Protein AF-A0A3N2NXR7-F1 (afdb_monomer)

Mean predicted aligned error: 21.95 Å

Secondary structure (DSSP, 8-state):
--GGGS-TTHHHHHHHHHHHHHHHHHHHHHHHHHHHHHHHHHHHHHS-S-S-TTPPPP-GGGGGGGHHHHHHHHHHHHHHHHHHHHHHHHHHTT--TTSHHHHHHHHHHHHTHHHHTTHHHHHHHHHHHHHHHHHHHTT--HHHHHHHHHHHTSGGGGHHHHHHHHHHHHHHHHHHHHHHHHHHHHHHH---EEEEEE---STTS-HHHHHSTT-EEETTS-EEETTEEESSTT-TTS-HHHHTT---EEEEEETTPPPPPPPPPSSPPP--TT-------TTSS----PPPEEEEEEEESSPBPTTSEEEEEEEEEEEPSSPEEEEE-SS--GGGTTPEEEEEEEEEEEETTEEEEEEEE-TT-TTHHHHHHHHHTT--EEEEEEEEEEEEEE-TTS-BGGG--HHHHHHHHHHTPPPEEEEEEEEEEEEEEESS-SSTT-EEEEE-------------------------------SS-SS--GGGGS----SS----EE-TTSEEEEEEEESS--HHHHTTT--PPPPSS--STTTS-SEEE-TTS-EEE-EEEE-S--PPPTTS-HHHHHHHH--GGGEEEEEEEEE-SSEEEEEEEE-TT--HHHHHHHHHSPEEEEEEEETTEEEEEEEEE-SS-SS---TTPPTTHHHHHHHHTT-TT-----------------HHHHHHHHHHHHHHHHHHHHHHHHHHHHHTTTTT-----SHHHHHHHHHHHHT-

Nearest PDB structures (foldseek):
  4uos-assembly1_A  TM=3.552E-01  e=4.038E-01  synthetic construct
  7xgg-assembly2_D  TM=3.556E-01  e=1.262E+00  synthetic construct
  7xgf-assembly2_D  TM=3.618E-01  e=1.846E+00  synthetic construct
  5owv-assembly1_A  TM=3.275E-01  e=3.176E+00  Campylobacter jejuni

Sequence (736 aa):
MTVADVDPWLPLRLDHEARVVAAEKRMEVAARAALRAWLRAARAVTLPAPVTAAAPPPDPSALAGTGQAWMEAMTVHLVPEAARTFDAGVVDAGGDVELLRVAQLKDEYLQALPNRLTGVPDSAWQQVTAVVAELTAEGASIPRIRDAIEEILGERSWADRAVTIARTETVGAYNAGTLTAWLTAEQALGERLDKVWVATHDERTRDDHRDADGQRVALDGVFMVGGVPMRFPGDPAAPPGQVVNCRCTMIEVEADEPLPAVPEHPWPRRDRSSGLEITVTAAGAAKGGAMATWKGVLAPLGAKSGDRRIFAADGEWSFRDMPLPLRWARQDAPGHEGAVTIGRITAGEVQKTKLVGSGDFIDAVPELAEALELLRNGVLFPSVDLDDFEFVYTDEKGRPIADMSDEEWEAFVESGEEPYITVTKGRVMAVTLVGTQAFTEARLELVDDEPGSGEPSDGVEKEEAAVTAAGTAAGKKQLAPLYPPRAWFDDPGLSELTPITVTADGRVFGHLADRDCHLSFLTQGQCVLPPEEGGFDWFHRPEIMCEDGSLIAVGHITAGTGHADLSASAASAIAHYDNTGTQVAVVRAGRDEHGTWVAGSLVPEATEEQVQLLRRSPLSGDWRWIGGARQLVAALCVNVGGFPVVRGRASGGRAYAMVASGWRGWRPSVPAVRRGEAGFVSTAALDAAIRRAVAASFAAERQRASTAAAAERIAASIGRDRSTLVAALSAQVHGE

Foldseek 3Di:
DPPVPDFPCVVVLVVLCVLLVVLLVLLLVLLLQLLVQLLVVLCCQQQVDDDDPPGDFGDLVSLVVSLVSSLVSCVVRNLVSLLVLLQSLQVVLVADCPPPQLVLLSVVLSVCVSVLCSCVSVVLSVQLVVLLVVCVVVVHDSVVSSVSNCVSSPSVVCSVVSSQSSLLSNQQSNQSSNLSNVVVVCVVPVFWKKKAKAADQDPPTDLQSLVSHGPIDTSCAFGQGVNWTANFASRVVTDCVRRGNGSIGMDMDGPPDDDDDRDRRPDDRPPPPVDDPDDDDVPPLPDDDDWWKKKWFQWWAQDAWPVQAHEHLQFAEAEDDDFFFEWEQSDDDPLSPPTHGFWTFGDWDDDSTTIMTMTIGDSNDPCNVVVVVCQVVVQWFKHFDFDPWDWAWDFPVRHGPVPDDPVRVVVCVVVVGDTGIYIRYTYTRYIYIDRDDGDPRTGMDIDDDDPDDDDDDDDDDDDDDDDDDDDDDPDPPQQEDQAAAPCQQDDPPDPALFFWDADSHFKIKGAQFFQWAFDVCVVVLDRDGDFPFAEAPLQQADWDAHPVRDIGGWHFEFEPADQDDLSDALVSSLVRRPPPVRTQWTWHWDDDPTHIMIGGGTNRPHDPVSVVQSVQFRKEWDWHQDPNGTYTNHIYGDNDYRHDRDPPDRGHVVVVVCVVVVPPSDDDDDDDDDDDDDDDDDDVVVVVVVVVVVVVVVVVVVVVVPPVVPVVPPVPDDDDDDVVVVVVVVCVVVVD

Solvent-accessible surface area (backbone atoms only — not comparable to full-atom values): 42181 Å² total; per-residue (Å²): 133,61,87,88,73,63,59,80,57,49,67,56,54,52,50,52,48,59,60,46,53,62,45,25,57,53,30,26,55,20,33,44,49,18,50,50,53,24,34,51,54,38,44,50,56,23,50,76,58,70,99,49,99,82,43,77,76,71,34,67,73,50,38,74,71,37,56,63,51,40,52,52,22,34,60,72,31,37,50,60,46,42,50,52,32,17,49,47,20,14,48,78,56,74,29,62,73,86,38,67,69,48,48,50,54,50,50,59,59,56,68,50,50,65,71,76,53,59,61,55,58,54,56,50,42,54,53,46,48,50,53,47,55,51,39,54,75,72,66,54,52,71,68,59,50,48,53,54,46,52,50,66,56,26,70,76,72,44,50,66,57,19,49,46,51,8,36,22,49,36,36,20,26,22,43,52,18,28,52,47,20,48,57,55,46,34,72,73,71,71,54,65,49,21,32,29,36,40,46,54,92,56,94,80,52,50,64,40,46,59,69,27,44,65,46,70,36,48,64,90,39,60,48,63,43,74,84,40,72,30,72,46,47,24,35,84,90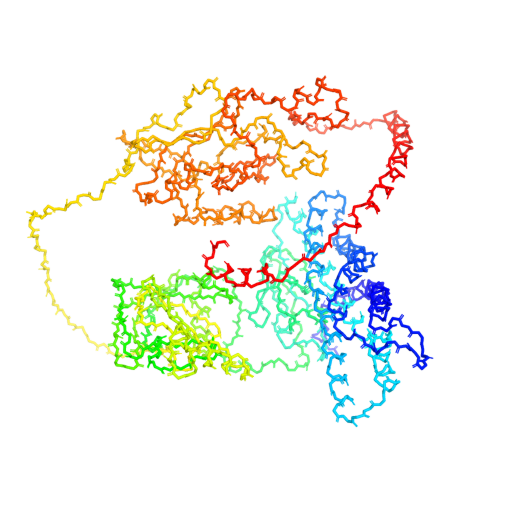,43,60,64,91,72,20,60,64,35,74,41,47,69,46,81,43,54,70,83,61,83,76,78,78,75,66,80,66,94,59,85,67,78,88,56,91,83,71,81,85,84,79,89,57,95,79,69,88,81,73,92,76,84,73,54,31,38,38,33,33,40,38,58,29,60,48,75,28,84,79,44,37,32,36,42,50,88,36,55,70,51,70,58,79,72,67,28,49,26,27,36,32,90,54,97,43,84,92,53,55,84,42,42,73,34,26,36,30,65,47,73,48,83,51,81,52,29,35,34,36,29,30,38,46,42,85,90,36,84,65,30,66,60,52,51,51,40,42,75,71,68,53,43,21,43,41,72,36,64,74,61,60,45,71,45,50,12,44,98,85,67,49,51,55,90,75,48,52,74,69,53,46,51,51,41,60,73,68,68,66,71,72,24,48,34,32,45,30,33,25,40,58,33,36,34,32,28,72,74,72,51,44,95,78,19,36,72,43,79,53,81,81,74,94,72,82,88,85,89,81,88,80,89,86,90,82,90,79,90,83,83,90,89,74,91,67,83,69,78,78,69,50,16,51,86,42,44,59,66,75,43,47,42,88,84,78,74,92,61,36,35,46,60,40,70,51,89,69,18,44,30,38,29,37,44,28,28,61,28,53,25,53,81,38,47,85,76,67,38,69,47,61,66,73,82,82,32,58,47,64,68,22,36,60,59,68,46,57,24,60,87,70,48,76,45,59,25,23,52,32,32,45,94,60,78,82,52,60,90,85,47,51,63,68,55,32,38,57,64,67,65,45,71,91,30,47,38,27,42,26,31,70,51,74,62,100,42,27,34,33,35,14,14,31,31,39,51,84,42,46,72,68,54,51,54,46,51,62,74,29,41,36,33,72,44,68,36,80,52,97,91,25,46,22,34,46,44,35,32,39,34,94,71,30,43,24,69,52,45,70,93,43,66,63,34,47,61,61,50,49,40,57,75,69,63,50,88,75,74,68,89,88,82,89,82,90,80,89,83,85,89,81,93,84,63,73,76,61,54,63,58,48,55,59,53,55,63,62,53,60,71,58,61,66,66,63,64,73,64,62,69,77,60,62,77,70,68,81,79,77,90,90,92,75,72,74,58,56,59,54,51,65,56,24,76,80,69,77,104

Radius of gyration: 31.85 Å; Cα contacts (8 Å, |Δi|>4): 1178; chains: 1; bounding box: 84×91×89 Å

Structure (mmCIF, N/CA/C/O backbone):
data_AF-A0A3N2NXR7-F1
#
_entry.id   AF-A0A3N2NXR7-F1
#
loop_
_atom_site.group_PDB
_atom_site.id
_atom_site.type_symbol
_atom_site.label_atom_id
_atom_site.label_alt_id
_atom_site.label_comp_id
_atom_site.label_asym_id
_atom_site.label_entity_id
_atom_site.label_seq_id
_atom_site.pdbx_PDB_ins_code
_atom_site.Cartn_x
_atom_site.Cartn_y
_atom_site.Cartn_z
_atom_site.occupancy
_atom_site.B_iso_or_equiv
_atom_site.auth_seq_id
_atom_site.auth_comp_id
_atom_site.auth_asym_id
_atom_site.auth_atom_id
_atom_site.pdbx_PDB_model_num
ATOM 1 N N . MET A 1 1 ? 42.625 -23.826 2.269 1.00 44.97 1 MET A N 1
ATOM 2 C CA . MET A 1 1 ? 41.570 -23.089 1.558 1.00 44.97 1 MET A CA 1
ATOM 3 C C . MET A 1 1 ? 41.919 -23.109 0.093 1.00 44.97 1 MET A C 1
ATOM 5 O O . MET A 1 1 ? 42.886 -22.474 -0.316 1.00 44.97 1 MET A O 1
ATOM 9 N N . THR A 1 2 ? 41.232 -23.954 -0.659 1.00 36.69 2 THR A N 1
ATOM 10 C CA . THR A 1 2 ? 41.278 -23.912 -2.120 1.00 36.69 2 THR A CA 1
ATOM 11 C C . THR A 1 2 ? 40.497 -22.685 -2.590 1.00 36.69 2 THR A C 1
ATOM 13 O O . THR A 1 2 ? 39.610 -22.218 -1.886 1.00 36.69 2 THR A O 1
ATOM 16 N N . VAL A 1 3 ? 40.808 -22.154 -3.774 1.00 42.97 3 VAL A N 1
ATOM 17 C CA . VAL A 1 3 ? 40.124 -20.986 -4.377 1.00 42.97 3 VAL A CA 1
ATOM 18 C C . VAL A 1 3 ? 38.594 -21.185 -4.502 1.00 42.97 3 VAL A C 1
ATOM 20 O O . VAL A 1 3 ? 37.867 -20.213 -4.643 1.00 42.97 3 VAL A O 1
ATOM 23 N N . ALA A 1 4 ? 38.105 -22.423 -4.367 1.00 46.00 4 ALA A N 1
ATOM 24 C CA . ALA A 1 4 ? 36.689 -22.792 -4.340 1.00 46.00 4 ALA A CA 1
ATOM 25 C C . ALA A 1 4 ? 35.920 -22.433 -3.042 1.00 46.00 4 ALA A C 1
ATOM 27 O O . ALA A 1 4 ? 34.701 -22.529 -3.048 1.00 46.00 4 ALA A O 1
ATOM 28 N N . ASP A 1 5 ? 36.590 -22.009 -1.959 1.00 53.38 5 ASP A N 1
ATOM 29 C CA . ASP A 1 5 ? 35.940 -21.703 -0.663 1.00 53.38 5 ASP A CA 1
ATOM 30 C C . ASP A 1 5 ? 35.665 -20.200 -0.440 1.00 53.38 5 ASP A C 1
ATOM 32 O O . ASP A 1 5 ? 35.297 -19.790 0.662 1.00 53.38 5 ASP A O 1
ATOM 36 N N . VAL A 1 6 ? 35.924 -19.341 -1.432 1.00 63.38 6 VAL A N 1
ATOM 37 C CA . VAL A 1 6 ? 35.788 -17.884 -1.275 1.00 63.38 6 VAL A CA 1
ATOM 38 C C . VAL A 1 6 ? 34.436 -17.447 -1.813 1.00 63.38 6 VAL A C 1
ATOM 40 O O . VAL A 1 6 ? 34.191 -17.551 -3.011 1.00 63.38 6 VAL A O 1
ATOM 43 N N . ASP A 1 7 ? 33.580 -16.935 -0.930 1.00 69.62 7 ASP A N 1
ATOM 44 C CA . ASP A 1 7 ? 32.307 -16.329 -1.305 1.00 69.62 7 ASP A CA 1
ATOM 45 C C . ASP A 1 7 ? 32.535 -15.118 -2.239 1.00 69.62 7 ASP A C 1
ATOM 47 O O . ASP A 1 7 ? 33.032 -14.087 -1.771 1.00 69.62 7 ASP A O 1
ATOM 51 N N . PRO A 1 8 ? 32.187 -15.203 -3.543 1.00 68.56 8 PRO A N 1
ATOM 52 C CA . PRO A 1 8 ? 32.430 -14.123 -4.494 1.00 68.56 8 PRO A CA 1
ATOM 53 C C . PRO A 1 8 ? 31.553 -12.891 -4.234 1.00 68.56 8 PRO A C 1
ATOM 55 O O . PRO A 1 8 ? 31.864 -11.809 -4.722 1.00 68.56 8 PRO A O 1
ATOM 58 N N . TRP A 1 9 ? 30.481 -13.038 -3.453 1.00 73.19 9 TRP A N 1
ATOM 59 C CA . TRP A 1 9 ? 29.490 -12.002 -3.170 1.00 73.19 9 TRP A CA 1
ATOM 60 C C . TRP A 1 9 ? 29.756 -11.357 -1.800 1.00 73.19 9 TRP A C 1
ATOM 62 O O . TRP A 1 9 ? 29.149 -10.341 -1.462 1.00 73.19 9 TRP A O 1
ATOM 72 N N . LEU A 1 10 ? 30.700 -11.895 -1.015 1.00 74.00 10 LEU A N 1
ATOM 73 C CA . LEU A 1 10 ? 31.068 -11.373 0.302 1.00 74.00 10 LEU A CA 1
ATOM 74 C C . LEU A 1 10 ? 31.489 -9.895 0.273 1.00 74.00 10 LEU A C 1
ATOM 76 O O . LEU A 1 10 ? 30.988 -9.144 1.111 1.00 74.00 10 LEU A O 1
ATOM 80 N N . PRO A 1 11 ? 32.352 -9.427 -0.656 1.00 75.81 11 PRO A N 1
ATOM 81 C CA . PRO A 1 11 ? 32.714 -8.011 -0.708 1.00 75.81 11 PRO A CA 1
ATOM 82 C C . PRO A 1 11 ? 31.493 -7.108 -0.894 1.00 75.81 11 PRO A C 1
ATOM 84 O O . PRO A 1 11 ? 31.408 -6.052 -0.275 1.00 75.81 11 PRO A O 1
ATOM 87 N N . LEU A 1 12 ? 30.527 -7.558 -1.694 1.00 76.56 12 LEU A N 1
ATOM 88 C CA . LEU A 1 12 ? 29.309 -6.819 -1.982 1.00 76.56 12 LEU A CA 1
ATOM 89 C C . LEU A 1 12 ? 28.364 -6.767 -0.780 1.00 76.56 12 LEU A C 1
ATOM 91 O O . LEU A 1 12 ? 27.847 -5.703 -0.447 1.00 76.56 12 LEU A O 1
ATOM 95 N N . ARG A 1 13 ? 28.180 -7.897 -0.084 1.00 77.31 13 ARG A N 1
ATOM 96 C CA . ARG A 1 13 ? 27.407 -7.943 1.165 1.00 77.31 13 ARG A CA 1
ATOM 97 C C . ARG A 1 13 ? 27.987 -6.998 2.215 1.00 77.31 13 ARG A C 1
ATOM 99 O O . ARG A 1 13 ? 27.233 -6.264 2.845 1.00 77.31 13 ARG A O 1
ATOM 106 N N . LEU A 1 14 ? 29.312 -7.000 2.377 1.00 77.25 14 LEU A N 1
ATOM 107 C CA . LEU A 1 14 ? 30.005 -6.143 3.342 1.00 77.25 14 LEU A CA 1
ATOM 108 C C . LEU A 1 14 ? 29.926 -4.660 2.968 1.00 77.25 14 LEU A C 1
ATOM 110 O O . LEU A 1 14 ? 29.767 -3.823 3.854 1.00 77.25 14 LEU A O 1
ATOM 114 N N . ASP A 1 15 ? 30.022 -4.328 1.680 1.00 77.56 15 ASP A N 1
ATOM 115 C CA . ASP A 1 15 ? 29.870 -2.951 1.206 1.00 77.56 15 ASP A CA 1
ATOM 116 C C . ASP A 1 15 ? 28.440 -2.441 1.434 1.00 77.56 15 ASP A C 1
ATOM 118 O O . ASP A 1 15 ? 28.246 -1.376 2.021 1.00 77.56 15 ASP A O 1
ATOM 122 N N . HIS A 1 16 ? 27.428 -3.241 1.085 1.00 82.88 16 HIS A N 1
ATOM 123 C CA . HIS A 1 16 ? 26.036 -2.912 1.382 1.00 82.88 16 HIS A CA 1
ATOM 124 C C . HIS A 1 16 ? 25.789 -2.753 2.889 1.00 82.88 16 HIS A C 1
ATOM 126 O O . HIS A 1 16 ? 25.212 -1.752 3.315 1.00 82.88 16 HIS A O 1
ATOM 132 N N . GLU A 1 17 ? 26.261 -3.697 3.710 1.00 81.81 17 GLU A N 1
ATOM 133 C CA . GLU A 1 17 ? 26.143 -3.619 5.169 1.00 81.81 17 GLU A CA 1
ATOM 134 C C . GLU A 1 17 ? 26.789 -2.333 5.704 1.00 81.81 17 GLU A C 1
ATOM 136 O O . GLU A 1 17 ? 26.176 -1.612 6.491 1.00 81.81 17 GLU A O 1
ATOM 141 N N . ALA A 1 18 ? 27.987 -1.980 5.230 1.00 80.94 18 ALA A N 1
ATOM 142 C CA . ALA A 1 18 ? 28.669 -0.756 5.637 1.00 80.94 18 ALA A CA 1
ATOM 143 C C . ALA A 1 18 ? 27.867 0.513 5.292 1.00 80.94 18 ALA A C 1
ATOM 145 O O . ALA A 1 18 ? 27.788 1.431 6.119 1.00 80.94 18 ALA A O 1
ATOM 146 N N . ARG A 1 19 ? 27.240 0.562 4.108 1.00 81.00 19 ARG A N 1
ATOM 147 C CA . ARG A 1 19 ? 26.392 1.686 3.667 1.00 81.00 19 ARG A CA 1
ATOM 148 C C . ARG A 1 19 ? 25.106 1.785 4.499 1.00 81.00 19 ARG A C 1
ATOM 150 O O . ARG A 1 19 ? 24.734 2.875 4.946 1.00 81.00 19 ARG A O 1
ATOM 157 N N . VAL A 1 20 ? 24.475 0.648 4.791 1.00 87.75 20 VAL A N 1
ATOM 158 C CA . VAL A 1 20 ? 23.208 0.574 5.532 1.00 87.75 20 VAL A CA 1
ATOM 159 C C . VAL A 1 20 ? 23.383 0.849 7.026 1.00 87.75 20 VAL A C 1
ATOM 161 O O . VAL A 1 20 ? 22.580 1.588 7.591 1.00 87.75 20 VAL A O 1
ATOM 164 N N . VAL A 1 21 ? 24.455 0.381 7.676 1.00 88.19 21 VAL A N 1
ATOM 165 C CA . VAL A 1 21 ? 24.688 0.577 9.126 1.00 88.19 21 VAL A CA 1
ATOM 166 C C . VAL A 1 21 ? 24.689 2.057 9.527 1.00 88.19 21 VAL A C 1
ATOM 168 O O . VAL A 1 21 ? 24.155 2.440 10.575 1.00 88.19 21 VAL A O 1
ATOM 171 N N . ALA A 1 22 ? 25.271 2.926 8.696 1.00 84.38 22 ALA A N 1
ATOM 172 C CA . ALA A 1 22 ? 25.276 4.362 8.961 1.00 84.38 22 ALA A CA 1
ATOM 173 C C . ALA A 1 22 ? 23.865 4.969 8.875 1.00 84.38 22 ALA A C 1
ATOM 175 O O . ALA A 1 22 ? 23.528 5.848 9.675 1.00 84.38 22 ALA A O 1
ATOM 176 N N . ALA A 1 23 ? 23.049 4.509 7.923 1.00 92.12 23 ALA A N 1
ATOM 177 C CA . ALA A 1 23 ? 21.659 4.927 7.773 1.00 92.12 23 ALA A CA 1
ATOM 178 C C . ALA A 1 23 ? 20.772 4.367 8.895 1.00 92.12 23 ALA A C 1
ATOM 180 O O . ALA A 1 23 ? 20.004 5.127 9.482 1.00 92.12 23 ALA A O 1
ATOM 181 N N . GLU A 1 24 ? 20.955 3.103 9.290 1.00 93.94 24 GLU A N 1
ATOM 182 C CA . GLU A 1 24 ? 20.238 2.478 10.409 1.00 93.94 24 GLU A CA 1
ATOM 183 C C . GLU A 1 24 ? 20.433 3.268 11.700 1.00 93.94 24 GLU A C 1
ATOM 185 O O . GLU A 1 24 ? 19.469 3.564 12.400 1.00 93.94 24 GLU A O 1
ATOM 190 N N . LYS A 1 25 ? 21.668 3.686 12.007 1.00 94.19 25 LYS A N 1
ATOM 191 C CA . LYS A 1 25 ? 21.946 4.456 13.227 1.00 94.19 25 LYS A CA 1
ATOM 192 C C . LYS A 1 25 ? 21.222 5.803 13.245 1.00 94.19 25 LYS A C 1
ATOM 194 O O . LYS A 1 25 ? 20.756 6.238 14.300 1.00 94.19 25 LYS A O 1
ATOM 199 N N . ARG A 1 26 ? 21.126 6.485 12.099 1.00 95.75 26 ARG A N 1
ATOM 200 C CA . ARG A 1 26 ? 20.366 7.742 11.991 1.00 95.75 26 ARG A CA 1
ATOM 201 C C . ARG A 1 26 ? 18.863 7.486 12.073 1.00 95.75 26 ARG A C 1
ATOM 203 O O . ARG A 1 26 ? 18.174 8.214 12.789 1.00 95.75 26 ARG A O 1
ATOM 210 N N . MET A 1 27 ? 18.378 6.428 11.423 1.00 97.19 27 MET A N 1
ATOM 211 C CA . MET A 1 27 ? 16.982 6.002 11.489 1.00 97.19 27 MET A CA 1
ATOM 212 C C . MET A 1 27 ? 16.578 5.609 12.911 1.00 97.19 27 MET A C 1
ATOM 214 O O . MET A 1 27 ? 15.491 5.957 13.353 1.00 97.19 27 MET A O 1
ATOM 218 N N . GLU A 1 28 ? 17.459 4.975 13.683 1.00 97.19 28 GLU A N 1
ATOM 219 C CA . GLU A 1 28 ? 17.212 4.645 15.087 1.00 97.19 28 GLU A CA 1
ATOM 220 C C . GLU A 1 28 ? 17.069 5.905 15.941 1.00 97.19 28 GLU A C 1
ATOM 222 O O . GLU A 1 28 ? 16.152 6.004 16.758 1.00 97.19 28 GLU A O 1
ATOM 227 N N . VAL A 1 29 ? 17.929 6.906 15.733 1.00 97.69 29 VAL A N 1
ATOM 228 C CA . VAL A 1 29 ? 17.797 8.205 16.409 1.00 97.69 29 VAL A CA 1
ATOM 229 C C . VAL A 1 29 ? 16.462 8.867 16.053 1.00 97.69 29 VAL A C 1
ATOM 231 O O . VAL A 1 29 ? 15.774 9.364 16.949 1.00 97.69 29 VAL A O 1
ATOM 234 N N . ALA A 1 30 ? 16.064 8.829 14.780 1.00 97.56 30 ALA A N 1
ATOM 235 C CA . ALA A 1 30 ? 14.781 9.344 14.310 1.00 97.56 30 ALA A CA 1
ATOM 236 C C . ALA A 1 30 ? 13.583 8.580 14.906 1.00 97.56 30 ALA A C 1
ATOM 238 O O . ALA A 1 30 ? 12.658 9.202 15.428 1.00 97.56 30 ALA A O 1
ATOM 239 N N . ALA A 1 31 ? 13.623 7.246 14.919 1.00 96.69 31 ALA A N 1
ATOM 240 C CA . ALA A 1 31 ? 12.588 6.388 15.489 1.00 96.69 31 ALA A CA 1
ATOM 241 C C . ALA A 1 31 ? 12.428 6.628 16.993 1.00 96.69 31 ALA A C 1
ATOM 243 O O . ALA A 1 31 ? 11.313 6.795 17.485 1.00 96.69 31 ALA A O 1
ATOM 244 N N . ARG A 1 32 ? 13.541 6.729 17.730 1.00 97.25 32 ARG A N 1
ATOM 245 C CA . ARG A 1 32 ? 13.532 7.080 19.158 1.00 97.25 32 ARG A CA 1
ATOM 246 C C . ARG A 1 32 ? 12.953 8.472 19.392 1.00 97.25 32 ARG A C 1
ATOM 248 O O . ARG A 1 32 ? 12.223 8.658 20.361 1.00 97.25 32 ARG A O 1
ATOM 255 N N . ALA A 1 33 ? 13.259 9.444 18.532 1.00 97.12 33 ALA A N 1
ATOM 256 C CA . ALA A 1 33 ? 12.700 10.789 18.632 1.00 97.12 33 ALA A CA 1
ATOM 257 C C . ALA A 1 33 ? 11.184 10.799 18.376 1.00 97.12 33 ALA A C 1
ATOM 259 O O . ALA A 1 33 ? 10.451 11.391 19.170 1.00 97.12 33 ALA A O 1
ATOM 260 N N . ALA A 1 34 ? 10.717 10.086 17.344 1.00 95.81 34 ALA A N 1
ATOM 261 C CA . ALA A 1 34 ? 9.296 9.924 17.045 1.00 95.81 34 ALA A CA 1
ATOM 262 C C . ALA A 1 34 ? 8.551 9.269 18.216 1.00 95.81 34 ALA A C 1
ATOM 264 O O . ALA A 1 34 ? 7.581 9.825 18.732 1.00 95.81 34 ALA A O 1
ATOM 265 N N . LEU A 1 35 ? 9.053 8.127 18.699 1.00 96.19 35 LEU A N 1
ATOM 266 C CA . LEU A 1 35 ? 8.461 7.406 19.826 1.00 96.19 35 LEU A CA 1
ATOM 267 C C . LEU A 1 35 ? 8.463 8.262 21.092 1.00 96.19 35 LEU A C 1
ATOM 269 O O . LEU A 1 35 ? 7.440 8.361 21.751 1.00 96.19 35 LEU A O 1
ATOM 273 N N . ARG A 1 36 ? 9.556 8.962 21.413 1.00 96.25 36 ARG A N 1
ATOM 274 C CA . ARG A 1 36 ? 9.599 9.889 22.556 1.00 96.25 36 ARG A CA 1
ATOM 275 C C . ARG A 1 36 ? 8.569 11.014 22.432 1.00 96.25 36 ARG A C 1
ATOM 277 O O . ARG A 1 36 ? 7.970 11.410 23.432 1.00 96.25 36 ARG A O 1
ATOM 284 N N . ALA A 1 37 ? 8.403 11.592 21.244 1.00 95.56 37 ALA A N 1
ATOM 285 C CA . ALA A 1 37 ? 7.425 12.652 21.021 1.00 95.56 37 ALA A CA 1
ATOM 286 C C . ALA A 1 37 ? 6.000 12.139 21.260 1.00 95.56 37 ALA A C 1
ATOM 288 O O . ALA A 1 37 ? 5.268 12.735 22.051 1.00 95.56 37 ALA A O 1
ATOM 289 N N . TRP A 1 38 ? 5.659 10.992 20.677 1.00 95.44 38 TRP A N 1
ATOM 290 C CA . TRP A 1 38 ? 4.349 10.378 20.849 1.00 95.44 38 TRP A CA 1
ATOM 291 C C . TRP A 1 38 ? 4.104 9.860 22.274 1.00 95.44 38 TRP A C 1
ATOM 293 O O . TRP A 1 38 ? 3.071 10.180 22.850 1.00 95.44 38 TRP A O 1
ATOM 303 N N . LEU A 1 39 ? 5.060 9.170 22.905 1.00 94.88 39 LEU A N 1
ATOM 304 C CA . LEU A 1 39 ? 4.936 8.675 24.284 1.00 94.88 39 LEU A CA 1
ATOM 305 C C . LEU A 1 39 ? 4.680 9.808 25.285 1.00 94.88 39 LEU A C 1
ATOM 307 O O . LEU A 1 39 ? 3.946 9.624 26.253 1.00 94.88 39 LEU A O 1
ATOM 311 N N . ARG A 1 40 ? 5.231 11.008 25.054 1.00 92.94 40 ARG A N 1
ATOM 312 C CA . ARG A 1 40 ? 4.899 12.190 25.868 1.00 92.94 40 ARG A CA 1
ATOM 313 C C . ARG A 1 40 ? 3.434 12.598 25.715 1.00 92.94 40 ARG A C 1
ATOM 315 O O . ARG A 1 40 ? 2.793 12.864 26.727 1.00 92.94 40 ARG A O 1
ATOM 322 N N . ALA A 1 41 ? 2.908 12.619 24.490 1.00 91.50 41 ALA A N 1
ATOM 323 C CA . ALA A 1 41 ? 1.496 12.905 24.235 1.00 91.50 41 ALA A CA 1
ATOM 324 C C . ALA A 1 41 ? 0.587 11.816 24.833 1.00 91.50 41 ALA A C 1
ATOM 326 O O . ALA A 1 41 ? -0.357 12.134 25.550 1.00 91.50 41 ALA A O 1
ATOM 327 N N . ALA A 1 42 ? 0.936 10.543 24.630 1.00 91.69 42 ALA A N 1
ATOM 328 C CA . ALA A 1 42 ? 0.243 9.386 25.186 1.00 91.69 42 ALA A CA 1
ATOM 329 C C . ALA A 1 42 ? 0.161 9.434 26.715 1.00 91.69 42 ALA A C 1
ATOM 331 O O . ALA A 1 42 ? -0.919 9.291 27.288 1.00 91.69 42 ALA A O 1
ATOM 332 N N . ARG A 1 43 ? 1.280 9.714 27.393 1.00 91.50 43 ARG A N 1
ATOM 333 C CA . ARG A 1 43 ? 1.297 9.874 28.852 1.00 91.50 43 ARG A CA 1
ATOM 334 C C . ARG A 1 43 ? 0.466 11.062 29.310 1.00 91.50 43 ARG A C 1
ATOM 336 O O . ARG A 1 43 ? -0.246 10.928 30.293 1.00 91.50 43 ARG A O 1
ATOM 343 N N . ALA A 1 44 ? 0.538 12.198 28.620 1.00 88.94 44 ALA A N 1
ATOM 344 C CA . ALA A 1 44 ? -0.197 13.397 29.016 1.00 88.94 44 ALA A CA 1
ATOM 345 C C . ALA A 1 44 ? -1.720 13.192 28.996 1.00 88.94 44 ALA A C 1
ATOM 347 O O . ALA A 1 44 ? -2.403 13.692 29.887 1.00 88.94 44 ALA A O 1
ATOM 348 N N . VAL A 1 45 ? -2.246 12.443 28.020 1.00 87.75 45 VAL A N 1
ATOM 349 C CA . VAL A 1 45 ? -3.689 12.160 27.936 1.00 87.75 45 VAL A CA 1
ATOM 350 C C . VAL A 1 45 ? -4.122 11.013 28.850 1.00 87.75 45 VAL A C 1
ATOM 352 O O . VAL A 1 45 ? -5.198 11.079 29.430 1.00 87.75 45 VAL A O 1
ATOM 355 N N . THR A 1 46 ? -3.270 9.999 29.033 1.00 88.12 46 THR A N 1
ATOM 356 C CA . THR A 1 46 ? -3.587 8.824 29.867 1.00 88.12 46 THR A CA 1
ATOM 357 C C . THR A 1 46 ? -3.437 9.131 31.362 1.00 88.12 46 THR A C 1
ATOM 359 O O . THR A 1 46 ? -4.153 8.577 32.194 1.00 88.12 46 THR A O 1
ATOM 362 N N . LEU A 1 47 ? -2.505 10.026 31.716 1.00 86.19 47 LEU A N 1
ATOM 363 C CA . LEU A 1 47 ? -2.127 10.392 33.086 1.00 86.19 47 LEU A CA 1
ATOM 364 C C . LEU A 1 47 ? -2.214 11.923 33.303 1.00 86.19 47 LEU A C 1
ATOM 366 O O . LEU A 1 47 ? -1.189 12.577 33.513 1.00 86.19 47 LEU A O 1
ATOM 370 N N . PRO A 1 48 ? -3.418 12.524 33.266 1.00 69.06 48 PRO A N 1
ATOM 371 C CA . PRO A 1 48 ? -3.592 13.977 33.157 1.00 69.06 48 PRO A CA 1
ATOM 372 C C . PRO A 1 48 ? -3.223 14.803 34.409 1.00 69.06 48 PRO A C 1
ATOM 374 O O . PRO A 1 48 ? -3.255 16.032 34.346 1.00 69.06 48 PRO A O 1
ATOM 377 N N . ALA A 1 49 ? -2.860 14.189 35.547 1.00 65.62 49 ALA A N 1
ATOM 378 C CA . ALA A 1 49 ? -2.521 14.912 36.781 1.00 65.62 49 ALA A CA 1
ATOM 379 C C . ALA A 1 49 ? -1.399 14.249 37.620 1.00 65.62 49 ALA A C 1
ATOM 381 O O . ALA A 1 49 ? -1.257 13.023 37.614 1.00 65.62 49 ALA A O 1
ATOM 382 N N . PRO A 1 50 ? -0.615 15.037 38.390 1.00 62.84 50 PRO A N 1
ATOM 383 C CA . PRO A 1 50 ? 0.359 14.513 39.352 1.00 62.84 50 PRO A CA 1
ATOM 384 C C . PRO A 1 50 ? -0.319 13.761 40.510 1.00 62.84 50 PRO A C 1
ATOM 386 O O . PRO A 1 50 ? -1.462 14.056 40.861 1.00 62.84 50 PRO A O 1
ATOM 389 N N . VAL A 1 51 ? 0.407 12.821 41.136 1.00 62.00 51 VAL A N 1
ATOM 390 C CA . VAL A 1 51 ? -0.085 11.969 42.243 1.00 62.00 51 VAL A CA 1
ATOM 391 C C . VAL A 1 51 ? -0.506 12.836 43.426 1.00 62.00 51 VAL A C 1
ATOM 393 O O . VAL A 1 51 ? 0.308 13.269 44.238 1.00 62.00 51 VAL A O 1
ATOM 396 N N . THR A 1 52 ? -1.798 13.102 43.525 1.00 64.06 52 THR A N 1
ATOM 397 C CA . THR A 1 52 ? -2.420 13.720 44.694 1.00 64.06 52 THR A CA 1
ATOM 398 C C . THR A 1 52 ? -3.677 12.933 45.027 1.00 64.06 52 THR A C 1
ATOM 400 O O . THR A 1 52 ? -4.246 12.272 44.161 1.00 64.06 52 THR A O 1
ATOM 403 N N . ALA A 1 53 ? -4.142 13.011 46.274 1.00 57.03 53 ALA A N 1
ATOM 404 C CA . ALA A 1 53 ? -5.368 12.329 46.698 1.00 57.03 53 ALA A CA 1
ATOM 405 C C . ALA A 1 53 ? -6.633 12.791 45.935 1.00 57.03 53 ALA A C 1
ATOM 407 O O . ALA A 1 53 ? -7.668 12.142 46.036 1.00 57.03 53 ALA A O 1
ATOM 408 N N . ALA A 1 54 ? -6.550 13.897 45.185 1.00 59.28 54 ALA A N 1
ATOM 409 C CA . ALA A 1 54 ? -7.627 14.456 44.369 1.00 59.28 54 ALA A CA 1
ATOM 410 C C . ALA A 1 54 ? -7.414 14.258 42.853 1.00 59.28 54 ALA A C 1
ATOM 412 O O . ALA A 1 54 ? -8.184 14.798 42.061 1.00 59.28 54 ALA A O 1
ATOM 413 N N . ALA A 1 55 ? -6.365 13.538 42.436 1.00 64.00 55 ALA A N 1
ATOM 414 C CA . ALA A 1 55 ? -6.104 13.294 41.023 1.00 64.00 55 ALA A CA 1
ATOM 415 C C . ALA A 1 55 ? -7.159 12.336 40.438 1.00 64.00 55 ALA A C 1
ATOM 417 O O . ALA A 1 55 ? -7.467 11.322 41.072 1.00 64.00 55 ALA A O 1
ATOM 418 N N . PRO A 1 56 ? -7.709 12.626 39.244 1.00 68.06 56 PRO A N 1
ATOM 419 C CA . PRO A 1 56 ? -8.567 11.679 38.546 1.00 68.06 56 PRO A CA 1
ATOM 420 C C . PRO A 1 56 ? -7.807 10.368 38.271 1.00 68.06 56 PRO A C 1
ATOM 422 O O . PRO A 1 56 ? -6.578 10.394 38.120 1.00 68.06 56 PRO A O 1
ATOM 425 N N . PRO A 1 57 ? -8.509 9.221 38.224 1.00 72.94 57 PRO A N 1
ATOM 426 C CA . PRO A 1 57 ? -7.888 7.955 37.857 1.00 72.94 57 PRO A CA 1
ATOM 427 C C . PRO A 1 57 ? -7.307 8.035 36.432 1.00 72.94 57 PRO A C 1
ATOM 429 O O . PRO A 1 57 ? -7.761 8.863 35.638 1.00 72.94 57 PRO A O 1
ATOM 432 N N . PRO A 1 58 ? -6.312 7.194 36.096 1.00 82.50 58 PRO A N 1
ATOM 433 C CA . PRO A 1 58 ? -5.836 7.055 34.724 1.00 82.50 58 PRO A CA 1
ATOM 434 C C . PRO A 1 58 ? -6.982 6.804 33.740 1.00 82.50 58 PRO A C 1
ATOM 436 O O . PRO A 1 58 ? -7.928 6.089 34.075 1.00 82.50 58 PRO A O 1
ATOM 439 N N . ASP A 1 59 ? -6.860 7.334 32.523 1.00 85.00 59 ASP A N 1
ATOM 440 C CA . ASP A 1 59 ? -7.813 7.108 31.431 1.00 85.00 59 ASP A CA 1
ATOM 441 C C . ASP A 1 59 ? -7.136 6.381 30.253 1.00 85.00 59 ASP A C 1
ATOM 443 O O . ASP A 1 59 ? -6.648 7.018 29.316 1.00 85.00 59 ASP A O 1
ATOM 447 N N . PRO A 1 60 ? -7.090 5.037 30.278 1.00 77.25 60 PRO A N 1
ATOM 448 C CA . PRO A 1 60 ? -6.587 4.218 29.174 1.00 77.25 60 PRO A CA 1
ATOM 449 C C . PRO A 1 60 ? -7.301 4.448 27.842 1.00 77.25 60 PRO A C 1
ATOM 451 O O . PRO A 1 60 ? -6.702 4.256 26.784 1.00 77.25 60 PRO A O 1
ATOM 454 N N . SER A 1 61 ? -8.577 4.851 27.869 1.00 79.94 61 SER A N 1
ATOM 455 C CA . SER A 1 61 ? -9.371 5.032 26.651 1.00 79.94 61 SER A CA 1
ATOM 456 C C . SER A 1 61 ? -8.904 6.240 25.839 1.00 79.94 61 SER A C 1
ATOM 458 O O . SER A 1 61 ? -8.931 6.208 24.608 1.00 79.94 61 SER A O 1
ATOM 460 N N . ALA A 1 62 ? -8.353 7.258 26.510 1.00 81.38 62 ALA A N 1
ATOM 461 C CA . ALA A 1 62 ? -7.782 8.439 25.869 1.00 81.38 62 ALA A CA 1
ATOM 462 C C . ALA A 1 62 ? -6.579 8.118 24.960 1.00 81.38 62 ALA A C 1
ATOM 464 O O . ALA A 1 62 ? -6.277 8.883 24.040 1.00 81.38 62 ALA A O 1
ATOM 465 N N . LEU A 1 63 ? -5.910 6.976 25.166 1.00 78.62 63 LEU A N 1
ATOM 466 C CA . LEU A 1 63 ? -4.766 6.546 24.362 1.00 78.62 63 LEU A CA 1
ATOM 467 C C . LEU A 1 63 ? -5.148 6.249 22.899 1.00 78.62 63 LEU A C 1
ATOM 469 O O . LEU A 1 63 ? -4.346 6.521 22.002 1.00 78.62 63 LEU A O 1
ATOM 473 N N . ALA A 1 64 ? -6.383 5.797 22.641 1.00 71.94 64 ALA A N 1
ATOM 474 C CA . ALA A 1 64 ? -6.897 5.558 21.287 1.00 71.94 64 ALA A CA 1
ATOM 475 C C . ALA A 1 64 ? -6.930 6.842 20.430 1.00 71.94 64 ALA A C 1
ATOM 477 O O . ALA A 1 64 ? -6.782 6.795 19.212 1.00 71.94 64 ALA A O 1
ATOM 478 N N . GLY A 1 65 ? -7.040 8.017 21.061 1.00 73.94 65 GLY A N 1
ATOM 479 C CA . GLY A 1 65 ? -7.022 9.317 20.381 1.00 73.94 65 GLY A CA 1
ATOM 480 C C . GLY A 1 65 ? -5.629 9.820 19.984 1.00 73.94 65 GLY A C 1
ATOM 481 O O . GLY A 1 65 ? -5.507 10.908 19.425 1.00 73.94 65 GLY A O 1
ATOM 482 N N . THR A 1 66 ? -4.557 9.076 20.276 1.00 80.94 66 THR A N 1
ATOM 483 C CA . THR A 1 66 ? -3.174 9.565 20.101 1.00 80.94 66 THR A CA 1
ATOM 484 C C . THR A 1 66 ? -2.573 9.288 18.724 1.00 80.94 66 THR A C 1
ATOM 486 O O . THR A 1 66 ? -1.433 9.685 18.471 1.00 80.94 66 THR A O 1
ATOM 489 N N . GLY A 1 67 ? -3.331 8.668 17.812 1.00 79.12 67 GLY A N 1
ATOM 490 C CA . GLY A 1 67 ? -2.882 8.364 16.448 1.00 79.12 67 GLY A CA 1
ATOM 491 C C . GLY A 1 67 ? -2.388 9.598 15.687 1.00 79.12 67 GLY A C 1
ATOM 492 O O . GLY A 1 67 ? -1.333 9.552 15.060 1.00 79.12 67 GLY A O 1
ATOM 493 N N . GLN A 1 68 ? -3.064 10.742 15.830 1.00 81.44 68 GLN A N 1
ATOM 494 C CA . GLN A 1 68 ? -2.637 11.992 15.192 1.00 81.44 68 GLN A CA 1
ATOM 495 C C . GLN A 1 68 ? -1.272 12.481 15.705 1.00 81.44 68 GLN A C 1
ATOM 497 O O . GLN A 1 68 ? -0.416 12.876 14.916 1.00 81.44 68 GLN A O 1
ATOM 502 N N . ALA A 1 69 ? -1.027 12.388 17.016 1.00 85.31 69 ALA A N 1
ATOM 503 C CA . ALA A 1 69 ? 0.263 12.751 17.603 1.00 85.31 69 ALA A CA 1
ATOM 504 C C . ALA A 1 69 ? 1.391 11.817 17.130 1.00 85.31 69 ALA A C 1
ATOM 506 O O . ALA A 1 69 ? 2.533 12.251 16.973 1.00 85.31 69 ALA A O 1
ATOM 507 N N . TRP A 1 70 ? 1.081 10.541 16.878 1.00 90.25 70 TRP A N 1
ATOM 508 C CA . TRP A 1 70 ? 2.027 9.607 16.269 1.00 90.25 70 TRP A CA 1
ATOM 509 C C . TRP A 1 70 ? 2.334 9.977 14.814 1.00 90.25 70 TRP A C 1
ATOM 511 O O . TRP A 1 70 ? 3.504 10.076 14.448 1.00 90.25 70 TRP A O 1
ATOM 521 N N . MET A 1 71 ? 1.312 10.270 14.007 1.00 82.31 71 MET A N 1
ATOM 522 C CA . MET A 1 71 ? 1.469 10.713 12.615 1.00 82.31 71 MET A CA 1
ATOM 523 C C . MET A 1 71 ? 2.339 11.969 12.495 1.00 82.31 71 MET A C 1
ATOM 525 O O . MET A 1 71 ? 3.251 12.028 11.666 1.00 82.31 71 MET A O 1
ATOM 529 N N . GLU A 1 72 ? 2.108 12.960 13.354 1.00 86.56 72 GLU A N 1
ATOM 530 C CA . GLU A 1 72 ? 2.935 14.166 13.436 1.00 86.56 72 GLU A CA 1
ATOM 531 C C . GLU A 1 72 ? 4.382 13.829 13.820 1.00 86.56 72 GLU A C 1
ATOM 533 O O . GLU A 1 72 ? 5.321 14.281 13.162 1.00 86.56 72 GLU A O 1
ATOM 538 N N . ALA A 1 73 ? 4.582 12.978 14.830 1.00 91.12 73 ALA A N 1
ATOM 539 C CA . ALA A 1 73 ? 5.911 12.558 15.262 1.00 91.12 73 ALA A CA 1
ATOM 540 C C . ALA A 1 73 ? 6.690 11.826 14.152 1.00 91.12 73 ALA A C 1
ATOM 542 O O . ALA A 1 73 ? 7.876 12.100 13.950 1.00 91.12 73 ALA A O 1
ATOM 543 N N . MET A 1 74 ? 6.036 10.936 13.398 1.00 90.31 74 MET A N 1
ATOM 544 C CA . MET A 1 74 ? 6.640 10.262 12.245 1.00 90.31 74 MET A CA 1
ATOM 545 C C . MET A 1 74 ? 6.999 11.247 11.133 1.00 90.31 74 MET A C 1
ATOM 547 O O . MET A 1 74 ? 8.106 11.192 10.599 1.00 90.31 74 MET A O 1
ATOM 551 N N . THR A 1 75 ? 6.094 12.172 10.815 1.00 88.50 75 THR A N 1
ATOM 552 C CA . THR A 1 75 ? 6.293 13.181 9.765 1.00 88.50 75 THR A CA 1
ATOM 553 C C . THR A 1 75 ? 7.480 14.093 10.078 1.00 88.50 75 THR A C 1
ATOM 555 O O . THR A 1 75 ? 8.250 14.445 9.188 1.00 88.50 75 THR A O 1
ATOM 558 N N . VAL A 1 76 ? 7.665 14.453 11.351 1.00 91.88 76 VAL A N 1
ATOM 559 C CA . VAL A 1 76 ? 8.765 15.322 11.797 1.00 91.88 76 VAL A CA 1
ATOM 560 C C . VAL A 1 76 ? 10.101 14.580 11.864 1.00 91.88 76 VAL A C 1
ATOM 562 O O . VAL A 1 76 ? 11.140 15.164 11.553 1.00 91.88 76 VAL A O 1
ATOM 565 N N . HIS A 1 77 ? 10.103 13.316 12.294 1.00 94.56 77 HIS A N 1
ATOM 566 C CA . HIS A 1 77 ? 11.340 12.606 12.622 1.00 94.56 77 HIS A CA 1
ATOM 567 C C . HIS A 1 77 ? 11.704 11.489 11.637 1.00 94.56 77 HIS A C 1
ATOM 569 O O . HIS A 1 77 ? 12.842 11.460 11.174 1.00 94.56 77 HIS A O 1
ATOM 575 N N . LEU A 1 78 ? 10.771 10.589 11.311 1.00 93.00 78 LEU A N 1
ATOM 576 C CA . LEU A 1 78 ? 11.032 9.388 10.505 1.00 93.00 78 LEU A CA 1
ATOM 577 C C . LEU A 1 78 ? 11.036 9.666 9.002 1.00 93.00 78 LEU A C 1
ATOM 579 O O . LEU A 1 78 ? 12.001 9.311 8.329 1.00 93.00 78 LEU A O 1
ATOM 583 N N . VAL A 1 79 ? 10.003 10.333 8.477 1.00 93.31 79 VAL A N 1
ATOM 584 C CA . VAL A 1 79 ? 9.866 10.593 7.030 1.00 93.31 79 VAL A CA 1
ATOM 585 C C . VAL A 1 79 ? 11.101 11.301 6.446 1.00 93.31 79 VAL A C 1
ATOM 587 O O . VAL A 1 79 ? 11.603 10.844 5.419 1.00 93.31 79 VAL A O 1
ATOM 590 N N . PRO A 1 80 ? 11.682 12.338 7.088 1.00 95.75 80 PRO A N 1
ATOM 591 C CA . PRO A 1 80 ? 12.880 12.988 6.558 1.00 95.75 80 PRO A CA 1
ATOM 592 C C . PRO A 1 80 ? 14.120 12.087 6.548 1.00 95.75 80 PRO A C 1
ATOM 594 O O . PRO A 1 80 ? 14.983 12.257 5.689 1.00 95.75 80 PRO A O 1
ATOM 597 N N . GLU A 1 81 ? 14.255 11.156 7.498 1.00 97.19 81 GLU A N 1
ATOM 598 C CA . GLU A 1 81 ? 15.387 10.220 7.509 1.00 97.19 81 GLU A CA 1
ATOM 599 C C . GLU A 1 81 ? 15.190 9.077 6.509 1.00 97.19 81 GLU A C 1
ATOM 601 O O . GLU A 1 81 ? 16.150 8.678 5.850 1.00 97.19 81 GLU A O 1
ATOM 606 N N . ALA A 1 82 ? 13.956 8.601 6.321 1.00 96.44 82 ALA A N 1
ATOM 607 C CA . ALA A 1 82 ? 13.617 7.659 5.257 1.00 96.44 82 ALA A CA 1
ATOM 608 C C . ALA A 1 82 ? 13.892 8.265 3.874 1.00 96.44 82 ALA A C 1
ATOM 610 O O . ALA A 1 82 ? 14.513 7.611 3.042 1.00 96.44 82 ALA A O 1
ATOM 611 N N . ALA A 1 83 ? 13.543 9.540 3.664 1.00 96.50 83 ALA A N 1
ATOM 612 C CA . ALA A 1 83 ? 13.862 10.273 2.439 1.00 96.50 83 ALA A CA 1
ATOM 613 C C . ALA A 1 83 ? 15.376 10.344 2.190 1.00 96.50 83 ALA A C 1
ATOM 615 O O . ALA A 1 83 ? 15.837 10.010 1.104 1.00 96.50 83 ALA A O 1
ATOM 616 N N . ARG A 1 84 ? 16.164 10.705 3.216 1.00 97.06 84 ARG A N 1
ATOM 617 C CA . ARG A 1 84 ? 17.636 10.722 3.126 1.00 97.06 84 ARG A CA 1
ATOM 618 C C . ARG A 1 84 ? 18.226 9.344 2.834 1.00 97.06 84 ARG A C 1
ATOM 620 O O . ARG A 1 84 ? 19.233 9.252 2.144 1.00 97.06 84 ARG A O 1
ATOM 627 N N . THR A 1 85 ? 17.635 8.290 3.387 1.00 97.56 85 THR A N 1
ATOM 628 C CA . THR A 1 85 ? 18.086 6.909 3.171 1.00 97.56 85 THR A CA 1
ATOM 629 C C . THR A 1 85 ? 17.770 6.438 1.753 1.00 97.56 85 THR A C 1
ATOM 631 O O . THR A 1 85 ? 18.618 5.817 1.122 1.00 97.56 85 THR A O 1
ATOM 634 N N . PHE A 1 86 ? 16.593 6.788 1.233 1.00 97.69 86 PHE A N 1
ATOM 635 C CA . PHE A 1 86 ? 16.232 6.564 -0.163 1.00 97.69 86 PHE A CA 1
ATOM 636 C C . PHE A 1 86 ? 17.196 7.292 -1.106 1.00 97.69 86 PHE A C 1
ATOM 638 O O . PHE A 1 86 ? 17.767 6.674 -1.998 1.00 97.69 86 PHE A O 1
ATOM 645 N N . ASP A 1 87 ? 17.442 8.584 -0.864 1.00 96.62 87 ASP A N 1
ATOM 646 C CA . ASP A 1 87 ? 18.382 9.382 -1.659 1.00 96.62 87 ASP A CA 1
ATOM 647 C C . ASP A 1 87 ? 19.806 8.805 -1.606 1.00 96.62 87 ASP A C 1
ATOM 649 O O . ASP A 1 87 ? 20.496 8.785 -2.621 1.00 96.62 87 ASP A O 1
ATOM 653 N N . ALA A 1 88 ? 20.239 8.279 -0.454 1.00 95.38 88 ALA A N 1
ATOM 654 C CA . ALA A 1 88 ? 21.517 7.578 -0.347 1.00 95.38 88 ALA A CA 1
ATOM 655 C C . ALA A 1 88 ? 21.559 6.335 -1.247 1.00 95.38 88 ALA A C 1
ATOM 657 O O . ALA A 1 88 ? 22.523 6.174 -1.984 1.00 95.38 88 ALA A O 1
ATOM 658 N N . GLY A 1 89 ? 20.501 5.514 -1.253 1.00 94.56 89 GLY A N 1
ATOM 659 C CA . GLY A 1 89 ? 20.390 4.355 -2.144 1.00 94.56 89 GLY A CA 1
ATOM 660 C C . GLY A 1 89 ? 20.433 4.726 -3.630 1.00 94.56 89 GLY A C 1
ATOM 661 O O . GLY A 1 89 ? 21.048 4.005 -4.413 1.00 94.56 89 GLY A O 1
ATOM 662 N N . VAL A 1 90 ? 19.843 5.868 -4.011 1.00 94.31 90 VAL A N 1
ATOM 663 C CA . VAL A 1 90 ? 19.919 6.407 -5.381 1.00 94.31 90 VAL A CA 1
ATOM 664 C C . VAL A 1 90 ? 21.354 6.802 -5.736 1.00 94.31 90 VAL A C 1
ATOM 666 O O . VAL A 1 90 ? 21.877 6.363 -6.758 1.00 94.31 90 VAL A O 1
ATOM 669 N N . VAL A 1 91 ? 21.994 7.629 -4.903 1.00 93.25 91 VAL A N 1
ATOM 670 C CA . VAL A 1 91 ? 23.347 8.161 -5.156 1.00 93.25 91 VAL A CA 1
ATOM 671 C C . VAL A 1 91 ? 24.383 7.042 -5.205 1.00 93.25 91 VAL A C 1
ATOM 673 O O . VAL A 1 91 ? 25.238 7.018 -6.087 1.00 93.25 91 VAL A O 1
ATOM 676 N N . ASP A 1 92 ? 24.286 6.096 -4.277 1.00 87.94 92 ASP A N 1
ATOM 677 C CA . ASP A 1 92 ? 25.188 4.953 -4.156 1.00 87.94 92 ASP A CA 1
ATOM 678 C C . ASP A 1 92 ? 25.091 3.976 -5.339 1.00 87.94 92 ASP A C 1
ATOM 680 O O . ASP A 1 92 ? 26.039 3.228 -5.594 1.00 87.94 92 ASP A O 1
ATOM 684 N N . ALA A 1 93 ? 23.960 4.002 -6.050 1.00 87.56 93 ALA A N 1
ATOM 685 C CA . ALA A 1 93 ? 23.696 3.281 -7.292 1.00 87.56 93 ALA A CA 1
ATOM 686 C C . ALA A 1 93 ? 23.989 4.124 -8.553 1.00 87.56 93 ALA A C 1
ATOM 688 O O . ALA A 1 93 ? 23.659 3.717 -9.661 1.00 87.56 93 ALA A O 1
ATOM 689 N N . GLY A 1 94 ? 24.589 5.313 -8.403 1.00 87.75 94 GLY A N 1
ATOM 690 C CA . GLY A 1 94 ? 24.959 6.192 -9.518 1.00 87.75 94 GLY A CA 1
ATOM 691 C C . GLY A 1 94 ? 23.816 7.036 -10.100 1.00 87.75 94 GLY A C 1
ATOM 692 O O . GLY A 1 94 ? 23.995 7.645 -11.153 1.00 87.75 94 GLY A O 1
ATOM 693 N N . GLY A 1 95 ? 22.657 7.094 -9.437 1.00 84.25 95 GLY A N 1
ATOM 694 C CA . GLY A 1 95 ? 21.496 7.873 -9.873 1.00 84.25 95 GLY A CA 1
ATOM 695 C C . GLY A 1 95 ? 21.554 9.364 -9.508 1.00 84.25 95 GLY A C 1
ATOM 696 O O . GLY A 1 95 ? 22.288 9.785 -8.612 1.00 84.25 95 GLY A O 1
ATOM 697 N N . ASP A 1 96 ? 20.727 10.171 -10.184 1.00 86.38 96 ASP A N 1
ATOM 698 C CA . ASP A 1 96 ? 20.570 11.611 -9.929 1.00 86.38 96 ASP A CA 1
ATOM 699 C C . ASP A 1 96 ? 19.294 11.897 -9.117 1.00 86.38 96 ASP A C 1
ATOM 701 O O . ASP A 1 96 ? 18.176 11.729 -9.605 1.00 86.38 96 ASP A O 1
ATOM 705 N N . VAL A 1 97 ? 19.456 12.361 -7.875 1.00 85.75 97 VAL A N 1
ATOM 706 C CA . VAL A 1 97 ? 18.340 12.688 -6.965 1.00 85.75 97 VAL A CA 1
ATOM 707 C C . VAL A 1 97 ? 17.532 13.914 -7.395 1.00 85.75 97 VAL A C 1
ATOM 709 O O . VAL A 1 97 ? 16.387 14.066 -6.969 1.00 85.75 97 VAL A O 1
ATOM 712 N N . GLU A 1 98 ? 18.094 14.775 -8.247 1.00 86.56 98 GLU A N 1
ATOM 713 C CA . GLU A 1 98 ? 17.398 15.939 -8.806 1.00 86.56 98 GLU A CA 1
ATOM 714 C C . GLU A 1 98 ? 16.553 15.562 -10.036 1.00 86.56 98 GLU A C 1
ATOM 716 O O . GLU A 1 98 ? 15.772 16.378 -10.541 1.00 86.56 98 GLU A O 1
ATOM 721 N N . LEU A 1 99 ? 16.658 14.316 -10.520 1.00 74.69 99 LEU A N 1
ATOM 722 C CA . LEU A 1 99 ? 15.820 13.822 -11.602 1.00 74.69 99 LEU A CA 1
ATOM 723 C C . LEU A 1 99 ? 14.360 13.769 -11.139 1.00 74.69 99 LEU A C 1
ATOM 725 O O . LEU A 1 99 ? 14.007 13.076 -10.185 1.00 74.69 99 LEU A O 1
ATOM 729 N N . LEU A 1 100 ? 13.473 14.442 -11.879 1.00 72.50 100 LEU A N 1
ATOM 730 C CA . LEU A 1 100 ? 12.047 14.522 -11.541 1.00 72.50 100 LEU A CA 1
ATOM 731 C C . LEU A 1 100 ? 11.412 13.140 -11.320 1.00 72.50 100 LEU A C 1
ATOM 733 O O . LEU A 1 100 ? 10.577 12.985 -10.433 1.00 72.50 100 LEU A O 1
ATOM 737 N N . ARG A 1 101 ? 11.812 12.132 -12.107 1.00 69.94 101 ARG A N 1
ATOM 738 C CA . ARG A 1 101 ? 11.294 10.766 -11.964 1.00 69.94 101 ARG A CA 1
ATOM 739 C C . ARG A 1 101 ? 11.723 10.111 -10.647 1.00 69.94 101 ARG A C 1
ATOM 741 O O . ARG A 1 101 ? 10.909 9.426 -10.037 1.00 69.94 101 ARG A O 1
ATOM 748 N N . VAL A 1 102 ? 12.952 10.358 -10.193 1.00 71.44 102 VAL A N 1
ATOM 749 C CA . VAL A 1 102 ? 13.443 9.890 -8.888 1.00 71.44 102 VAL A CA 1
ATOM 750 C C . VAL A 1 102 ? 12.673 10.572 -7.762 1.00 71.44 102 VAL A C 1
ATOM 752 O O . VAL A 1 102 ? 12.212 9.895 -6.848 1.00 71.44 102 VAL A O 1
ATOM 755 N N . ALA A 1 103 ? 12.458 11.888 -7.853 1.00 74.69 103 ALA A N 1
ATOM 756 C CA . ALA A 1 103 ? 11.659 12.621 -6.871 1.00 74.69 103 ALA A CA 1
ATOM 757 C C . ALA A 1 103 ? 10.218 12.081 -6.769 1.00 74.69 103 ALA A C 1
ATOM 759 O O . ALA A 1 103 ? 9.720 11.886 -5.665 1.00 74.69 103 ALA A O 1
ATOM 760 N N . GLN A 1 104 ? 9.580 11.760 -7.901 1.00 71.94 104 GLN A N 1
ATOM 761 C CA . GLN A 1 104 ? 8.241 11.155 -7.931 1.00 71.94 104 GLN A CA 1
ATOM 762 C C . GLN A 1 104 ? 8.198 9.786 -7.244 1.00 71.94 104 GLN A C 1
ATOM 764 O O . GLN A 1 104 ? 7.367 9.566 -6.369 1.00 71.94 104 GLN A O 1
ATOM 769 N N . LEU A 1 105 ? 9.114 8.882 -7.604 1.00 69.75 105 LEU A N 1
ATOM 770 C CA . LEU A 1 105 ? 9.178 7.536 -7.022 1.00 69.75 105 LEU A CA 1
ATOM 771 C C . LEU A 1 105 ? 9.522 7.571 -5.524 1.00 69.75 105 LEU A C 1
ATOM 773 O O . LEU A 1 105 ? 9.001 6.773 -4.743 1.00 69.75 105 LEU A O 1
ATOM 777 N N . LYS A 1 106 ? 10.350 8.534 -5.102 1.00 85.06 106 LYS A N 1
ATOM 778 C CA . LYS A 1 106 ? 10.611 8.806 -3.685 1.00 85.06 106 LYS A CA 1
ATOM 779 C C . LYS A 1 106 ? 9.339 9.232 -2.957 1.00 85.06 106 LYS A C 1
ATOM 781 O O . LYS A 1 106 ? 9.039 8.683 -1.899 1.00 85.06 106 LYS A O 1
ATOM 786 N N . ASP A 1 107 ? 8.594 10.187 -3.507 1.00 76.56 107 ASP A N 1
ATOM 787 C CA . ASP A 1 107 ? 7.352 10.664 -2.896 1.00 76.56 107 ASP A CA 1
ATOM 788 C C . ASP A 1 107 ? 6.319 9.530 -2.776 1.00 76.56 107 ASP A C 1
ATOM 790 O O . ASP A 1 107 ? 5.718 9.372 -1.713 1.00 76.56 107 ASP A O 1
ATOM 794 N N . GLU A 1 108 ? 6.176 8.689 -3.807 1.00 72.69 108 GLU A N 1
ATOM 795 C CA . GLU A 1 108 ? 5.332 7.483 -3.784 1.00 72.69 108 GLU A CA 1
ATOM 796 C C . GLU A 1 108 ? 5.744 6.520 -2.650 1.00 72.69 108 GLU A C 1
ATOM 798 O O . GLU A 1 108 ? 4.907 6.091 -1.852 1.00 72.69 108 GLU A O 1
ATOM 803 N N . TYR A 1 109 ? 7.043 6.224 -2.509 1.00 81.94 109 TYR A N 1
ATOM 804 C CA . TYR A 1 109 ? 7.553 5.354 -1.442 1.00 81.94 109 TYR A CA 1
ATOM 805 C C . TYR A 1 109 ? 7.294 5.923 -0.033 1.00 81.94 109 TYR A C 1
ATOM 807 O O . TYR A 1 109 ? 6.903 5.194 0.892 1.00 81.94 109 TYR A O 1
ATOM 815 N N . LEU A 1 110 ? 7.520 7.230 0.146 1.00 82.62 110 LEU A N 1
ATOM 816 C CA . LEU A 1 110 ? 7.399 7.909 1.437 1.00 82.62 110 LEU A CA 1
ATOM 817 C C . LEU A 1 110 ? 5.944 8.092 1.877 1.00 82.62 110 LEU A C 1
ATOM 819 O O . LEU A 1 110 ? 5.677 8.036 3.078 1.00 82.62 110 LEU A O 1
ATOM 823 N N . GLN A 1 111 ? 5.001 8.253 0.945 1.00 73.44 111 GLN A N 1
ATOM 824 C CA . GLN A 1 111 ? 3.569 8.353 1.259 1.00 73.44 111 GLN A CA 1
ATOM 825 C C . GLN A 1 111 ? 3.019 7.093 1.934 1.00 73.44 111 GLN A C 1
ATOM 827 O O . GLN A 1 111 ? 2.113 7.184 2.760 1.00 73.44 111 GLN A O 1
ATOM 832 N N . ALA A 1 112 ? 3.595 5.925 1.646 1.00 68.88 112 ALA A N 1
ATOM 833 C CA . ALA A 1 112 ? 3.195 4.680 2.289 1.00 68.88 112 ALA A CA 1
ATOM 834 C C . ALA A 1 112 ? 3.737 4.536 3.727 1.00 68.88 112 ALA A C 1
ATOM 836 O O . ALA A 1 112 ? 3.197 3.738 4.488 1.00 68.88 112 ALA A O 1
ATOM 837 N N . LEU A 1 113 ? 4.768 5.293 4.135 1.00 72.38 113 LEU A N 1
ATOM 838 C CA . LEU A 1 113 ? 5.439 5.118 5.435 1.00 72.38 113 LEU A CA 1
ATOM 839 C C . LEU A 1 113 ? 4.511 5.275 6.642 1.00 72.38 113 LEU A C 1
ATOM 841 O O . LEU A 1 113 ? 4.507 4.381 7.492 1.00 72.38 113 LEU A O 1
ATOM 845 N N . PRO A 1 114 ? 3.694 6.339 6.740 1.00 65.19 114 PRO A N 1
ATOM 846 C CA . PRO A 1 114 ? 2.811 6.502 7.886 1.00 65.19 114 PRO A CA 1
ATOM 847 C C . PRO A 1 114 ? 1.798 5.358 8.025 1.00 65.19 114 PRO A C 1
ATOM 849 O O . PRO A 1 114 ? 1.524 4.928 9.142 1.00 65.19 114 PRO A O 1
ATOM 852 N N . ASN A 1 115 ? 1.322 4.805 6.902 1.00 62.12 115 ASN A N 1
ATOM 853 C CA . ASN A 1 115 ? 0.354 3.705 6.878 1.00 62.12 115 ASN A CA 1
ATOM 854 C C . ASN A 1 115 ? 0.943 2.380 7.396 1.00 62.12 115 ASN A C 1
ATOM 856 O O . ASN A 1 115 ? 0.216 1.577 7.972 1.00 62.12 115 ASN A O 1
ATOM 860 N N . ARG A 1 116 ? 2.258 2.160 7.255 1.00 74.50 116 ARG A N 1
ATOM 861 C CA . ARG A 1 116 ? 2.949 0.943 7.735 1.00 74.50 116 ARG A CA 1
ATOM 862 C C . ARG A 1 116 ? 3.099 0.883 9.250 1.00 74.50 116 ARG A C 1
ATOM 864 O O . ARG A 1 116 ? 3.266 -0.193 9.819 1.00 74.50 116 ARG A O 1
ATOM 871 N N . LEU A 1 117 ? 3.082 2.042 9.903 1.00 76.25 117 LEU A N 1
ATOM 872 C CA . LEU A 1 117 ? 3.398 2.186 11.323 1.00 76.25 117 LEU A CA 1
ATOM 873 C C . LEU A 1 117 ? 2.183 2.604 12.163 1.00 76.25 117 LEU A C 1
ATOM 875 O O . LEU A 1 117 ? 2.344 2.933 13.339 1.00 76.25 117 LEU A O 1
ATOM 879 N N . THR A 1 118 ? 0.973 2.563 11.603 1.00 74.06 118 THR A N 1
ATOM 880 C CA . THR A 1 118 ? -0.284 2.908 12.294 1.00 74.06 118 THR A CA 1
ATOM 881 C C . THR A 1 118 ? -0.559 2.035 13.516 1.00 74.06 118 THR A C 1
ATOM 883 O O . THR A 1 118 ? -1.066 2.544 14.508 1.00 74.06 118 THR A O 1
ATOM 886 N N . GLY A 1 119 ? -0.135 0.766 13.508 1.00 75.12 119 GLY A N 1
ATOM 887 C CA . GLY A 1 119 ? -0.335 -0.165 14.628 1.00 75.12 119 GLY A CA 1
ATOM 888 C C . GLY A 1 119 ? 0.561 0.074 15.857 1.00 75.12 119 GLY A C 1
ATOM 889 O O . GLY A 1 119 ? 0.463 -0.650 16.850 1.00 75.12 119 GLY A O 1
ATOM 890 N N . VAL A 1 120 ? 1.472 1.057 15.825 1.00 83.25 120 VAL A N 1
ATOM 891 C CA . VAL A 1 120 ? 2.334 1.385 16.978 1.00 83.25 120 VAL A CA 1
ATOM 892 C C . VAL A 1 120 ? 1.491 1.875 18.170 1.00 83.25 120 VAL A C 1
ATOM 894 O O . VAL A 1 120 ? 1.579 1.238 19.226 1.00 83.25 120 VAL A O 1
ATOM 897 N N . PRO A 1 121 ? 0.633 2.907 18.026 1.00 80.69 121 PRO A N 1
ATOM 898 C CA . PRO A 1 121 ? -0.333 3.285 19.053 1.00 80.69 121 PRO A CA 1
ATOM 899 C C . PRO A 1 121 ? -1.232 2.157 19.554 1.00 80.69 121 PRO A C 1
ATOM 901 O O . PRO A 1 121 ? -1.371 1.992 20.767 1.00 80.69 121 PRO A O 1
ATOM 904 N N . ASP A 1 122 ? -1.762 1.334 18.650 1.00 79.31 122 ASP A N 1
ATOM 905 C CA . ASP A 1 122 ? -2.670 0.239 19.009 1.00 79.31 122 ASP A CA 1
ATOM 906 C C . ASP A 1 122 ? -1.990 -0.774 19.933 1.00 79.31 122 ASP A C 1
ATOM 908 O O . ASP A 1 122 ? -2.565 -1.210 20.931 1.00 79.31 122 ASP A O 1
ATOM 912 N N . SER A 1 123 ? -0.716 -1.085 19.673 1.00 82.19 123 SER A N 1
ATOM 913 C CA . SER A 1 123 ? 0.047 -1.997 20.529 1.00 82.19 123 SER A CA 1
ATOM 914 C C . SER A 1 123 ? 0.287 -1.450 21.943 1.00 82.19 123 SER A C 1
ATOM 916 O O . SER A 1 123 ? 0.384 -2.236 22.886 1.00 82.19 123 SER A O 1
ATOM 918 N N . ALA A 1 124 ? 0.354 -0.125 22.128 1.00 81.62 124 ALA A N 1
ATOM 919 C CA . ALA A 1 124 ? 0.390 0.472 23.465 1.00 81.62 124 ALA A CA 1
ATOM 920 C C . ALA A 1 124 ? -0.971 0.404 24.145 1.00 81.62 124 ALA A C 1
ATOM 922 O O . ALA A 1 124 ? -1.043 0.088 25.330 1.00 81.62 124 ALA A O 1
ATOM 923 N N . TRP A 1 125 ? -2.042 0.679 23.400 1.00 81.31 125 TRP A N 1
ATOM 924 C CA . TRP A 1 125 ? -3.403 0.599 23.916 1.00 81.31 125 TRP A CA 1
ATOM 925 C C . TRP A 1 125 ? -3.739 -0.806 24.415 1.00 81.31 125 TRP A C 1
ATOM 927 O O . TRP A 1 125 ? -4.256 -0.946 25.523 1.00 81.31 125 TRP A O 1
ATOM 937 N N . GLN A 1 126 ? -3.357 -1.842 23.667 1.00 84.69 126 GLN A N 1
ATOM 938 C CA . GLN A 1 126 ? -3.525 -3.236 24.081 1.00 84.69 126 GLN A CA 1
ATOM 939 C C . GLN A 1 126 ? -2.765 -3.546 25.380 1.00 84.69 126 GLN A C 1
ATOM 941 O O . GLN A 1 126 ? -3.352 -4.090 26.313 1.00 84.69 126 GLN A O 1
ATOM 946 N N . GLN A 1 127 ? -1.488 -3.153 25.479 1.00 86.94 127 GLN A N 1
ATOM 947 C CA . GLN A 1 127 ? -0.671 -3.375 26.682 1.00 86.94 127 GLN A CA 1
ATOM 948 C C . GLN A 1 127 ? -1.233 -2.644 27.909 1.00 86.94 127 GLN A C 1
ATOM 950 O O . GLN A 1 127 ? -1.349 -3.230 28.985 1.00 86.94 127 GLN A O 1
ATOM 955 N N . VAL A 1 128 ? -1.612 -1.373 27.747 1.00 86.75 128 VAL A N 1
ATOM 956 C CA . VAL A 1 128 ? -2.179 -0.556 28.827 1.00 86.75 128 VAL A CA 1
ATOM 957 C C . VAL A 1 128 ? -3.537 -1.104 29.270 1.00 86.75 128 VAL A C 1
ATOM 959 O O . VAL A 1 128 ? -3.786 -1.228 30.466 1.00 86.75 128 VAL A O 1
ATOM 962 N N . THR A 1 129 ? -4.412 -1.468 28.335 1.00 86.44 129 THR A N 1
ATOM 963 C CA . THR A 1 129 ? -5.746 -1.994 28.663 1.00 86.44 129 THR A CA 1
ATOM 964 C C . THR A 1 129 ? -5.648 -3.340 29.377 1.00 86.44 129 THR A C 1
ATOM 966 O O . THR A 1 129 ? -6.328 -3.543 30.382 1.00 86.44 129 THR A O 1
ATOM 969 N N . ALA A 1 130 ? -4.756 -4.225 28.920 1.00 86.31 130 ALA A N 1
ATOM 970 C CA . ALA A 1 130 ? -4.518 -5.516 29.557 1.00 86.31 130 ALA A CA 1
ATOM 971 C C . ALA A 1 130 ? -4.022 -5.363 31.005 1.00 86.31 130 ALA A C 1
ATOM 973 O O . ALA A 1 130 ? -4.624 -5.938 31.912 1.00 86.31 130 ALA A O 1
ATOM 974 N N . VAL A 1 131 ? -2.996 -4.531 31.247 1.00 91.19 131 VAL A N 1
ATOM 975 C CA . VAL A 1 131 ? -2.450 -4.355 32.607 1.00 91.19 131 VAL A CA 1
ATOM 976 C C . VAL A 1 131 ? -3.450 -3.683 33.548 1.00 91.19 131 VAL A C 1
ATOM 978 O O . VAL A 1 131 ? -3.500 -3.992 34.737 1.00 91.19 131 VAL A O 1
ATOM 981 N N . VAL A 1 132 ? -4.269 -2.758 33.036 1.00 88.06 132 VAL A N 1
ATOM 982 C CA . VAL A 1 132 ? -5.296 -2.086 33.842 1.00 88.06 132 VAL A CA 1
ATOM 983 C C . VAL A 1 132 ? -6.397 -3.067 34.222 1.00 88.06 132 VAL A C 1
ATOM 985 O O . VAL A 1 132 ? -6.820 -3.067 35.378 1.00 88.06 132 VAL A O 1
ATOM 988 N N . ALA A 1 133 ? -6.843 -3.912 33.288 1.00 87.25 133 ALA A N 1
ATOM 989 C CA . ALA A 1 133 ? -7.851 -4.932 33.557 1.00 87.25 133 ALA A CA 1
ATOM 990 C C . ALA A 1 133 ? -7.364 -5.942 34.610 1.00 87.25 133 ALA A C 1
ATOM 992 O O . ALA A 1 133 ? -8.082 -6.214 35.573 1.00 87.25 133 ALA A O 1
ATOM 993 N N . GLU A 1 134 ? -6.126 -6.423 34.474 1.00 92.38 134 GLU A N 1
ATOM 994 C CA . GLU A 1 134 ? -5.475 -7.324 35.430 1.00 92.38 134 GLU A CA 1
ATOM 995 C C . GLU A 1 134 ? -5.383 -6.701 36.831 1.00 92.38 134 GLU A C 1
ATOM 997 O O . GLU A 1 134 ? -5.940 -7.229 37.793 1.00 92.38 134 GLU A O 1
ATOM 1002 N N . LEU A 1 135 ? -4.761 -5.525 36.954 1.00 91.19 135 LEU A N 1
ATOM 1003 C CA . LEU A 1 135 ? -4.567 -4.868 38.248 1.00 91.19 135 LEU A CA 1
ATOM 1004 C C . LEU A 1 135 ? -5.891 -4.461 38.908 1.00 91.19 135 LEU A C 1
ATOM 1006 O O . LEU A 1 135 ? -6.013 -4.496 40.134 1.00 91.19 135 LEU A O 1
ATOM 1010 N N . THR A 1 136 ? -6.899 -4.092 38.116 1.00 88.44 136 THR A N 1
ATOM 1011 C CA . THR A 1 136 ? -8.237 -3.795 38.644 1.00 88.44 136 THR A CA 1
ATOM 1012 C C . THR A 1 136 ? -8.886 -5.053 39.222 1.00 88.44 136 THR A C 1
ATOM 1014 O O . THR A 1 136 ? -9.455 -4.986 40.312 1.00 88.44 136 THR A O 1
ATOM 1017 N N . ALA A 1 137 ? -8.758 -6.205 38.553 1.00 90.38 137 ALA A N 1
ATOM 1018 C CA . ALA A 1 137 ? -9.267 -7.482 39.055 1.00 90.38 137 ALA A CA 1
ATOM 1019 C C . ALA A 1 137 ? -8.580 -7.916 40.365 1.00 90.38 137 ALA A C 1
ATOM 1021 O O . ALA A 1 137 ? -9.224 -8.498 41.237 1.00 90.38 137 ALA A O 1
ATOM 1022 N N . GLU A 1 138 ? -7.303 -7.570 40.548 1.00 94.25 138 GLU A N 1
ATOM 1023 C CA . GLU A 1 138 ? -6.553 -7.799 41.792 1.00 94.25 138 GLU A CA 1
ATOM 1024 C C . GLU A 1 138 ? -6.921 -6.835 42.937 1.00 94.25 138 GLU A C 1
ATOM 1026 O O . GLU A 1 138 ? -6.426 -6.979 44.058 1.00 94.25 138 GLU A O 1
ATOM 1031 N N . GLY A 1 139 ? -7.759 -5.825 42.683 1.00 90.88 139 GLY A N 1
ATOM 1032 C CA . GLY A 1 139 ? -8.056 -4.772 43.655 1.00 90.88 139 GLY A CA 1
ATOM 1033 C C . GLY A 1 139 ? -6.866 -3.841 43.918 1.00 90.88 139 GLY A C 1
ATOM 1034 O O . GLY A 1 139 ? -6.733 -3.297 45.019 1.00 90.88 139 GLY A O 1
ATOM 1035 N N . ALA A 1 140 ? -5.979 -3.666 42.933 1.00 90.81 140 ALA A N 1
ATOM 1036 C CA . ALA A 1 140 ? -4.833 -2.772 43.037 1.00 90.81 140 ALA A CA 1
ATOM 1037 C C . ALA A 1 140 ? -5.258 -1.320 43.305 1.00 90.81 140 ALA A C 1
ATOM 1039 O O . ALA A 1 140 ? -6.287 -0.830 42.838 1.00 90.81 140 ALA A O 1
ATOM 1040 N N . SER A 1 141 ? -4.415 -0.589 44.035 1.00 87.62 141 SER A N 1
ATOM 1041 C CA . SER A 1 141 ? -4.633 0.836 44.272 1.00 87.62 141 SER A CA 1
ATOM 1042 C C . SER A 1 141 ? -4.396 1.658 42.997 1.00 87.62 141 SER A C 1
ATOM 1044 O O . SER A 1 141 ? -3.553 1.315 42.166 1.00 87.62 141 SER A O 1
ATOM 1046 N N . ILE A 1 142 ? -5.084 2.800 42.873 1.00 84.44 142 ILE A N 1
ATOM 1047 C CA . ILE A 1 142 ? -4.904 3.743 41.752 1.00 84.44 142 ILE A CA 1
ATOM 1048 C C . ILE A 1 142 ? -3.419 4.112 41.527 1.00 84.44 142 ILE A C 1
ATOM 1050 O O . ILE A 1 142 ? -2.991 4.103 40.374 1.00 84.44 142 ILE A O 1
ATOM 1054 N N . PRO A 1 143 ? -2.592 4.377 42.565 1.00 87.00 143 PRO A N 1
ATOM 1055 C CA . PRO A 1 143 ? -1.157 4.593 42.380 1.00 87.00 143 PRO A CA 1
ATOM 1056 C C . PRO A 1 143 ? -0.427 3.426 41.704 1.00 87.00 143 PRO A C 1
ATOM 1058 O O . PRO A 1 143 ? 0.359 3.668 40.798 1.00 87.00 143 PRO A O 1
ATOM 1061 N N . ARG A 1 144 ? -0.726 2.173 42.077 1.00 88.19 144 ARG A N 1
ATOM 1062 C CA . ARG A 1 144 ? -0.102 0.983 41.472 1.00 88.19 144 ARG A CA 1
ATOM 1063 C C . ARG A 1 144 ? -0.464 0.841 39.992 1.00 88.19 144 ARG A C 1
ATOM 1065 O O . ARG A 1 144 ? 0.409 0.546 39.185 1.00 88.19 144 ARG A O 1
ATOM 1072 N N . ILE A 1 145 ? -1.725 1.095 39.637 1.00 88.38 145 ILE A N 1
ATOM 1073 C CA . ILE A 1 145 ? -2.179 1.110 38.236 1.00 88.38 145 ILE A CA 1
ATOM 1074 C C . ILE A 1 145 ? -1.446 2.205 37.453 1.00 88.38 145 ILE A C 1
ATOM 1076 O O . ILE A 1 145 ? -0.959 1.974 36.351 1.00 88.38 145 ILE A O 1
ATOM 1080 N N . ARG A 1 146 ? -1.311 3.395 38.045 1.00 89.19 146 ARG A N 1
ATOM 1081 C CA . ARG A 1 146 ? -0.614 4.529 37.435 1.00 89.19 146 ARG A CA 1
ATOM 1082 C C . ARG A 1 146 ? 0.862 4.230 37.167 1.00 89.19 146 ARG A C 1
ATOM 1084 O O . ARG A 1 146 ? 1.344 4.545 36.084 1.00 89.19 146 ARG A O 1
ATOM 1091 N N . ASP A 1 147 ? 1.550 3.609 38.122 1.00 90.12 147 ASP A N 1
ATOM 1092 C CA . ASP A 1 147 ? 2.965 3.251 37.992 1.00 90.12 147 ASP A CA 1
ATOM 1093 C C . ASP A 1 147 ? 3.178 2.203 36.881 1.00 90.12 147 ASP A C 1
ATOM 1095 O O . ASP A 1 147 ? 4.107 2.342 36.087 1.00 90.12 147 ASP A O 1
ATOM 1099 N N . ALA A 1 148 ? 2.272 1.226 36.741 1.00 90.94 148 ALA A N 1
ATOM 1100 C CA . ALA A 1 148 ? 2.310 0.251 35.645 1.00 90.94 148 ALA A CA 1
ATOM 1101 C C . ALA A 1 148 ? 2.101 0.905 34.263 1.00 90.94 148 ALA A C 1
ATOM 1103 O O . ALA A 1 148 ? 2.804 0.592 33.302 1.00 90.94 148 ALA A O 1
ATOM 1104 N N . ILE A 1 149 ? 1.179 1.869 34.159 1.00 90.56 149 ILE A N 1
ATOM 1105 C CA . ILE A 1 149 ? 0.978 2.650 32.927 1.00 90.56 149 ILE A CA 1
ATOM 1106 C C . ILE A 1 149 ? 2.216 3.504 32.612 1.00 90.56 149 ILE A C 1
ATOM 1108 O O . ILE A 1 149 ? 2.621 3.594 31.451 1.00 90.56 149 ILE A O 1
ATOM 1112 N N . GLU A 1 150 ? 2.831 4.135 33.620 1.00 90.44 150 GLU A N 1
ATOM 1113 C CA . GLU A 1 150 ? 4.070 4.904 33.440 1.00 90.44 150 GLU A CA 1
ATOM 1114 C C . GLU A 1 150 ? 5.229 4.032 32.937 1.00 90.44 150 GLU A C 1
ATOM 1116 O O . GLU A 1 150 ? 6.035 4.509 32.135 1.00 90.44 150 GLU A O 1
ATOM 1121 N N . GLU A 1 151 ? 5.299 2.772 33.368 1.00 92.62 151 GLU A N 1
ATOM 1122 C CA . GLU A 1 151 ? 6.288 1.801 32.899 1.00 92.62 151 GLU A CA 1
ATOM 1123 C C . GLU A 1 151 ? 6.058 1.412 31.431 1.00 92.62 151 GLU A C 1
ATOM 1125 O O . GLU A 1 151 ? 6.983 1.515 30.620 1.00 92.62 151 GLU A O 1
ATOM 1130 N N . ILE A 1 152 ? 4.828 1.054 31.047 1.00 91.88 152 ILE A N 1
ATOM 1131 C CA . ILE A 1 152 ? 4.490 0.681 29.660 1.00 91.88 152 ILE A CA 1
ATOM 1132 C C . ILE A 1 152 ? 4.718 1.851 28.698 1.00 91.88 152 ILE A C 1
ATOM 1134 O O . ILE A 1 152 ? 5.299 1.681 27.626 1.00 91.88 152 ILE A O 1
ATOM 1138 N N . LEU A 1 153 ? 4.304 3.062 29.081 1.00 92.44 153 LEU A N 1
ATOM 1139 C CA . LEU A 1 153 ? 4.482 4.272 28.272 1.00 92.44 153 LEU A CA 1
ATOM 1140 C C . LEU A 1 153 ? 5.859 4.938 28.481 1.00 92.44 153 LEU A C 1
ATOM 1142 O O . LEU A 1 153 ? 6.099 6.062 28.027 1.00 92.44 153 LEU A O 1
ATOM 1146 N N . GLY A 1 154 ? 6.775 4.273 29.185 1.00 91.00 154 GLY A N 1
ATOM 1147 C CA . GLY A 1 154 ? 8.138 4.733 29.404 1.00 91.00 154 GLY A CA 1
ATOM 1148 C C . GLY A 1 154 ? 9.033 4.482 28.190 1.00 91.00 154 GLY A C 1
ATOM 1149 O O . GLY A 1 154 ? 8.989 3.423 27.578 1.00 91.00 154 GLY A O 1
ATOM 1150 N N . GLU A 1 155 ? 9.930 5.422 27.868 1.00 89.06 155 GLU A N 1
ATOM 1151 C CA . GLU A 1 155 ? 10.815 5.321 26.688 1.00 89.06 155 GLU A CA 1
ATOM 1152 C C . GLU A 1 155 ? 11.637 4.022 26.625 1.00 89.06 155 GLU A C 1
ATOM 1154 O O . GLU A 1 155 ? 11.950 3.536 25.538 1.00 89.06 155 GLU A O 1
ATOM 1159 N N . ARG A 1 156 ? 12.005 3.459 27.784 1.00 89.38 156 ARG A N 1
ATOM 1160 C CA . ARG A 1 156 ? 12.802 2.226 27.866 1.00 89.38 156 ARG A CA 1
ATOM 1161 C C . ARG A 1 156 ? 12.056 1.022 27.291 1.00 89.38 156 ARG A C 1
ATOM 1163 O O . ARG A 1 156 ? 12.675 0.240 26.578 1.00 89.38 156 ARG A O 1
ATOM 1170 N N . SER A 1 157 ? 10.748 0.935 27.520 1.00 89.69 157 SER A N 1
ATOM 1171 C CA . SER A 1 157 ? 9.875 -0.157 27.062 1.00 89.69 157 SER A CA 1
ATOM 1172 C C . SER A 1 157 ? 9.716 -0.193 25.536 1.00 89.69 157 SER A C 1
ATOM 1174 O O . SER A 1 157 ? 9.294 -1.194 24.970 1.00 89.69 157 SER A O 1
ATOM 1176 N N . TRP A 1 158 ? 10.118 0.883 24.849 1.00 92.44 158 TRP A N 1
ATOM 1177 C CA . TRP A 1 158 ? 10.005 1.044 23.397 1.00 92.44 158 TRP A CA 1
ATOM 1178 C C . TRP A 1 158 ? 11.358 1.040 22.677 1.00 92.44 158 TRP A C 1
ATOM 1180 O O . TRP A 1 158 ? 11.417 1.271 21.467 1.00 92.44 158 TRP A O 1
ATOM 1190 N N . ALA A 1 159 ? 12.456 0.773 23.390 1.00 90.94 159 ALA A N 1
ATOM 1191 C CA . ALA A 1 159 ? 13.796 0.782 22.811 1.00 90.94 159 ALA A CA 1
ATOM 1192 C C . ALA A 1 159 ? 13.954 -0.258 21.688 1.00 90.94 159 ALA A C 1
ATOM 1194 O O . ALA A 1 159 ? 14.456 0.085 20.619 1.00 90.94 159 ALA A O 1
ATOM 1195 N N . ASP A 1 160 ? 13.471 -1.484 21.894 1.00 90.25 160 ASP A N 1
ATOM 1196 C CA . ASP A 1 160 ? 13.570 -2.562 20.900 1.00 90.25 160 ASP A CA 1
ATOM 1197 C C . ASP A 1 160 ? 12.654 -2.320 19.695 1.00 90.25 160 ASP A C 1
ATOM 1199 O O . ASP A 1 160 ? 13.007 -2.622 18.549 1.00 90.25 160 ASP A O 1
ATOM 1203 N N . ARG A 1 161 ? 11.493 -1.690 19.927 1.00 91.44 161 ARG A N 1
ATOM 1204 C CA . ARG A 1 161 ? 10.603 -1.252 18.846 1.00 91.44 161 ARG A CA 1
ATOM 1205 C C . ARG A 1 161 ? 11.280 -0.196 17.977 1.00 91.44 161 ARG A C 1
ATOM 1207 O O . ARG A 1 161 ? 11.195 -0.293 16.758 1.00 91.44 161 ARG A O 1
ATOM 1214 N N . ALA A 1 162 ? 11.986 0.762 18.581 1.00 93.44 162 ALA A N 1
ATOM 1215 C CA . ALA A 1 162 ? 12.738 1.771 17.838 1.00 93.44 162 ALA A CA 1
ATOM 1216 C C . ALA A 1 162 ? 13.805 1.138 16.929 1.00 93.44 162 ALA A C 1
ATOM 1218 O O . ALA A 1 162 ? 13.926 1.529 15.772 1.00 93.44 162 ALA A O 1
ATOM 1219 N N . VAL A 1 163 ? 14.526 0.127 17.426 1.00 93.75 163 VAL A N 1
ATOM 1220 C CA . VAL A 1 163 ? 15.519 -0.626 16.639 1.00 93.75 163 VAL A CA 1
ATOM 1221 C C . VAL A 1 163 ? 14.853 -1.402 15.498 1.00 93.75 163 VAL A C 1
ATOM 1223 O O . VAL A 1 163 ? 15.360 -1.406 14.380 1.00 93.75 163 VAL A O 1
ATOM 1226 N N . THR A 1 164 ? 13.702 -2.027 15.754 1.00 92.75 164 THR A N 1
ATOM 1227 C CA . THR A 1 164 ? 12.953 -2.783 14.735 1.00 92.75 164 THR A CA 1
ATOM 1228 C C . THR A 1 164 ? 12.448 -1.878 13.610 1.00 92.75 164 THR A C 1
ATOM 1230 O O . THR A 1 164 ? 12.602 -2.219 12.436 1.00 92.75 164 THR A O 1
ATOM 1233 N N . ILE A 1 165 ? 11.886 -0.712 13.958 1.00 93.88 165 ILE A N 1
ATOM 1234 C CA . ILE A 1 165 ? 11.473 0.313 12.987 1.00 93.88 165 ILE A CA 1
ATOM 1235 C C . ILE A 1 165 ? 12.687 0.768 12.180 1.00 93.88 165 ILE A C 1
ATOM 1237 O O . ILE A 1 165 ? 12.624 0.795 10.957 1.00 93.88 165 ILE A O 1
ATOM 1241 N N . ALA A 1 166 ? 13.804 1.063 12.853 1.00 95.25 166 ALA A N 1
ATOM 1242 C CA . ALA A 1 166 ? 15.007 1.550 12.195 1.00 95.25 166 ALA A CA 1
ATOM 1243 C C . ALA A 1 166 ? 15.524 0.585 11.128 1.00 95.25 166 ALA A C 1
ATOM 1245 O O . ALA A 1 166 ? 15.663 0.974 9.976 1.00 95.25 166 ALA A O 1
ATOM 1246 N N . ARG A 1 167 ? 15.728 -0.685 11.488 1.00 93.81 167 ARG A N 1
ATOM 1247 C CA . ARG A 1 167 ? 16.211 -1.710 10.551 1.00 93.81 167 ARG A CA 1
ATOM 1248 C C . ARG A 1 167 ? 15.262 -1.909 9.374 1.00 93.81 167 ARG A C 1
ATOM 1250 O O . ARG A 1 167 ? 15.693 -1.942 8.228 1.00 93.81 167 ARG A O 1
ATOM 1257 N N . THR A 1 168 ? 13.965 -2.014 9.656 1.00 94.25 168 THR A N 1
ATOM 1258 C CA . THR A 1 168 ? 12.948 -2.292 8.631 1.00 94.25 168 THR A CA 1
ATOM 1259 C C . THR A 1 168 ? 12.837 -1.143 7.629 1.00 94.25 168 THR A C 1
ATOM 1261 O O . THR A 1 168 ? 12.904 -1.369 6.423 1.00 94.25 168 THR A O 1
ATOM 1264 N N . GLU A 1 169 ? 12.732 0.095 8.117 1.00 95.00 169 GLU A N 1
ATOM 1265 C CA . GLU A 1 169 ? 12.577 1.262 7.247 1.00 95.00 169 GLU A CA 1
ATOM 1266 C C . GLU A 1 169 ? 13.873 1.613 6.512 1.00 95.00 169 GLU A C 1
ATOM 1268 O O . GLU A 1 169 ? 13.812 2.064 5.369 1.00 95.00 169 GLU A O 1
ATOM 1273 N N . THR A 1 170 ? 15.047 1.384 7.117 1.00 96.81 170 THR A N 1
ATOM 1274 C CA . THR A 1 170 ? 16.323 1.627 6.438 1.00 96.81 170 THR A CA 1
ATOM 1275 C C . THR A 1 170 ? 16.517 0.687 5.253 1.00 96.81 170 THR A C 1
ATOM 1277 O O . THR A 1 170 ? 16.806 1.173 4.161 1.00 96.81 170 THR A O 1
ATOM 1280 N N . VAL A 1 171 ? 16.342 -0.627 5.435 1.00 95.50 171 VAL A N 1
ATOM 1281 C CA . VAL A 1 171 ? 16.560 -1.600 4.348 1.00 95.50 171 VAL A CA 1
ATOM 1282 C C . VAL A 1 171 ? 15.562 -1.391 3.212 1.00 95.50 171 VAL A C 1
ATOM 1284 O O . VAL A 1 171 ? 15.970 -1.334 2.052 1.00 95.50 171 VAL A O 1
ATOM 1287 N N . GLY A 1 172 ? 14.279 -1.188 3.533 1.00 95.06 172 GLY A N 1
ATOM 1288 C CA . GLY A 1 172 ? 13.262 -0.894 2.523 1.00 95.06 172 GLY A CA 1
ATOM 1289 C C . GLY A 1 172 ? 13.560 0.391 1.744 1.00 95.06 172 GLY A C 1
ATOM 1290 O O . GLY A 1 172 ? 13.519 0.383 0.516 1.00 95.06 172 GLY A O 1
ATOM 1291 N N . ALA A 1 173 ? 13.916 1.484 2.434 1.00 96.62 173 ALA A N 1
ATOM 1292 C CA . ALA A 1 173 ? 14.142 2.777 1.785 1.00 96.62 173 ALA A CA 1
ATOM 1293 C C . ALA A 1 173 ? 15.402 2.769 0.918 1.00 96.62 173 ALA A C 1
ATOM 1295 O O . ALA A 1 173 ? 15.376 3.285 -0.198 1.00 96.62 173 ALA A O 1
ATOM 1296 N N . TYR A 1 174 ? 16.486 2.171 1.416 1.00 96.81 174 TYR A N 1
ATOM 1297 C CA . TYR A 1 174 ? 17.751 2.101 0.694 1.00 96.81 174 TYR A CA 1
ATOM 1298 C C . TYR A 1 174 ? 17.594 1.299 -0.603 1.00 96.81 174 TYR A C 1
ATOM 1300 O O . TYR A 1 174 ? 17.887 1.815 -1.678 1.00 96.81 174 TYR A O 1
ATOM 1308 N N . ASN A 1 175 ? 17.036 0.084 -0.524 1.00 96.50 175 ASN A N 1
ATOM 1309 C CA . ASN A 1 175 ? 16.838 -0.761 -1.702 1.00 96.50 175 ASN A CA 1
ATOM 1310 C C . ASN A 1 175 ? 15.810 -0.164 -2.680 1.00 96.50 175 ASN A C 1
ATOM 1312 O O . ASN A 1 175 ? 16.002 -0.260 -3.889 1.00 96.50 175 ASN A O 1
ATOM 1316 N N . ALA A 1 176 ? 14.759 0.510 -2.198 1.00 95.69 176 ALA A N 1
ATOM 1317 C CA . ALA A 1 176 ? 13.827 1.228 -3.072 1.00 95.69 176 ALA A CA 1
ATOM 1318 C C . ALA A 1 176 ? 14.520 2.351 -3.866 1.00 95.69 176 ALA A C 1
ATOM 1320 O O . ALA A 1 176 ? 14.263 2.514 -5.062 1.00 95.69 176 ALA A O 1
ATOM 1321 N N . GLY A 1 177 ? 15.421 3.100 -3.219 1.00 94.12 177 GLY A N 1
ATOM 1322 C CA . GLY A 1 177 ? 16.238 4.128 -3.864 1.00 94.12 177 GLY A CA 1
ATOM 1323 C C . GLY A 1 177 ? 17.201 3.544 -4.897 1.00 94.12 177 GLY A C 1
ATOM 1324 O O . GLY A 1 177 ? 17.263 4.025 -6.027 1.00 94.12 177 GLY A O 1
ATOM 1325 N N . THR A 1 178 ? 17.882 2.452 -4.549 1.00 95.38 178 THR A N 1
ATOM 1326 C CA . THR A 1 178 ? 18.767 1.715 -5.461 1.00 95.38 178 THR A CA 1
ATOM 1327 C C . THR A 1 178 ? 18.022 1.216 -6.702 1.00 95.38 178 THR A C 1
ATOM 1329 O O . THR A 1 178 ? 18.440 1.509 -7.819 1.00 95.38 178 THR A O 1
ATOM 1332 N N . LEU A 1 179 ? 16.864 0.561 -6.539 1.00 93.88 179 LEU A N 1
ATOM 1333 C CA . LEU A 1 179 ? 16.050 0.117 -7.679 1.00 93.88 179 LEU A CA 1
ATOM 1334 C C . LEU A 1 179 ? 15.580 1.294 -8.539 1.00 93.88 179 LEU A C 1
ATOM 1336 O O . LEU A 1 179 ? 15.529 1.196 -9.761 1.00 93.88 179 LEU A O 1
ATOM 1340 N N . THR A 1 180 ? 15.232 2.411 -7.898 1.00 91.25 180 THR A N 1
ATOM 1341 C CA . THR A 1 180 ? 14.798 3.627 -8.589 1.00 91.25 180 THR A CA 1
ATOM 1342 C C . THR A 1 180 ? 15.899 4.178 -9.491 1.00 91.25 180 THR A C 1
ATOM 1344 O O . THR A 1 180 ? 15.613 4.512 -10.639 1.00 91.25 180 THR A O 1
ATOM 1347 N N . ALA A 1 181 ? 17.148 4.228 -9.015 1.00 88.25 181 ALA A N 1
ATOM 1348 C CA . ALA A 1 181 ? 18.283 4.644 -9.835 1.00 88.25 181 ALA A CA 1
ATOM 1349 C C . ALA A 1 181 ? 18.424 3.753 -11.075 1.00 88.25 181 ALA A C 1
ATOM 1351 O O . ALA A 1 181 ? 18.421 4.272 -12.192 1.00 88.25 181 ALA A O 1
ATOM 1352 N N . TRP A 1 182 ? 18.430 2.432 -10.889 1.00 88.38 182 TRP A N 1
ATOM 1353 C CA . TRP A 1 182 ? 18.575 1.468 -11.981 1.00 88.38 182 TRP A CA 1
ATOM 1354 C C . TRP A 1 182 ? 17.442 1.551 -13.004 1.00 88.38 182 TRP A C 1
ATOM 1356 O O . TRP A 1 182 ? 17.709 1.670 -14.194 1.00 88.38 182 TRP A O 1
ATOM 1366 N N . LEU A 1 183 ? 16.180 1.605 -12.562 1.00 82.19 183 LEU A N 1
ATOM 1367 C CA . LEU A 1 183 ? 15.027 1.760 -13.459 1.00 82.19 183 LEU A CA 1
ATOM 1368 C C . LEU A 1 183 ? 15.098 3.060 -14.273 1.00 82.19 183 LEU A C 1
ATOM 1370 O O . LEU A 1 183 ? 14.722 3.087 -15.444 1.00 82.19 183 LEU A O 1
ATOM 1374 N N . THR A 1 184 ? 15.569 4.157 -13.670 1.00 80.50 184 THR A N 1
ATOM 1375 C CA . THR A 1 184 ? 15.729 5.423 -14.401 1.00 80.50 184 THR A CA 1
ATOM 1376 C C . THR A 1 184 ? 16.918 5.411 -15.361 1.00 80.50 184 THR A C 1
ATOM 1378 O O . THR A 1 184 ? 16.826 6.013 -16.431 1.00 80.50 184 THR A O 1
ATOM 1381 N N . ALA A 1 185 ? 18.001 4.710 -15.017 1.00 75.94 185 ALA A N 1
ATOM 1382 C CA . ALA A 1 185 ? 19.169 4.543 -15.875 1.00 75.94 185 ALA A CA 1
ATOM 1383 C C . ALA A 1 185 ? 18.859 3.646 -17.083 1.00 75.94 185 ALA A C 1
ATOM 1385 O O . ALA A 1 185 ? 19.159 4.031 -18.211 1.00 75.94 185 ALA A O 1
ATOM 1386 N N . GLU A 1 186 ? 18.173 2.519 -16.870 1.00 75.12 186 GLU A N 1
ATOM 1387 C CA . GLU A 1 186 ? 17.737 1.591 -17.921 1.00 75.12 186 GLU A CA 1
ATOM 1388 C C . GLU A 1 186 ? 16.892 2.312 -18.984 1.00 75.12 186 GLU A C 1
ATOM 1390 O O . GLU A 1 186 ? 17.158 2.228 -20.183 1.00 75.12 186 GLU A O 1
ATOM 1395 N N . GLN A 1 187 ? 15.928 3.128 -18.545 1.00 69.00 187 GLN A N 1
ATOM 1396 C CA . GLN A 1 187 ? 15.093 3.935 -19.439 1.00 69.00 187 GLN A CA 1
ATOM 1397 C C . GLN A 1 187 ? 15.882 4.990 -20.226 1.00 69.00 187 GLN A C 1
ATOM 1399 O O . GLN A 1 187 ? 15.488 5.342 -21.340 1.00 69.00 187 GLN A O 1
ATOM 1404 N N . ALA A 1 188 ? 16.961 5.526 -19.652 1.00 65.81 188 ALA A N 1
ATOM 1405 C CA . ALA A 1 188 ? 17.777 6.558 -20.284 1.00 65.81 188 ALA A CA 1
ATOM 1406 C C . ALA A 1 188 ? 18.806 5.985 -21.272 1.00 65.81 188 ALA A C 1
ATOM 1408 O O . ALA A 1 188 ? 19.081 6.619 -22.293 1.00 65.81 188 ALA A O 1
ATOM 1409 N N . LEU A 1 189 ? 19.373 4.813 -20.969 1.00 68.44 189 LEU A N 1
ATOM 1410 C CA . LEU A 1 189 ? 20.460 4.183 -21.727 1.00 68.44 189 LEU A CA 1
ATOM 1411 C C . LEU A 1 189 ? 19.962 3.130 -22.729 1.00 68.44 189 LEU A C 1
ATOM 1413 O O . LEU A 1 189 ? 20.626 2.891 -23.735 1.00 68.44 189 LEU A O 1
ATOM 1417 N N . GLY A 1 190 ? 18.782 2.541 -22.502 1.00 62.28 190 GLY A N 1
ATOM 1418 C CA . GLY A 1 190 ? 18.209 1.498 -23.359 1.00 62.28 190 GLY A CA 1
ATOM 1419 C C . GLY A 1 190 ? 18.937 0.151 -23.280 1.00 62.28 190 GLY A C 1
ATOM 1420 O O . GLY A 1 190 ? 18.737 -0.706 -24.142 1.00 62.28 190 GLY A O 1
ATOM 1421 N N . GLU A 1 191 ? 19.793 -0.028 -22.278 1.00 72.19 191 GLU A N 1
ATOM 1422 C CA . GLU A 1 191 ? 20.448 -1.295 -21.958 1.00 72.19 191 GLU A CA 1
ATOM 1423 C C . GLU A 1 191 ? 19.472 -2.173 -21.177 1.00 72.19 191 GLU A C 1
ATOM 1425 O O . GLU A 1 191 ? 18.682 -1.656 -20.401 1.00 72.19 191 GLU A O 1
ATOM 1430 N N . ARG A 1 192 ? 19.483 -3.490 -21.401 1.00 75.81 192 ARG A N 1
ATOM 1431 C CA . ARG A 1 192 ? 18.636 -4.414 -20.637 1.00 75.81 192 ARG A CA 1
ATOM 1432 C C . ARG A 1 192 ? 19.404 -4.883 -19.415 1.00 75.81 192 ARG A C 1
ATOM 1434 O O . ARG A 1 192 ? 20.414 -5.575 -19.562 1.00 75.81 192 ARG A O 1
ATOM 1441 N N . LEU A 1 193 ? 18.906 -4.530 -18.239 1.00 78.38 193 LEU A N 1
ATOM 1442 C CA . LEU A 1 193 ? 19.513 -4.899 -16.970 1.00 78.38 193 LEU A CA 1
ATOM 1443 C C . LEU A 1 193 ? 18.593 -5.860 -16.217 1.00 78.38 193 LEU A C 1
ATOM 1445 O O . LEU A 1 193 ? 17.366 -5.768 -16.260 1.00 78.38 193 LEU A O 1
ATOM 1449 N N . ASP A 1 194 ? 19.213 -6.770 -15.484 1.00 83.31 194 ASP A N 1
ATOM 1450 C CA . ASP A 1 194 ? 18.540 -7.611 -14.512 1.00 83.31 194 ASP A CA 1
ATOM 1451 C C . ASP A 1 194 ? 18.995 -7.228 -13.106 1.00 83.31 194 ASP A C 1
ATOM 1453 O O . ASP A 1 194 ? 20.071 -6.667 -12.893 1.00 83.31 194 ASP A O 1
ATOM 1457 N N . LYS A 1 195 ? 18.175 -7.586 -12.124 1.00 89.69 195 LYS A N 1
ATOM 1458 C CA . LYS A 1 195 ? 18.526 -7.553 -10.709 1.00 89.69 195 LYS A CA 1
ATOM 1459 C C . LYS A 1 195 ? 18.611 -8.959 -10.144 1.00 89.69 195 LYS A C 1
ATOM 1461 O O . LYS A 1 195 ? 17.854 -9.857 -10.524 1.00 89.69 195 LYS A O 1
ATOM 1466 N N . VAL A 1 196 ? 19.502 -9.132 -9.177 1.00 86.50 196 VAL A N 1
ATOM 1467 C CA . VAL A 1 196 ? 19.699 -10.408 -8.488 1.00 86.50 196 VAL A CA 1
ATOM 1468 C C . VAL A 1 196 ? 19.572 -10.231 -6.987 1.00 86.50 196 VAL A C 1
ATOM 1470 O O . VAL A 1 196 ? 20.132 -9.292 -6.426 1.00 86.50 196 VAL A O 1
ATOM 1473 N N . TRP A 1 197 ? 18.833 -11.127 -6.336 1.00 90.88 197 TRP A N 1
ATOM 1474 C CA . TRP A 1 197 ? 18.656 -11.120 -4.889 1.00 90.88 197 TRP A CA 1
ATOM 1475 C C . TRP A 1 197 ? 19.923 -11.607 -4.185 1.00 90.88 197 TRP A C 1
ATOM 1477 O O . TRP A 1 197 ? 20.438 -12.680 -4.493 1.00 90.88 197 TRP A O 1
ATOM 1487 N N . VAL A 1 198 ? 20.403 -10.833 -3.212 1.00 89.12 198 VAL A N 1
ATOM 1488 C CA . VAL A 1 198 ? 21.585 -11.145 -2.403 1.00 89.12 198 VAL A CA 1
ATOM 1489 C C . VAL A 1 198 ? 21.189 -11.241 -0.936 1.00 89.12 198 VAL A C 1
ATOM 1491 O O . VAL A 1 198 ? 20.978 -10.240 -0.244 1.00 89.12 198 VAL A O 1
ATOM 1494 N N . ALA A 1 199 ? 21.113 -12.458 -0.422 1.00 90.06 199 ALA A N 1
ATOM 1495 C CA . ALA A 1 199 ? 20.831 -12.721 0.977 1.00 90.06 199 ALA A CA 1
ATOM 1496 C C . ALA A 1 199 ? 22.087 -12.534 1.845 1.00 90.06 199 ALA A C 1
ATOM 1498 O O . ALA A 1 199 ? 23.207 -12.808 1.417 1.00 90.06 199 ALA A O 1
ATOM 1499 N N . THR A 1 200 ? 21.932 -12.096 3.098 1.00 87.12 200 THR A N 1
ATOM 1500 C CA . THR A 1 200 ? 23.043 -12.094 4.067 1.00 87.12 200 THR A CA 1
ATOM 1501 C C . THR A 1 200 ? 23.371 -13.534 4.462 1.00 87.12 200 THR A C 1
ATOM 1503 O O . THR A 1 200 ? 22.464 -14.289 4.811 1.00 87.12 200 THR A O 1
ATOM 1506 N N . HIS A 1 201 ? 24.644 -13.926 4.443 1.00 81.88 201 HIS A N 1
ATOM 1507 C CA . HIS A 1 201 ? 25.061 -15.293 4.783 1.00 81.88 201 HIS A CA 1
ATOM 1508 C C . HIS A 1 201 ? 25.314 -15.465 6.285 1.00 81.88 201 HIS A C 1
ATOM 1510 O O . HIS A 1 201 ? 26.452 -15.437 6.748 1.00 81.88 201 HIS A O 1
ATOM 1516 N N . ASP A 1 202 ? 24.245 -15.632 7.062 1.00 80.31 202 ASP A N 1
ATOM 1517 C CA . ASP A 1 202 ? 24.317 -15.937 8.492 1.00 80.31 202 ASP A CA 1
ATOM 1518 C C . ASP A 1 202 ? 23.098 -16.742 8.986 1.00 80.31 202 ASP A C 1
ATOM 1520 O O . ASP A 1 202 ? 22.164 -17.031 8.239 1.00 80.31 202 ASP A O 1
ATOM 1524 N N . GLU A 1 203 ? 23.098 -17.110 10.268 1.00 81.38 203 GLU A N 1
ATOM 1525 C CA . GLU A 1 203 ? 22.019 -17.891 10.898 1.00 81.38 203 GLU A CA 1
ATOM 1526 C C . GLU A 1 203 ? 20.694 -17.120 11.062 1.00 81.38 203 GLU A C 1
ATOM 1528 O O . GLU A 1 203 ? 19.671 -17.705 11.412 1.00 81.38 203 GLU A O 1
ATOM 1533 N N . ARG A 1 204 ? 20.700 -15.800 10.848 1.00 84.69 204 ARG A N 1
ATOM 1534 C CA . ARG A 1 204 ? 19.555 -14.912 11.097 1.00 84.69 204 ARG A CA 1
ATOM 1535 C C . ARG A 1 204 ? 18.748 -14.629 9.834 1.00 84.69 204 ARG A C 1
ATOM 1537 O O . ARG A 1 204 ? 17.600 -14.196 9.934 1.00 84.69 204 ARG A O 1
ATOM 1544 N N . THR A 1 205 ? 19.332 -14.813 8.655 1.00 87.50 205 THR A N 1
ATOM 1545 C CA . THR A 1 205 ? 18.599 -14.741 7.389 1.00 87.50 205 THR A CA 1
ATOM 1546 C C . THR A 1 205 ? 17.598 -15.881 7.321 1.00 87.50 205 THR A C 1
ATOM 1548 O O . THR A 1 205 ? 17.978 -17.025 7.521 1.00 87.50 205 THR A O 1
ATOM 1551 N N . ARG A 1 206 ? 16.325 -15.588 7.039 1.00 85.56 206 ARG A N 1
ATOM 1552 C CA . ARG A 1 206 ? 15.244 -16.589 6.968 1.00 85.56 206 ARG A CA 1
ATOM 1553 C C . ARG A 1 206 ? 15.466 -17.589 5.845 1.00 85.56 206 ARG A C 1
ATOM 1555 O O . ARG A 1 206 ? 15.984 -17.207 4.802 1.00 85.56 206 ARG A O 1
ATOM 1562 N N . ASP A 1 207 ? 14.972 -18.807 6.022 1.00 82.19 207 ASP A N 1
ATOM 1563 C CA . ASP A 1 207 ? 15.033 -19.888 5.032 1.00 82.19 207 ASP A CA 1
ATOM 1564 C C . ASP A 1 207 ? 14.555 -19.415 3.650 1.00 82.19 207 ASP A C 1
ATOM 1566 O O . ASP A 1 207 ? 15.301 -19.520 2.683 1.00 82.19 207 ASP A O 1
ATOM 1570 N N . ASP A 1 208 ? 13.394 -18.758 3.586 1.00 81.81 208 ASP A N 1
ATOM 1571 C CA . ASP A 1 208 ? 12.817 -18.214 2.347 1.00 81.81 208 ASP A CA 1
ATOM 1572 C C . ASP A 1 208 ? 13.743 -17.220 1.624 1.00 81.81 208 ASP A C 1
ATOM 1574 O O . ASP A 1 208 ? 13.823 -17.201 0.399 1.00 81.81 208 ASP A O 1
ATOM 1578 N N . HIS A 1 209 ? 14.480 -16.405 2.381 1.00 89.38 209 HIS A N 1
ATOM 1579 C CA . HIS A 1 209 ? 15.418 -15.426 1.832 1.00 89.38 209 HIS A CA 1
ATOM 1580 C C . HIS A 1 209 ? 16.734 -16.074 1.397 1.00 89.38 209 HIS A C 1
ATOM 1582 O O . HIS A 1 209 ? 17.352 -15.599 0.449 1.00 89.38 209 HIS A O 1
ATOM 1588 N N . ARG A 1 210 ? 17.175 -17.133 2.093 1.00 86.62 210 ARG A N 1
ATOM 1589 C CA . ARG A 1 210 ? 18.341 -17.942 1.695 1.00 86.62 210 ARG A CA 1
ATOM 1590 C C . ARG A 1 210 ? 18.060 -18.736 0.426 1.00 86.62 210 ARG A C 1
ATOM 1592 O O . ARG A 1 210 ? 18.968 -18.957 -0.369 1.00 86.62 210 ARG A O 1
ATOM 1599 N N . ASP A 1 211 ? 16.812 -19.150 0.253 1.00 81.69 211 ASP A N 1
ATOM 1600 C CA . ASP A 1 211 ? 16.330 -19.856 -0.927 1.00 81.69 211 ASP A CA 1
ATOM 1601 C C . ASP A 1 211 ? 16.192 -18.929 -2.143 1.00 81.69 211 ASP A C 1
ATOM 1603 O O . ASP A 1 211 ? 16.399 -19.380 -3.267 1.00 81.69 211 ASP A O 1
ATOM 1607 N N . ALA A 1 212 ? 15.893 -17.646 -1.919 1.00 84.00 212 ALA A N 1
ATOM 1608 C CA . ALA A 1 212 ? 15.892 -16.616 -2.957 1.00 84.00 212 ALA A CA 1
ATOM 1609 C C . ALA A 1 212 ? 17.303 -16.106 -3.320 1.00 84.00 212 ALA A C 1
ATOM 1611 O O . ALA A 1 212 ? 17.447 -15.370 -4.290 1.00 84.00 212 ALA A O 1
ATOM 1612 N N . ASP A 1 213 ? 18.350 -16.464 -2.567 1.00 86.94 213 ASP A N 1
ATOM 1613 C CA . ASP A 1 213 ? 19.723 -16.013 -2.829 1.00 86.94 213 ASP A CA 1
ATOM 1614 C C . ASP A 1 213 ? 20.200 -16.445 -4.222 1.00 86.94 213 ASP A C 1
ATOM 1616 O O . ASP A 1 213 ? 20.199 -17.631 -4.556 1.00 86.94 213 ASP A O 1
ATOM 1620 N N . GLY A 1 214 ? 20.591 -15.4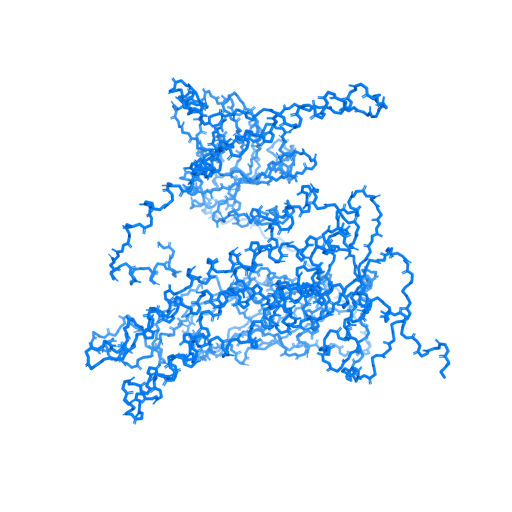73 -5.046 1.00 81.69 214 GLY A N 1
ATOM 1621 C CA . GLY A 1 214 ? 20.941 -15.694 -6.447 1.00 81.69 214 GLY A CA 1
ATOM 1622 C C . GLY A 1 214 ? 19.771 -15.673 -7.428 1.00 81.69 214 GLY A C 1
ATOM 1623 O O . GLY A 1 214 ? 20.003 -15.813 -8.630 1.00 81.69 214 GLY A O 1
ATOM 1624 N N . GLN A 1 215 ? 18.528 -15.494 -6.968 1.00 83.25 215 GLN A N 1
ATOM 1625 C CA . GLN A 1 215 ? 17.384 -15.371 -7.865 1.00 83.25 215 GLN A CA 1
ATOM 1626 C C . GLN A 1 215 ? 17.545 -14.126 -8.738 1.00 83.25 215 GLN A C 1
ATOM 1628 O O . GLN A 1 215 ? 17.663 -13.018 -8.223 1.00 83.25 215 GLN A O 1
ATOM 1633 N N . ARG A 1 216 ? 17.530 -14.321 -10.056 1.00 83.25 216 ARG A N 1
ATOM 1634 C CA . ARG A 1 216 ? 17.699 -13.287 -11.080 1.00 83.25 216 ARG A CA 1
ATOM 1635 C C . ARG A 1 216 ? 16.373 -12.996 -11.769 1.00 83.25 216 ARG A C 1
ATOM 1637 O O . ARG A 1 216 ? 15.696 -13.931 -12.193 1.00 83.25 216 ARG A O 1
ATOM 1644 N N . VAL A 1 217 ? 16.034 -11.719 -11.911 1.00 77.94 217 VAL A N 1
ATOM 1645 C CA . VAL A 1 217 ? 14.823 -11.237 -12.594 1.00 77.94 217 VAL A CA 1
ATOM 1646 C C . VAL A 1 217 ? 15.112 -9.909 -13.298 1.00 77.94 217 VAL A C 1
ATOM 1648 O O . VAL A 1 217 ? 16.060 -9.224 -12.926 1.00 77.94 217 VAL A O 1
ATOM 1651 N N . ALA A 1 218 ? 14.292 -9.510 -14.272 1.00 78.00 218 ALA A N 1
ATOM 1652 C CA . ALA A 1 218 ? 14.383 -8.174 -14.877 1.00 78.00 218 ALA A CA 1
ATOM 1653 C C . ALA A 1 218 ? 14.262 -7.061 -13.818 1.00 78.00 218 ALA A C 1
ATOM 1655 O O . ALA A 1 218 ? 13.639 -7.278 -12.772 1.00 78.00 218 ALA A O 1
ATOM 1656 N N . LEU A 1 219 ? 14.811 -5.865 -14.072 1.00 78.19 219 LEU A N 1
ATOM 1657 C CA . LEU A 1 219 ? 14.712 -4.742 -13.123 1.00 78.19 219 LEU A CA 1
ATOM 1658 C C . LEU A 1 219 ? 13.263 -4.436 -12.700 1.00 78.19 219 LEU A C 1
ATOM 1660 O O . LEU A 1 219 ? 13.008 -4.189 -11.518 1.00 78.19 219 LEU A O 1
ATOM 1664 N N . ASP A 1 220 ? 12.304 -4.509 -13.622 1.00 75.12 220 ASP A N 1
ATOM 1665 C CA . ASP A 1 220 ? 10.870 -4.320 -13.363 1.00 75.12 220 ASP A CA 1
ATOM 1666 C C . ASP A 1 220 ? 10.133 -5.597 -12.901 1.00 75.12 220 ASP A C 1
ATOM 1668 O O . ASP A 1 220 ? 8.976 -5.530 -12.482 1.00 75.12 220 ASP A O 1
ATOM 1672 N N . GLY A 1 221 ? 10.812 -6.748 -12.909 1.00 62.00 221 GLY A N 1
ATOM 1673 C CA . GLY A 1 221 ? 10.303 -8.036 -12.440 1.00 62.00 221 GLY A CA 1
ATOM 1674 C C . GLY A 1 221 ? 10.249 -8.171 -10.912 1.00 62.00 221 GLY A C 1
ATOM 1675 O O . GLY A 1 221 ? 10.675 -7.289 -10.159 1.00 62.00 221 GLY A O 1
ATOM 1676 N N . VAL A 1 222 ? 9.737 -9.308 -10.431 1.00 67.31 222 VAL A N 1
ATOM 1677 C CA . VAL A 1 222 ? 9.598 -9.617 -8.994 1.00 67.31 222 VAL A CA 1
ATOM 1678 C C . VAL A 1 222 ? 10.357 -10.883 -8.613 1.00 67.31 222 VAL A C 1
ATOM 1680 O O . VAL A 1 222 ? 10.326 -11.874 -9.334 1.00 67.31 222 VAL A O 1
ATOM 1683 N N . PHE A 1 223 ? 11.007 -10.854 -7.456 1.00 75.00 223 PHE A N 1
ATOM 1684 C CA . PHE A 1 223 ? 11.557 -12.027 -6.785 1.00 75.00 223 PHE A CA 1
ATOM 1685 C C . PHE A 1 223 ? 10.434 -12.846 -6.144 1.00 75.00 223 PHE A C 1
ATOM 1687 O O . PHE A 1 223 ? 9.413 -12.285 -5.754 1.00 75.00 223 PHE A O 1
ATOM 1694 N N . MET A 1 224 ? 10.644 -14.150 -5.980 1.00 74.06 224 MET A N 1
ATOM 1695 C CA . MET A 1 224 ? 9.739 -15.048 -5.259 1.00 74.06 224 MET A CA 1
ATOM 1696 C C . MET A 1 224 ? 10.422 -15.513 -3.979 1.00 74.06 224 MET A C 1
ATOM 1698 O O . MET A 1 224 ? 11.326 -16.344 -4.013 1.00 74.06 224 MET A O 1
ATOM 1702 N N . VAL A 1 225 ? 9.974 -14.981 -2.844 1.00 71.06 225 VAL A N 1
ATOM 1703 C CA . VAL A 1 225 ? 10.581 -15.212 -1.529 1.00 71.06 225 VAL A CA 1
ATOM 1704 C C . VAL A 1 225 ? 9.563 -15.933 -0.656 1.00 71.06 225 VAL A C 1
ATOM 1706 O O . VAL A 1 225 ? 8.573 -15.342 -0.232 1.00 71.06 225 VAL A O 1
ATOM 1709 N N . GLY A 1 226 ? 9.747 -17.239 -0.447 1.00 60.25 226 GLY A N 1
ATOM 1710 C CA . GLY A 1 226 ? 8.784 -18.047 0.316 1.00 60.25 226 GLY A CA 1
ATOM 1711 C C . GLY A 1 226 ? 7.384 -18.085 -0.309 1.00 60.25 226 GLY A C 1
ATOM 1712 O O . GLY A 1 226 ? 6.390 -18.116 0.410 1.00 60.25 226 GLY A O 1
ATOM 1713 N N . GLY A 1 227 ? 7.297 -18.000 -1.642 1.00 53.59 227 GLY A N 1
ATOM 1714 C CA . GLY A 1 227 ? 6.028 -17.898 -2.377 1.00 53.59 227 GLY A CA 1
ATOM 1715 C C . GLY A 1 227 ? 5.431 -16.486 -2.440 1.00 53.59 227 GLY A C 1
ATOM 1716 O O . GLY A 1 227 ? 4.388 -16.304 -3.056 1.00 53.59 227 GLY A O 1
ATOM 1717 N N . VAL A 1 228 ? 6.084 -15.475 -1.855 1.00 53.56 228 VAL A N 1
ATOM 1718 C CA . VAL A 1 228 ? 5.635 -14.076 -1.905 1.00 53.56 228 VAL A CA 1
ATOM 1719 C C . VAL A 1 228 ? 6.368 -13.313 -3.018 1.00 53.56 228 VAL A C 1
ATOM 1721 O O . VAL A 1 228 ? 7.603 -13.319 -3.025 1.00 53.56 228 VAL A O 1
ATOM 1724 N N . PRO A 1 229 ? 5.657 -12.607 -3.921 1.00 57.44 229 PRO A N 1
ATOM 1725 C CA . PRO A 1 229 ? 6.285 -11.733 -4.904 1.00 57.44 229 PRO A CA 1
ATOM 1726 C C . PRO A 1 229 ? 6.823 -10.452 -4.245 1.00 57.44 229 PRO A C 1
ATOM 1728 O O . PRO A 1 229 ? 6.095 -9.749 -3.544 1.00 57.44 229 PRO A O 1
ATOM 1731 N N . MET A 1 230 ? 8.093 -10.119 -4.484 1.00 71.81 230 MET A N 1
ATOM 1732 C CA . MET A 1 230 ? 8.758 -8.933 -3.927 1.00 71.81 230 MET A CA 1
ATOM 1733 C C . MET A 1 230 ? 9.538 -8.174 -5.003 1.00 71.81 230 MET A C 1
ATOM 1735 O O . MET A 1 230 ? 10.330 -8.763 -5.733 1.00 71.81 230 MET A O 1
ATOM 1739 N N . ARG A 1 231 ? 9.385 -6.846 -5.086 1.00 80.50 231 ARG A N 1
ATOM 1740 C CA . ARG A 1 231 ? 10.136 -6.023 -6.057 1.00 80.50 231 ARG A CA 1
ATOM 1741 C C . ARG A 1 231 ? 11.601 -5.849 -5.667 1.00 80.50 231 ARG A C 1
ATOM 1743 O O . ARG A 1 231 ? 12.457 -5.721 -6.535 1.00 80.50 231 ARG A O 1
ATOM 1750 N N . PHE A 1 232 ? 11.888 -5.796 -4.373 1.00 91.94 232 PHE A N 1
ATOM 1751 C CA . PHE A 1 232 ? 13.225 -5.620 -3.811 1.00 91.94 232 PHE A CA 1
ATOM 1752 C C . PHE A 1 232 ? 13.237 -6.089 -2.347 1.00 91.94 232 PHE A C 1
ATOM 1754 O O . PHE A 1 232 ? 12.172 -6.248 -1.739 1.00 91.94 232 PHE A O 1
ATOM 1761 N N . PRO A 1 233 ? 14.406 -6.317 -1.731 1.00 94.81 233 PRO A N 1
ATOM 1762 C CA . PRO A 1 233 ? 14.444 -6.682 -0.324 1.00 94.81 233 PRO A CA 1
ATOM 1763 C C . PRO A 1 233 ? 13.942 -5.5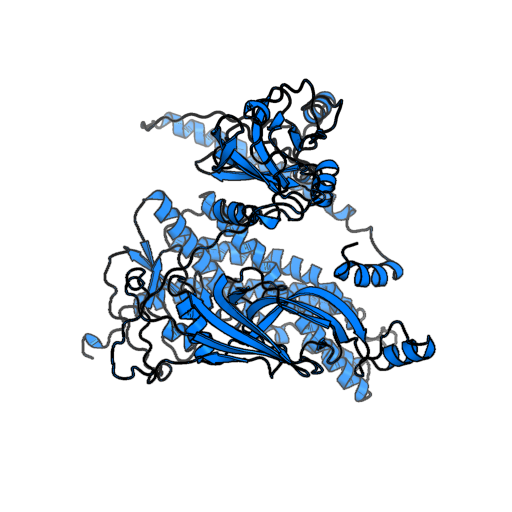67 0.593 1.00 94.81 233 PRO A C 1
ATOM 1765 O O . PRO A 1 233 ? 14.421 -4.436 0.539 1.00 94.81 233 PRO A O 1
ATOM 1768 N N . GLY A 1 234 ? 12.994 -5.907 1.468 1.00 88.88 234 GLY A N 1
ATOM 1769 C CA . GLY A 1 234 ? 12.296 -4.918 2.292 1.00 88.88 234 GLY A CA 1
ATOM 1770 C C . GLY A 1 234 ? 11.148 -4.210 1.565 1.00 88.88 234 GLY A C 1
ATOM 1771 O O . GLY A 1 234 ? 10.716 -3.162 2.035 1.00 88.88 234 GLY A O 1
ATOM 1772 N N . ASP A 1 235 ? 10.659 -4.761 0.442 1.00 86.75 235 ASP A N 1
ATOM 1773 C CA . ASP A 1 235 ? 9.488 -4.247 -0.278 1.00 86.75 235 ASP A CA 1
ATOM 1774 C C . ASP A 1 235 ? 8.272 -4.123 0.653 1.00 86.75 235 ASP A C 1
ATOM 1776 O O . ASP A 1 235 ? 7.732 -5.145 1.076 1.00 86.75 235 ASP A O 1
ATOM 1780 N N . PRO A 1 236 ? 7.782 -2.905 0.939 1.00 75.31 236 PRO A N 1
ATOM 1781 C CA . PRO A 1 236 ? 6.703 -2.730 1.898 1.00 75.31 236 PRO A CA 1
ATOM 1782 C C . PRO A 1 236 ? 5.333 -3.259 1.452 1.00 75.31 236 PRO A C 1
ATOM 1784 O O . PRO A 1 236 ? 4.403 -3.237 2.253 1.00 75.31 236 PRO A O 1
ATOM 1787 N N . ALA A 1 237 ? 5.192 -3.708 0.200 1.00 70.56 237 ALA A N 1
ATOM 1788 C CA . ALA A 1 237 ? 3.993 -4.399 -0.274 1.00 70.56 237 ALA A CA 1
ATOM 1789 C C . ALA A 1 237 ? 3.920 -5.868 0.191 1.00 70.56 237 ALA A C 1
ATOM 1791 O O . ALA A 1 237 ? 2.857 -6.480 0.110 1.00 70.56 237 ALA A O 1
ATOM 1792 N N . ALA A 1 238 ? 5.027 -6.443 0.676 1.00 65.88 238 ALA A N 1
ATOM 1793 C CA . ALA A 1 238 ? 5.078 -7.824 1.144 1.00 65.88 238 ALA A CA 1
ATOM 1794 C C . ALA A 1 238 ? 4.696 -7.958 2.635 1.00 65.88 238 ALA A C 1
ATOM 1796 O O . ALA A 1 238 ? 4.853 -7.007 3.410 1.00 65.88 238 ALA A O 1
ATOM 1797 N N . PRO A 1 239 ? 4.226 -9.141 3.086 1.00 67.12 239 PRO A N 1
ATOM 1798 C CA . PRO A 1 239 ? 3.822 -9.350 4.472 1.00 67.12 239 PRO A CA 1
ATOM 1799 C C . PRO A 1 239 ? 4.962 -9.085 5.472 1.00 67.12 239 PRO A C 1
ATOM 1801 O O . PRO A 1 239 ? 6.119 -9.418 5.185 1.00 67.12 239 PRO A O 1
ATOM 1804 N N . PRO A 1 240 ? 4.659 -8.604 6.698 1.00 71.88 240 PRO A N 1
ATOM 1805 C CA . PRO A 1 240 ? 5.655 -8.305 7.734 1.00 71.88 240 PRO A CA 1
ATOM 1806 C C . PRO A 1 240 ? 6.669 -9.428 7.992 1.00 71.88 240 PRO A C 1
ATOM 1808 O O . PRO A 1 240 ? 7.839 -9.152 8.262 1.00 71.88 240 PRO A O 1
ATOM 1811 N N . GLY A 1 241 ? 6.237 -10.689 7.863 1.00 75.94 241 GLY A N 1
ATOM 1812 C CA . GLY A 1 241 ? 7.080 -11.875 8.028 1.00 75.94 241 GLY A CA 1
ATOM 1813 C C . GLY A 1 241 ? 8.279 -11.939 7.077 1.00 75.94 241 GLY A C 1
ATOM 1814 O O . GLY A 1 241 ? 9.310 -12.468 7.483 1.00 75.94 241 GLY A O 1
ATOM 1815 N N . GLN A 1 242 ? 8.181 -11.345 5.881 1.00 80.25 242 GLN A N 1
ATOM 1816 C CA . GLN A 1 242 ? 9.264 -11.293 4.889 1.00 80.25 242 GLN A CA 1
ATOM 1817 C C . GLN A 1 242 ? 10.064 -9.975 4.938 1.00 80.25 242 GLN A C 1
ATOM 1819 O O . GLN A 1 242 ? 11.209 -9.916 4.499 1.00 80.25 242 GLN A O 1
ATOM 1824 N N . VAL A 1 243 ? 9.519 -8.897 5.513 1.00 86.12 243 VAL A N 1
ATOM 1825 C CA . VAL A 1 243 ? 10.133 -7.553 5.395 1.00 86.12 243 VAL A CA 1
ATOM 1826 C C . VAL A 1 243 ? 10.755 -7.024 6.685 1.00 86.12 243 VAL A C 1
ATOM 1828 O O . VAL A 1 243 ? 11.796 -6.368 6.641 1.00 86.12 243 VAL A O 1
ATOM 1831 N N . VAL A 1 244 ? 10.175 -7.326 7.850 1.00 86.25 244 VAL A N 1
ATOM 1832 C CA . VAL A 1 244 ? 10.630 -6.766 9.135 1.00 86.25 244 VAL A CA 1
ATOM 1833 C C . VAL A 1 244 ? 12.031 -7.271 9.459 1.00 86.25 244 VAL A C 1
ATOM 1835 O O . VAL A 1 244 ? 12.272 -8.468 9.410 1.00 86.25 244 VAL A O 1
ATOM 1838 N N . ASN A 1 245 ? 12.977 -6.401 9.821 1.00 89.56 245 ASN A N 1
ATOM 1839 C CA . ASN A 1 245 ? 14.384 -6.783 10.054 1.00 89.56 245 ASN A CA 1
ATOM 1840 C C . ASN A 1 245 ? 15.061 -7.511 8.865 1.00 89.56 245 ASN A C 1
ATOM 1842 O O . ASN A 1 245 ? 16.015 -8.268 9.075 1.00 89.56 245 ASN A O 1
ATOM 1846 N N . CYS A 1 246 ? 14.574 -7.330 7.631 1.00 92.06 246 CYS A N 1
ATOM 1847 C CA . CYS A 1 246 ? 15.288 -7.791 6.441 1.00 92.06 246 CYS A CA 1
ATOM 1848 C C . CYS A 1 246 ? 16.683 -7.141 6.379 1.00 92.06 246 CYS A C 1
ATOM 1850 O O . CYS A 1 246 ? 16.852 -6.007 6.812 1.00 92.06 246 CYS A O 1
ATOM 1852 N N . ARG A 1 247 ? 17.681 -7.871 5.869 1.00 90.25 247 ARG A N 1
ATOM 1853 C CA . ARG A 1 247 ? 19.070 -7.397 5.665 1.00 90.25 247 ARG A CA 1
ATOM 1854 C C . ARG A 1 247 ? 19.623 -7.773 4.290 1.00 90.25 247 ARG A C 1
ATOM 1856 O O . ARG A 1 247 ? 20.815 -7.645 4.031 1.00 90.25 247 ARG A O 1
ATOM 1863 N N . CYS A 1 248 ? 18.759 -8.315 3.439 1.00 92.69 248 CYS A N 1
ATOM 1864 C CA . CYS A 1 248 ? 19.135 -8.697 2.092 1.00 92.69 248 CYS A CA 1
ATOM 1865 C C . CYS A 1 248 ? 19.277 -7.438 1.228 1.00 92.69 248 CYS A C 1
ATOM 1867 O O . CYS A 1 248 ? 18.707 -6.386 1.524 1.00 92.69 248 CYS A O 1
ATOM 1869 N N . THR A 1 249 ? 20.031 -7.579 0.151 1.00 92.94 249 THR A N 1
ATOM 1870 C CA . THR A 1 249 ? 20.263 -6.541 -0.845 1.00 92.94 249 THR A CA 1
ATOM 1871 C C . THR A 1 249 ? 20.069 -7.117 -2.237 1.00 92.94 249 THR A C 1
ATOM 1873 O O . THR A 1 249 ? 19.626 -8.256 -2.396 1.00 92.94 249 THR A O 1
ATOM 1876 N N . MET A 1 250 ? 20.352 -6.319 -3.247 1.00 93.31 250 MET A N 1
ATOM 1877 C CA . MET A 1 250 ? 20.307 -6.727 -4.636 1.00 93.31 250 MET A CA 1
ATOM 1878 C C . MET A 1 250 ? 21.463 -6.102 -5.401 1.00 93.31 250 MET A C 1
ATOM 1880 O O . MET A 1 250 ? 22.076 -5.139 -4.941 1.00 93.31 250 MET A O 1
ATOM 1884 N N . ILE A 1 251 ? 21.746 -6.667 -6.567 1.00 88.31 251 ILE A N 1
ATOM 1885 C CA . ILE A 1 251 ? 22.767 -6.180 -7.497 1.00 88.31 251 ILE A CA 1
ATOM 1886 C C . ILE A 1 251 ? 22.172 -6.043 -8.883 1.00 88.31 251 ILE A C 1
ATOM 1888 O O . ILE A 1 251 ? 21.289 -6.825 -9.233 1.00 88.31 251 ILE A O 1
ATOM 1892 N N . GLU A 1 252 ? 22.671 -5.081 -9.650 1.00 87.75 252 GLU A N 1
ATOM 1893 C CA . GLU A 1 252 ? 22.428 -5.001 -11.086 1.00 87.75 252 GLU A CA 1
ATOM 1894 C C . GLU A 1 252 ? 23.439 -5.875 -11.835 1.00 87.75 252 GLU A C 1
ATOM 1896 O O . GLU A 1 252 ? 24.600 -5.979 -11.434 1.00 87.75 252 GLU A O 1
ATOM 1901 N N . VAL A 1 253 ? 22.983 -6.513 -12.908 1.00 82.56 253 VAL A N 1
ATOM 1902 C CA . VAL A 1 253 ? 23.803 -7.276 -13.856 1.00 82.56 253 VAL A CA 1
ATOM 1903 C C . VAL A 1 253 ? 23.246 -7.077 -15.263 1.00 82.56 253 VAL A C 1
ATOM 1905 O O . VAL A 1 253 ? 22.044 -6.857 -15.429 1.00 82.56 253 VAL A O 1
ATOM 1908 N N . GLU A 1 254 ? 24.073 -7.184 -16.299 1.00 80.50 254 GLU A N 1
ATOM 1909 C CA . GLU A 1 254 ? 23.558 -7.151 -17.676 1.00 80.50 254 GLU A CA 1
ATOM 1910 C C . GLU A 1 254 ? 22.709 -8.400 -17.957 1.00 80.50 254 GLU A C 1
ATOM 1912 O O . GLU A 1 254 ? 23.071 -9.493 -17.518 1.00 80.50 254 GLU A O 1
ATOM 1917 N N . ALA A 1 255 ? 21.608 -8.276 -18.716 1.00 73.69 255 ALA A N 1
ATOM 1918 C CA . ALA A 1 255 ? 20.592 -9.329 -18.916 1.00 73.69 255 ALA A CA 1
ATOM 1919 C C . ALA A 1 255 ? 21.116 -10.701 -19.413 1.00 73.69 255 ALA A C 1
ATOM 1921 O O . ALA A 1 255 ? 20.471 -11.725 -19.189 1.00 73.69 255 ALA A O 1
ATOM 1922 N N . ASP A 1 256 ? 22.307 -10.744 -20.011 1.00 76.12 256 ASP A N 1
ATOM 1923 C CA . ASP A 1 256 ? 22.933 -11.972 -20.519 1.00 76.12 256 ASP A CA 1
ATOM 1924 C C . ASP A 1 256 ? 24.252 -12.337 -19.800 1.00 76.12 256 ASP A C 1
ATOM 1926 O O . ASP A 1 256 ? 24.903 -13.326 -20.147 1.00 76.12 256 ASP A O 1
ATOM 1930 N N . GLU A 1 257 ? 24.664 -11.571 -18.783 1.00 76.50 257 GLU A N 1
ATOM 1931 C CA . GLU A 1 257 ? 25.917 -11.806 -18.060 1.00 76.50 257 GLU A CA 1
ATOM 1932 C C . GLU A 1 257 ? 25.818 -13.052 -17.160 1.00 76.50 257 GLU A C 1
ATOM 1934 O O . GLU A 1 257 ? 24.907 -13.147 -16.334 1.00 76.50 257 GLU A O 1
ATOM 1939 N N . PRO A 1 258 ? 26.734 -14.032 -17.268 1.00 74.06 258 PRO A N 1
ATOM 1940 C CA . PRO A 1 258 ? 26.727 -15.191 -16.385 1.00 74.06 258 PRO A CA 1
ATOM 1941 C C . PRO A 1 258 ? 27.072 -14.788 -14.946 1.00 74.06 258 PRO A C 1
ATOM 1943 O O . PRO A 1 258 ? 28.105 -14.174 -14.689 1.00 74.06 258 PRO A O 1
ATOM 1946 N N . LEU A 1 259 ? 26.238 -15.202 -13.989 1.00 73.75 259 LEU A N 1
ATOM 1947 C CA . LEU A 1 259 ? 26.483 -14.929 -12.573 1.00 73.75 259 LEU A CA 1
ATOM 1948 C C . LEU A 1 259 ? 27.634 -15.785 -12.023 1.00 73.75 259 LEU A C 1
ATOM 1950 O O . LEU A 1 259 ? 27.719 -16.977 -12.343 1.00 73.75 259 LEU A O 1
ATOM 1954 N N . PRO A 1 260 ? 28.494 -15.231 -11.146 1.00 69.81 260 PRO A N 1
ATOM 1955 C CA . PRO A 1 260 ? 29.427 -16.046 -10.383 1.00 69.81 260 PRO A CA 1
ATOM 1956 C C . PRO A 1 260 ? 28.647 -17.026 -9.502 1.00 69.81 260 PRO A C 1
ATOM 1958 O O . PRO A 1 260 ? 27.600 -16.677 -8.955 1.00 69.81 260 PRO A O 1
ATOM 1961 N N . ALA A 1 261 ? 29.168 -18.247 -9.346 1.00 66.56 261 ALA A N 1
ATOM 1962 C CA . ALA A 1 261 ? 28.519 -19.284 -8.549 1.00 66.56 261 ALA A CA 1
ATOM 1963 C C . ALA A 1 261 ? 28.176 -18.756 -7.147 1.00 66.56 261 ALA A C 1
ATOM 1965 O O . ALA A 1 261 ? 29.055 -18.274 -6.429 1.00 66.56 261 ALA A O 1
ATOM 1966 N N . VAL A 1 262 ? 26.896 -18.835 -6.778 1.00 62.53 262 VAL A N 1
ATOM 1967 C CA . VAL A 1 262 ? 26.422 -18.456 -5.445 1.00 62.53 262 VAL A CA 1
ATOM 1968 C C . VAL A 1 262 ? 26.900 -19.531 -4.473 1.00 62.53 262 VAL A C 1
ATOM 1970 O O . VAL A 1 262 ? 26.533 -20.696 -4.650 1.00 62.53 262 VAL A O 1
ATOM 1973 N N . PRO A 1 263 ? 27.728 -19.196 -3.471 1.00 60.38 263 PRO A N 1
ATOM 1974 C CA . PRO A 1 263 ? 28.181 -20.175 -2.496 1.00 60.38 263 PRO A CA 1
ATOM 1975 C C . PRO A 1 263 ? 26.987 -20.786 -1.782 1.00 60.38 263 PRO A C 1
ATOM 1977 O O . PRO A 1 263 ? 26.050 -20.081 -1.399 1.00 60.38 263 PRO A O 1
ATOM 1980 N N . GLU A 1 264 ? 27.027 -22.098 -1.576 1.00 61.28 264 GLU A N 1
ATOM 1981 C CA . GLU A 1 264 ? 26.027 -22.740 -0.740 1.00 61.28 264 GLU A CA 1
ATOM 1982 C C . GLU A 1 264 ? 26.123 -22.199 0.683 1.00 61.28 264 GLU A C 1
ATOM 1984 O O . GLU A 1 264 ? 27.201 -22.076 1.269 1.00 61.28 264 GLU A O 1
ATOM 1989 N N . HIS A 1 265 ? 24.966 -21.855 1.234 1.00 62.91 265 HIS A N 1
ATOM 1990 C CA . HIS A 1 265 ? 24.889 -21.346 2.584 1.00 62.91 265 HIS A CA 1
ATOM 1991 C C . HIS A 1 265 ? 25.311 -22.455 3.571 1.00 62.91 265 HIS A C 1
ATOM 1993 O O . HIS A 1 265 ? 24.783 -23.565 3.486 1.00 62.91 265 HIS A O 1
ATOM 1999 N N . PRO A 1 266 ? 26.216 -22.191 4.533 1.00 59.16 266 PRO A N 1
ATOM 2000 C CA . PRO A 1 266 ? 26.700 -23.211 5.473 1.00 59.16 266 PRO A CA 1
ATOM 2001 C C . PRO A 1 266 ? 25.617 -23.705 6.446 1.00 59.16 266 PRO A C 1
ATOM 2003 O O . PRO A 1 266 ? 25.797 -24.715 7.126 1.00 59.16 266 PRO A O 1
ATOM 2006 N N . TRP A 1 267 ? 24.491 -22.993 6.516 1.00 62.47 267 TRP A N 1
ATOM 2007 C CA . TRP A 1 267 ? 23.314 -23.366 7.293 1.00 62.47 267 TRP A CA 1
ATOM 2008 C C . TRP A 1 267 ? 22.279 -24.045 6.394 1.00 62.47 267 TRP A C 1
ATOM 2010 O O . TRP A 1 267 ? 22.082 -23.571 5.271 1.00 62.47 267 TRP A O 1
ATOM 2020 N N . PRO A 1 268 ? 21.602 -25.108 6.869 1.00 54.50 268 PRO A N 1
ATOM 2021 C CA . PRO A 1 268 ? 20.749 -25.938 6.032 1.00 54.50 268 PRO A CA 1
ATOM 2022 C C . PRO A 1 268 ? 19.702 -25.094 5.302 1.00 54.50 268 PRO A C 1
ATOM 2024 O O . PRO A 1 268 ? 18.947 -24.321 5.902 1.00 54.50 268 PRO A O 1
ATOM 2027 N N . ARG A 1 269 ? 19.669 -25.248 3.977 1.00 51.75 269 ARG A N 1
ATOM 2028 C CA . ARG A 1 269 ? 18.459 -24.977 3.202 1.00 51.75 269 ARG A CA 1
ATOM 2029 C C . ARG A 1 269 ? 17.395 -25.985 3.632 1.00 51.75 269 ARG A C 1
ATOM 2031 O O . ARG A 1 269 ? 17.715 -27.039 4.189 1.00 51.75 269 ARG A O 1
ATOM 2038 N N . ARG A 1 270 ? 16.129 -25.668 3.385 1.00 45.06 270 ARG A N 1
ATOM 2039 C CA . ARG A 1 270 ? 15.047 -26.642 3.564 1.00 45.06 270 ARG A CA 1
ATOM 2040 C C . ARG A 1 270 ? 15.397 -27.920 2.782 1.00 45.06 270 ARG A C 1
ATOM 2042 O O . ARG A 1 270 ? 15.896 -27.824 1.663 1.00 45.06 270 ARG A O 1
ATOM 2049 N N . ASP A 1 271 ? 15.178 -29.101 3.363 1.00 37.94 271 ASP A N 1
ATOM 2050 C CA . ASP A 1 271 ? 15.366 -30.374 2.652 1.00 37.94 271 ASP A CA 1
ATOM 2051 C C . ASP A 1 271 ? 14.401 -30.417 1.455 1.00 37.94 271 ASP A C 1
ATOM 2053 O O . ASP A 1 271 ? 13.183 -30.468 1.627 1.00 37.94 271 ASP A O 1
ATOM 2057 N N . ARG A 1 272 ? 14.961 -30.328 0.242 1.00 39.47 272 ARG A N 1
ATOM 2058 C CA . ARG A 1 272 ? 14.242 -30.355 -1.040 1.00 39.47 272 ARG A CA 1
ATOM 2059 C C . ARG A 1 272 ? 14.259 -31.742 -1.688 1.00 39.47 272 ARG A C 1
ATOM 2061 O O . ARG A 1 272 ? 14.258 -31.845 -2.914 1.00 39.47 272 ARG A O 1
ATOM 2068 N N . SER A 1 273 ? 14.230 -32.825 -0.911 1.00 31.94 273 SER A N 1
ATOM 2069 C CA . SER A 1 273 ? 14.025 -34.187 -1.443 1.00 31.94 273 SER A CA 1
ATOM 2070 C C . SER A 1 273 ? 12.701 -34.381 -2.218 1.00 31.94 273 SER A C 1
ATOM 2072 O O . SER A 1 273 ? 12.483 -35.447 -2.789 1.00 31.94 273 SER A O 1
ATOM 2074 N N . SER A 1 274 ? 11.861 -33.344 -2.330 1.00 33.84 274 SER A N 1
ATOM 2075 C CA . SER A 1 274 ? 10.692 -33.254 -3.216 1.00 33.84 274 SER A CA 1
ATOM 2076 C C . SER A 1 274 ? 10.935 -32.608 -4.599 1.00 33.84 274 SER A C 1
ATOM 2078 O O . SER A 1 274 ? 9.990 -32.520 -5.375 1.00 33.84 274 SER A O 1
ATOM 2080 N N . GLY A 1 275 ? 12.165 -32.210 -4.960 1.00 29.05 275 GLY A N 1
ATOM 2081 C CA . GLY A 1 275 ? 12.536 -31.917 -6.358 1.00 29.05 275 GLY A CA 1
ATOM 2082 C C . GLY A 1 275 ? 12.127 -30.546 -6.918 1.00 29.05 275 GLY A C 1
ATOM 2083 O O . GLY A 1 275 ? 11.490 -30.480 -7.964 1.00 29.05 275 GLY A O 1
ATOM 2084 N N . LEU A 1 276 ? 12.545 -29.447 -6.283 1.00 29.34 276 LEU A N 1
ATOM 2085 C CA . LEU A 1 276 ? 12.308 -28.084 -6.785 1.00 29.34 276 LEU A CA 1
ATOM 2086 C C . LEU A 1 276 ? 13.626 -27.331 -7.039 1.00 29.34 276 LEU A C 1
ATOM 2088 O O . LEU A 1 276 ? 14.150 -26.636 -6.163 1.00 29.34 276 LEU A O 1
ATOM 2092 N N . GLU A 1 277 ? 14.146 -27.446 -8.263 1.00 27.11 277 GLU A N 1
ATOM 2093 C CA . GLU A 1 277 ? 14.928 -26.381 -8.903 1.00 27.11 277 GLU A CA 1
ATOM 2094 C C . GLU A 1 277 ? 13.958 -25.552 -9.751 1.00 27.11 277 GLU A C 1
ATOM 2096 O O . GLU A 1 277 ? 13.521 -25.982 -10.815 1.00 27.11 277 GLU A O 1
ATOM 2101 N N . ILE A 1 278 ? 13.587 -24.365 -9.268 1.00 34.12 278 ILE A N 1
ATOM 2102 C CA . ILE A 1 278 ? 12.777 -23.420 -10.036 1.00 34.12 278 ILE A CA 1
ATOM 2103 C C . ILE A 1 278 ? 13.716 -22.355 -10.608 1.00 34.12 278 ILE A C 1
ATOM 2105 O O . ILE A 1 278 ? 14.046 -21.373 -9.950 1.00 34.12 278 ILE A O 1
ATOM 2109 N N . THR A 1 279 ? 14.130 -22.536 -11.860 1.00 28.22 279 THR A N 1
ATOM 2110 C CA . THR A 1 279 ? 14.495 -21.423 -12.747 1.00 28.22 279 THR A CA 1
ATOM 2111 C C . THR A 1 279 ? 13.330 -21.231 -13.712 1.00 28.22 279 THR A C 1
ATOM 2113 O O . THR A 1 279 ? 13.250 -21.900 -14.740 1.00 28.22 279 THR A O 1
ATOM 2116 N N . VAL A 1 280 ? 12.386 -20.337 -13.396 1.00 30.70 280 VAL A N 1
ATOM 2117 C CA . VAL A 1 280 ? 11.412 -19.900 -14.407 1.00 30.70 280 VAL A CA 1
ATOM 2118 C C . VAL A 1 280 ? 12.127 -18.916 -15.323 1.00 30.70 280 VAL A C 1
ATOM 2120 O O . VAL A 1 280 ? 12.238 -17.732 -15.028 1.00 30.70 280 VAL A O 1
ATOM 2123 N N . THR A 1 281 ? 12.622 -19.415 -16.451 1.00 32.12 281 THR A N 1
ATOM 2124 C CA . THR A 1 281 ? 12.781 -18.576 -17.639 1.00 32.12 281 THR A CA 1
ATOM 2125 C C . THR A 1 281 ? 11.510 -18.708 -18.470 1.00 32.12 281 THR A C 1
ATOM 2127 O O . THR A 1 281 ? 10.950 -19.798 -18.603 1.00 32.12 281 THR A O 1
ATOM 2130 N N . ALA A 1 282 ? 11.059 -17.605 -19.067 1.00 27.16 282 ALA A N 1
ATOM 2131 C CA . ALA A 1 282 ? 9.873 -17.534 -19.927 1.00 27.16 282 ALA A CA 1
ATOM 2132 C C . ALA A 1 282 ? 9.919 -18.451 -21.180 1.00 27.16 282 ALA A C 1
ATOM 2134 O O . ALA A 1 282 ? 9.019 -18.413 -22.012 1.00 27.16 282 ALA A O 1
ATOM 2135 N N . ALA A 1 283 ? 10.941 -19.299 -21.327 1.00 28.05 283 ALA A N 1
ATOM 2136 C CA . ALA A 1 283 ? 11.122 -20.218 -22.446 1.00 28.05 283 ALA A CA 1
ATOM 2137 C C . ALA A 1 283 ? 10.525 -21.628 -22.224 1.00 28.05 283 ALA A C 1
ATOM 2139 O O . ALA A 1 283 ? 10.460 -22.410 -23.171 1.00 28.05 283 ALA A O 1
ATOM 2140 N N . GLY A 1 284 ? 10.079 -21.980 -21.010 1.00 29.56 284 GLY A N 1
ATOM 2141 C CA . GLY A 1 284 ? 9.601 -23.338 -20.690 1.00 29.56 284 GLY A CA 1
ATOM 2142 C C . GLY A 1 284 ? 8.126 -23.641 -21.000 1.00 29.56 284 GLY A C 1
ATOM 2143 O O . GLY A 1 284 ? 7.756 -24.808 -21.098 1.00 29.56 284 GLY A O 1
ATOM 2144 N N . ALA A 1 285 ? 7.279 -22.625 -21.194 1.00 30.41 285 ALA A N 1
ATOM 2145 C CA . ALA A 1 285 ? 5.815 -22.773 -21.245 1.00 30.41 285 ALA A CA 1
ATOM 2146 C C . ALA A 1 285 ? 5.247 -23.365 -22.557 1.00 30.41 285 ALA A C 1
ATOM 2148 O O . ALA A 1 285 ? 4.040 -23.360 -22.774 1.00 30.41 285 ALA A O 1
ATOM 2149 N N . ALA A 1 286 ? 6.091 -23.880 -23.453 1.00 28.20 286 ALA A N 1
ATOM 2150 C CA . ALA A 1 286 ? 5.682 -24.302 -24.791 1.00 28.20 286 ALA A CA 1
ATOM 2151 C C . ALA A 1 286 ? 5.910 -25.799 -25.060 1.00 28.20 286 ALA A C 1
ATOM 2153 O O . ALA A 1 286 ? 6.527 -26.140 -26.067 1.00 28.20 286 ALA A O 1
ATOM 2154 N N . LYS A 1 287 ? 5.416 -26.710 -24.206 1.00 28.14 287 LYS A N 1
ATOM 2155 C CA . LYS A 1 287 ? 5.181 -28.122 -24.586 1.00 28.14 287 LYS A CA 1
ATOM 2156 C C . LYS A 1 287 ? 3.957 -28.698 -23.863 1.00 28.14 287 LYS A C 1
ATOM 2158 O O . LYS A 1 287 ? 3.974 -28.844 -22.650 1.00 28.14 287 LYS A O 1
ATOM 2163 N N . GLY A 1 288 ? 2.915 -29.020 -24.635 1.00 39.16 288 GLY A N 1
ATOM 2164 C CA . GLY A 1 288 ? 1.642 -29.560 -24.147 1.00 39.16 288 GLY A CA 1
ATOM 2165 C C . GLY A 1 288 ? 1.735 -30.983 -23.584 1.00 39.16 288 GLY A C 1
ATOM 2166 O O . GLY A 1 288 ? 2.380 -31.852 -24.176 1.00 39.16 288 GLY A O 1
ATOM 2167 N N . GLY A 1 289 ? 1.052 -31.195 -22.457 1.00 33.94 289 GLY A N 1
ATOM 2168 C CA . GLY A 1 289 ? 0.682 -32.485 -21.864 1.00 33.94 289 GLY A CA 1
ATOM 2169 C C . GLY A 1 289 ? -0.840 -32.540 -21.648 1.00 33.94 289 GLY A C 1
ATOM 2170 O O . GLY A 1 289 ? -1.511 -31.553 -21.910 1.00 33.94 289 GLY A O 1
ATOM 2171 N N . ALA A 1 290 ? -1.393 -33.693 -21.258 1.00 43.03 290 ALA A N 1
ATOM 2172 C CA . ALA A 1 290 ? -2.842 -33.914 -21.138 1.00 43.03 290 ALA A CA 1
ATOM 2173 C C . ALA A 1 290 ? -3.492 -33.139 -19.965 1.00 43.03 290 ALA A C 1
ATOM 2175 O O . ALA A 1 290 ? -2.894 -33.047 -18.893 1.00 43.03 290 ALA A O 1
ATOM 2176 N N . MET A 1 291 ? -4.723 -32.640 -20.173 1.00 55.62 291 MET A N 1
ATOM 2177 C CA . MET A 1 291 ? -5.450 -31.767 -19.235 1.00 55.62 291 MET A CA 1
ATOM 2178 C C . MET A 1 291 ? -5.805 -32.492 -17.928 1.00 55.62 291 MET A C 1
ATOM 2180 O O . MET A 1 291 ? -6.577 -33.451 -17.936 1.00 55.62 291 MET A O 1
ATOM 2184 N N . ALA A 1 292 ? -5.299 -32.008 -16.793 1.00 70.31 292 ALA A N 1
ATOM 2185 C CA . ALA A 1 292 ? -5.714 -32.500 -15.479 1.00 70.31 292 ALA A CA 1
ATOM 2186 C C . ALA A 1 292 ? -7.204 -32.182 -15.211 1.00 70.31 292 ALA A C 1
ATOM 2188 O O . ALA A 1 292 ? -7.713 -31.132 -15.618 1.00 70.31 292 ALA A O 1
ATOM 2189 N N . THR A 1 293 ? -7.905 -33.067 -14.494 1.00 85.75 293 THR A N 1
ATOM 2190 C CA . THR A 1 293 ? -9.318 -32.881 -14.104 1.00 85.75 293 THR A CA 1
ATOM 2191 C C . THR A 1 293 ? -9.490 -32.902 -12.585 1.00 85.75 293 THR A C 1
ATOM 2193 O O . THR A 1 293 ? -8.594 -33.316 -11.847 1.00 85.75 293 THR A O 1
ATOM 2196 N N . TRP A 1 294 ? -10.627 -32.407 -12.092 1.00 92.31 294 TRP A N 1
ATOM 2197 C CA . TRP A 1 294 ? -10.911 -32.299 -10.659 1.00 92.31 294 TRP A CA 1
ATOM 2198 C C . TRP A 1 294 ? -12.381 -32.585 -10.327 1.00 92.31 294 TRP A C 1
ATOM 2200 O O . TRP A 1 294 ? -13.281 -32.411 -11.153 1.00 92.31 294 TRP A O 1
ATOM 2210 N N . LYS A 1 295 ? -12.635 -32.991 -9.079 1.00 94.94 295 LYS A N 1
ATOM 2211 C CA . LYS A 1 295 ? -13.977 -33.116 -8.479 1.00 94.94 295 LYS A CA 1
ATOM 2212 C C . LYS A 1 295 ? -13.935 -32.748 -6.999 1.00 94.94 295 LYS A C 1
ATOM 2214 O O . LYS A 1 295 ? -12.903 -32.919 -6.364 1.00 94.94 295 LYS A O 1
ATOM 2219 N N . GLY A 1 296 ? -15.026 -32.261 -6.417 1.00 93.44 296 GLY A N 1
ATOM 2220 C CA . GLY A 1 296 ? -14.998 -31.897 -5.001 1.00 93.44 296 GLY A CA 1
ATOM 2221 C C . GLY A 1 296 ? -16.276 -31.321 -4.414 1.00 93.44 296 GLY A C 1
ATOM 2222 O O . GLY A 1 296 ? -17.289 -31.144 -5.093 1.00 93.44 296 GLY A O 1
ATOM 2223 N N . VAL A 1 297 ? -16.204 -31.027 -3.116 1.00 94.88 297 VAL A N 1
ATOM 2224 C CA . VAL A 1 297 ? -17.235 -30.308 -2.364 1.00 94.88 297 VAL A CA 1
ATOM 2225 C C . VAL A 1 297 ? -16.945 -28.817 -2.463 1.00 94.88 297 VAL A C 1
ATOM 2227 O O . VAL A 1 297 ? -15.887 -28.365 -2.033 1.00 94.88 297 VAL A O 1
ATOM 2230 N N . LEU A 1 298 ? -17.892 -28.060 -3.011 1.00 93.00 298 LEU A N 1
ATOM 2231 C CA . LEU A 1 298 ? -17.764 -26.619 -3.218 1.00 93.00 298 LEU A CA 1
ATOM 2232 C C . LEU A 1 298 ? -18.189 -25.829 -1.979 1.00 93.00 298 LEU A C 1
ATOM 2234 O O . LEU A 1 298 ? -17.540 -24.851 -1.629 1.00 93.00 298 LEU A O 1
ATOM 2238 N N . ALA A 1 299 ? -19.263 -26.263 -1.310 1.00 92.12 299 ALA A N 1
ATOM 2239 C CA . ALA A 1 299 ? -19.726 -25.684 -0.052 1.00 92.12 299 ALA A CA 1
ATOM 2240 C C . ALA A 1 299 ? -20.642 -26.655 0.721 1.00 92.12 299 ALA A C 1
ATOM 2242 O O . ALA A 1 299 ? -21.456 -27.340 0.093 1.00 92.12 299 ALA A O 1
ATOM 2243 N N . PRO A 1 300 ? -20.560 -26.735 2.062 1.00 91.81 300 PRO A N 1
ATOM 2244 C CA . PRO A 1 300 ? -21.535 -27.464 2.873 1.00 91.81 300 PRO A CA 1
ATOM 2245 C C . PRO A 1 300 ? -22.830 -26.656 3.067 1.00 91.81 300 PRO A C 1
ATOM 2247 O O . PRO A 1 300 ? -22.799 -25.431 3.141 1.00 91.81 300 PRO A O 1
ATOM 2250 N N . LEU A 1 301 ? -23.964 -27.348 3.198 1.00 91.19 301 LEU A N 1
ATOM 2251 C CA . LEU A 1 301 ? -25.263 -26.761 3.540 1.00 91.19 301 LEU A CA 1
ATOM 2252 C C . LEU A 1 301 ? -25.655 -27.183 4.965 1.00 91.19 301 LEU A C 1
ATOM 2254 O O . LEU A 1 301 ? -25.661 -28.369 5.295 1.00 91.19 301 LEU A O 1
ATOM 2258 N N . GLY A 1 302 ? -25.968 -26.205 5.808 1.00 85.62 302 GLY A N 1
ATOM 2259 C CA . GLY A 1 302 ? -26.317 -26.327 7.225 1.00 85.62 302 GLY A CA 1
ATOM 2260 C C . GLY A 1 302 ? -25.133 -26.230 8.190 1.00 85.62 302 GLY A C 1
ATOM 2261 O O . GLY A 1 302 ? -25.342 -26.227 9.401 1.00 85.62 302 GLY A O 1
ATOM 2262 N N . ALA A 1 303 ? -23.901 -26.159 7.680 1.00 86.12 303 ALA A N 1
ATOM 2263 C CA . ALA A 1 303 ? -22.700 -25.992 8.495 1.00 86.12 303 ALA A CA 1
ATOM 2264 C C . ALA A 1 303 ? -22.405 -24.508 8.767 1.00 86.12 303 ALA A C 1
ATOM 2266 O O . ALA A 1 303 ? -22.776 -23.636 7.981 1.00 86.12 303 ALA A O 1
ATOM 2267 N N . LYS A 1 304 ? -21.710 -24.240 9.877 1.00 80.94 304 LYS A N 1
ATOM 2268 C CA . LYS A 1 304 ? -21.208 -22.910 10.244 1.00 80.94 304 LYS A CA 1
ATOM 2269 C C . LYS A 1 304 ? -19.773 -22.758 9.750 1.00 80.94 304 LYS A C 1
ATOM 2271 O O . LYS A 1 304 ? -18.958 -23.652 9.977 1.00 80.94 304 LYS A O 1
ATOM 2276 N N . SER A 1 305 ? -19.461 -21.639 9.112 1.00 75.12 305 SER A N 1
ATOM 2277 C CA . SER A 1 305 ? -18.084 -21.279 8.772 1.00 75.12 305 SER A CA 1
ATOM 2278 C C . SER A 1 305 ? -17.352 -20.656 9.964 1.00 75.12 305 SER A C 1
ATOM 2280 O O . SER A 1 305 ? -17.967 -20.181 10.924 1.00 75.12 305 SER A O 1
ATOM 2282 N N . GLY A 1 306 ? -16.020 -20.597 9.876 1.00 57.66 306 GLY A N 1
ATOM 2283 C CA . GLY A 1 306 ? -15.185 -19.894 10.859 1.00 57.66 306 GLY A CA 1
ATOM 2284 C C . GLY A 1 306 ? -15.394 -18.372 10.889 1.00 57.66 306 GLY A C 1
ATOM 2285 O O . GLY A 1 306 ? -15.055 -17.733 11.880 1.00 57.66 306 GLY A O 1
ATOM 2286 N N . ASP A 1 307 ? -15.988 -17.799 9.839 1.00 62.59 307 ASP A N 1
ATOM 2287 C CA . ASP A 1 307 ? -16.260 -16.364 9.683 1.00 62.59 307 ASP A CA 1
ATOM 2288 C C . ASP A 1 307 ? -17.746 -15.996 9.847 1.00 62.59 307 ASP A C 1
ATOM 2290 O O . ASP A 1 307 ? -18.218 -15.000 9.306 1.00 62.59 307 ASP A O 1
ATOM 2294 N N . ARG A 1 308 ? -18.484 -16.799 10.624 1.00 72.56 308 ARG A N 1
ATOM 2295 C CA . ARG A 1 308 ? -19.887 -16.557 11.012 1.00 72.56 308 ARG A CA 1
ATOM 2296 C C . ARG A 1 308 ? -20.888 -16.522 9.849 1.00 72.56 308 ARG A C 1
ATOM 2298 O O . ARG A 1 308 ? -21.875 -15.785 9.882 1.00 72.56 308 ARG A O 1
ATOM 2305 N N . ARG A 1 309 ? -20.689 -17.374 8.845 1.00 77.06 309 ARG A N 1
ATOM 2306 C CA . ARG A 1 309 ? -21.631 -17.608 7.742 1.00 77.06 309 ARG A CA 1
ATOM 2307 C C . ARG A 1 309 ? -22.279 -18.984 7.845 1.00 77.06 309 ARG A C 1
ATOM 2309 O O . ARG A 1 309 ? -21.663 -19.954 8.289 1.00 77.06 309 ARG A O 1
ATOM 2316 N N . ILE A 1 310 ? -23.530 -19.068 7.409 1.00 83.75 310 ILE A N 1
ATOM 2317 C CA . ILE A 1 310 ? -24.284 -20.320 7.293 1.00 83.75 310 ILE A CA 1
ATOM 2318 C C . ILE A 1 310 ? -24.940 -20.349 5.915 1.00 83.75 310 ILE A C 1
ATOM 2320 O O . ILE A 1 310 ? -25.594 -19.391 5.516 1.00 83.75 310 ILE A O 1
ATOM 2324 N N . PHE A 1 311 ? -24.800 -21.455 5.189 1.00 89.56 311 PHE A N 1
ATOM 2325 C CA . PHE A 1 311 ? -25.627 -21.731 4.012 1.00 89.56 311 PHE A CA 1
ATOM 2326 C C . PHE A 1 311 ? -26.775 -22.633 4.443 1.00 89.56 311 PHE A C 1
ATOM 2328 O O . PHE A 1 311 ? -26.526 -23.736 4.913 1.00 89.56 311 PHE A O 1
ATOM 2335 N N . ALA A 1 312 ? -28.020 -22.171 4.356 1.00 87.12 312 ALA A N 1
ATOM 2336 C CA . ALA A 1 312 ? -29.174 -22.893 4.883 1.00 87.12 312 ALA A CA 1
ATOM 2337 C C . ALA A 1 312 ? -29.347 -24.275 4.224 1.00 87.12 312 ALA A C 1
ATOM 2339 O O . ALA A 1 312 ? -29.313 -24.412 2.998 1.00 87.12 312 ALA A O 1
ATOM 2340 N N . ALA A 1 313 ? -29.555 -25.314 5.040 1.00 88.81 313 ALA A N 1
ATOM 2341 C CA . ALA A 1 313 ? -29.765 -26.685 4.558 1.00 88.81 313 ALA A CA 1
ATOM 2342 C C . ALA A 1 313 ? -31.096 -26.862 3.808 1.00 88.81 313 ALA A C 1
ATOM 2344 O O . ALA A 1 313 ? -31.210 -27.718 2.935 1.00 88.81 313 ALA A O 1
ATOM 2345 N N . ASP A 1 314 ? -32.091 -26.055 4.158 1.00 86.56 314 ASP A N 1
ATOM 2346 C CA . ASP A 1 314 ? -33.405 -25.945 3.527 1.00 86.56 314 ASP A CA 1
ATOM 2347 C C . ASP A 1 314 ? -33.495 -24.769 2.539 1.00 86.56 314 ASP A C 1
ATOM 2349 O O . ASP A 1 314 ? -34.584 -24.446 2.070 1.00 86.56 314 ASP A O 1
ATOM 2353 N N . GLY A 1 315 ? -32.355 -24.152 2.209 1.00 85.25 315 GLY A N 1
ATOM 2354 C CA . GLY A 1 315 ? -32.280 -23.048 1.261 1.00 85.25 315 GLY A CA 1
ATOM 2355 C C . GLY A 1 315 ? -32.463 -23.459 -0.203 1.00 85.25 315 GLY A C 1
ATOM 2356 O O . GLY A 1 315 ? -32.319 -24.625 -0.580 1.00 85.25 315 GLY A O 1
ATOM 2357 N N . GLU A 1 316 ? -32.757 -22.476 -1.050 1.00 91.75 316 GLU A N 1
ATOM 2358 C CA . GLU A 1 316 ? -32.906 -22.661 -2.496 1.00 91.75 316 GLU A CA 1
ATOM 2359 C C . GLU A 1 316 ? -31.553 -22.535 -3.209 1.00 91.75 316 GLU A C 1
ATOM 2361 O O . GLU A 1 316 ? -31.003 -21.440 -3.340 1.00 91.75 316 GLU A O 1
ATOM 2366 N N . TRP A 1 317 ? -31.020 -23.654 -3.707 1.00 93.56 317 TRP A N 1
ATOM 2367 C CA . TRP A 1 317 ? -29.699 -23.701 -4.338 1.00 93.56 317 TRP A CA 1
ATOM 2368 C C . TRP A 1 317 ? -29.766 -24.146 -5.794 1.00 93.56 317 TRP A C 1
ATOM 2370 O O . TRP A 1 317 ? -30.492 -25.075 -6.147 1.00 93.56 317 TRP A O 1
ATOM 2380 N N . SER A 1 318 ? -28.974 -23.503 -6.649 1.00 91.81 318 SER A N 1
ATOM 2381 C CA . SER A 1 318 ? -28.854 -23.874 -8.062 1.00 91.81 318 SER A CA 1
ATOM 2382 C C . SER A 1 318 ? -27.487 -23.499 -8.637 1.00 91.81 318 SER A C 1
ATOM 2384 O O . SER A 1 318 ? -26.701 -22.798 -8.002 1.00 91.81 318 SER A O 1
ATOM 2386 N N . PHE A 1 319 ? -27.196 -23.962 -9.851 1.00 89.88 319 PHE A N 1
ATOM 2387 C CA . PHE A 1 319 ? -26.037 -23.536 -10.635 1.00 89.88 319 PHE A CA 1
ATOM 2388 C C . PHE A 1 319 ? -26.512 -22.749 -11.859 1.00 89.88 319 PHE A C 1
ATOM 2390 O O . PHE A 1 319 ? -27.593 -23.017 -12.388 1.00 89.88 319 PHE A O 1
ATOM 2397 N N . ARG A 1 320 ? -25.709 -21.784 -12.317 1.00 87.38 320 ARG A N 1
ATOM 2398 C CA . ARG A 1 320 ? -25.863 -21.205 -13.659 1.00 87.38 320 ARG A CA 1
ATOM 2399 C C . ARG A 1 320 ? -25.559 -22.246 -14.749 1.00 87.38 320 ARG A C 1
ATOM 2401 O O . ARG A 1 320 ? -25.005 -23.310 -14.471 1.00 87.38 320 ARG A O 1
ATOM 2408 N N . ASP A 1 321 ? -25.903 -21.901 -15.990 1.00 85.56 321 ASP A N 1
ATOM 2409 C CA . ASP A 1 321 ? -25.615 -22.729 -17.162 1.00 85.56 321 ASP A CA 1
ATOM 2410 C C . ASP A 1 321 ? -24.110 -23.012 -17.277 1.00 85.56 321 ASP A C 1
ATOM 2412 O O . ASP A 1 321 ? -23.280 -22.104 -17.212 1.00 85.56 321 ASP A O 1
ATOM 2416 N N . MET A 1 322 ? -23.766 -24.290 -17.432 1.00 84.75 322 MET A N 1
ATOM 2417 C CA . MET A 1 322 ? -22.383 -24.758 -17.546 1.00 84.75 322 MET A CA 1
ATOM 2418 C C . MET A 1 322 ? -21.804 -24.467 -18.948 1.00 84.75 322 MET A C 1
ATOM 2420 O O . MET A 1 322 ? -22.558 -24.454 -19.924 1.00 84.75 322 MET A O 1
ATOM 2424 N N . PRO A 1 323 ? -20.470 -24.324 -19.093 1.00 83.94 323 PRO A N 1
ATOM 2425 C CA . PRO A 1 323 ? -19.462 -24.391 -18.035 1.00 83.94 323 PRO A CA 1
ATOM 2426 C C . PRO A 1 323 ? -19.351 -23.088 -17.230 1.00 83.94 323 PRO A C 1
ATOM 2428 O O . PRO A 1 323 ? -19.471 -21.995 -17.779 1.00 83.94 323 PRO A O 1
ATOM 2431 N N . LEU A 1 324 ? -19.046 -23.209 -15.937 1.00 83.94 324 LEU A N 1
ATOM 2432 C CA . LEU A 1 324 ? -18.756 -22.070 -15.059 1.00 83.94 324 LEU A CA 1
ATOM 2433 C C . LEU A 1 324 ? -17.242 -21.905 -14.864 1.00 83.94 324 LEU A C 1
ATOM 2435 O O . LEU A 1 324 ? -16.503 -22.882 -14.974 1.00 83.94 324 LEU A O 1
ATOM 2439 N N . PRO A 1 325 ? -16.736 -20.697 -14.581 1.00 81.31 325 PRO A N 1
ATOM 2440 C CA . PRO A 1 325 ? -15.307 -20.499 -14.385 1.00 81.31 325 PRO A CA 1
ATOM 2441 C C . PRO A 1 325 ? -14.838 -21.086 -13.045 1.00 81.31 325 PRO A C 1
ATOM 2443 O O . PRO A 1 325 ? -15.418 -20.804 -11.992 1.00 81.31 325 PRO A O 1
ATOM 2446 N N . LEU A 1 326 ? -13.749 -21.864 -13.092 1.00 90.38 326 LEU A N 1
ATOM 2447 C CA . LEU A 1 326 ? -12.914 -22.151 -11.926 1.00 90.38 326 LEU A CA 1
ATOM 2448 C C . LEU A 1 326 ? -11.789 -21.115 -11.893 1.00 90.38 326 LEU A C 1
ATOM 2450 O O . LEU A 1 326 ? -10.959 -21.045 -12.806 1.00 90.38 326 LEU A O 1
ATOM 2454 N N . ARG A 1 327 ? -11.770 -20.303 -10.841 1.00 87.81 327 ARG A N 1
ATOM 2455 C CA . ARG A 1 327 ? -10.825 -19.202 -10.673 1.00 87.81 327 ARG A CA 1
ATOM 2456 C C . ARG A 1 327 ? -9.834 -19.484 -9.558 1.00 87.81 327 ARG A C 1
ATOM 2458 O O . ARG A 1 327 ? -10.071 -20.342 -8.715 1.00 87.81 327 ARG A O 1
ATOM 2465 N N . TRP A 1 328 ? -8.752 -18.727 -9.526 1.00 83.56 328 TRP A N 1
ATOM 2466 C CA . TRP A 1 328 ? -7.803 -18.712 -8.427 1.00 83.56 328 TRP A CA 1
ATOM 2467 C C . TRP A 1 328 ? -7.454 -17.276 -8.049 1.00 83.56 328 TRP A C 1
ATOM 2469 O O . TRP A 1 328 ? -7.117 -16.463 -8.909 1.00 83.56 328 TRP A O 1
ATOM 2479 N N . ALA A 1 329 ? -7.562 -16.961 -6.761 1.00 75.38 329 ALA A N 1
ATOM 2480 C CA . ALA A 1 329 ? -7.155 -15.681 -6.210 1.00 75.38 329 ALA A CA 1
ATOM 2481 C C . ALA A 1 329 ? -5.695 -15.765 -5.745 1.00 75.38 329 ALA A C 1
ATOM 2483 O O . ALA A 1 329 ? -5.370 -16.487 -4.804 1.00 75.38 329 ALA A O 1
ATOM 2484 N N . ARG A 1 330 ? -4.814 -15.002 -6.405 1.00 60.91 330 ARG A N 1
ATOM 2485 C CA . ARG A 1 330 ? -3.390 -14.874 -6.033 1.00 60.91 330 ARG A CA 1
ATOM 2486 C C . ARG A 1 330 ? -3.173 -14.197 -4.681 1.00 60.91 330 ARG A C 1
ATOM 2488 O O . ARG A 1 330 ? -2.126 -14.367 -4.067 1.00 60.91 330 ARG A O 1
ATOM 2495 N N . GLN A 1 331 ? -4.135 -13.387 -4.259 1.00 53.03 331 GLN A N 1
ATOM 2496 C CA . GLN A 1 331 ? -4.110 -12.623 -3.021 1.00 53.03 331 GLN A CA 1
ATOM 2497 C C . GLN A 1 331 ? -5.503 -12.666 -2.399 1.00 53.03 331 GLN A C 1
ATOM 2499 O O . GLN A 1 331 ? -6.504 -12.733 -3.116 1.00 53.03 331 GLN A O 1
ATOM 2504 N N . ASP A 1 332 ? -5.566 -12.607 -1.072 1.00 45.25 332 ASP A N 1
ATOM 2505 C CA . ASP A 1 332 ? -6.835 -12.548 -0.357 1.00 45.25 332 ASP A CA 1
ATOM 2506 C C . ASP A 1 332 ? -7.421 -11.132 -0.489 1.00 45.25 332 ASP A C 1
ATOM 2508 O O . ASP A 1 332 ? -6.969 -10.187 0.158 1.00 45.25 332 ASP A O 1
ATOM 2512 N N . ALA A 1 333 ? -8.422 -10.992 -1.358 1.00 43.44 333 ALA A N 1
ATOM 2513 C CA . ALA A 1 333 ? -9.186 -9.767 -1.565 1.00 43.44 333 ALA A CA 1
ATOM 2514 C C . ALA A 1 333 ? -10.690 -10.026 -1.333 1.00 43.44 333 ALA A C 1
ATOM 2516 O O . ALA A 1 333 ? -11.192 -11.092 -1.719 1.00 43.44 333 ALA A O 1
ATOM 2517 N N . PRO A 1 334 ? -11.437 -9.081 -0.725 1.00 41.97 334 PRO A N 1
ATOM 2518 C CA . PRO A 1 334 ? -12.887 -9.201 -0.574 1.00 41.97 334 PRO A CA 1
ATOM 2519 C C . PRO A 1 334 ? -13.563 -9.437 -1.935 1.00 41.97 334 PRO A C 1
ATOM 2521 O O . PRO A 1 334 ? -13.229 -8.781 -2.912 1.00 41.97 334 PRO A O 1
ATOM 2524 N N . GLY A 1 335 ? -14.482 -10.404 -2.028 1.00 46.00 335 GLY A N 1
ATOM 2525 C CA . GLY A 1 335 ? -15.207 -10.689 -3.278 1.00 46.00 335 GLY A CA 1
ATOM 2526 C C . GLY A 1 335 ? -14.383 -11.349 -4.395 1.00 46.00 335 GLY A C 1
ATOM 2527 O O . GLY A 1 335 ? -14.850 -11.407 -5.532 1.00 46.00 335 GLY A O 1
ATOM 2528 N N . HIS A 1 336 ? -13.188 -11.866 -4.081 1.00 51.94 336 HIS A N 1
ATOM 2529 C CA . HIS A 1 336 ? -12.294 -12.546 -5.028 1.00 51.94 336 HIS A CA 1
ATOM 2530 C C . HIS A 1 336 ? -11.770 -11.640 -6.164 1.00 51.94 336 HIS A C 1
ATOM 2532 O O . HIS A 1 336 ? -11.561 -12.087 -7.297 1.00 51.94 336 HIS A O 1
ATOM 2538 N N . GLU A 1 337 ? -11.564 -10.353 -5.877 1.00 47.03 337 GLU A N 1
ATOM 2539 C CA . GLU A 1 337 ? -11.005 -9.386 -6.827 1.00 47.03 337 GLU A CA 1
ATOM 2540 C C . GLU A 1 337 ? -9.602 -9.799 -7.303 1.00 47.03 337 GLU A C 1
ATOM 2542 O O . GLU A 1 337 ? -8.763 -10.260 -6.531 1.00 47.03 337 GLU A O 1
ATOM 2547 N N . GLY A 1 338 ? -9.351 -9.671 -8.609 1.00 52.75 338 GLY A N 1
ATOM 2548 C CA . GLY A 1 338 ? -8.090 -10.104 -9.220 1.00 52.75 338 GLY A CA 1
ATOM 2549 C C . GLY A 1 338 ? -7.949 -11.620 -9.411 1.00 52.75 338 GLY A C 1
ATOM 2550 O O . GLY A 1 338 ? -6.895 -12.067 -9.863 1.00 52.75 338 GLY A O 1
ATOM 2551 N N . ALA A 1 339 ? -8.984 -12.419 -9.112 1.00 54.28 339 ALA A N 1
ATOM 2552 C CA . ALA A 1 339 ? -8.955 -13.855 -9.360 1.00 54.28 339 ALA A CA 1
ATOM 2553 C C . ALA A 1 339 ? -8.933 -14.178 -10.863 1.00 54.28 339 ALA A C 1
ATOM 2555 O O . ALA A 1 339 ? -9.768 -13.714 -11.645 1.00 54.28 339 ALA A O 1
ATOM 2556 N N . VAL A 1 340 ? -7.987 -15.022 -11.261 1.00 68.06 340 VAL A N 1
ATOM 2557 C CA . VAL A 1 340 ? -7.748 -15.431 -12.651 1.00 68.06 340 VAL A CA 1
ATOM 2558 C C . VAL A 1 340 ? -8.447 -16.749 -12.950 1.00 68.06 340 VAL A C 1
ATOM 2560 O O . VAL A 1 340 ? -8.531 -17.619 -12.088 1.00 68.06 340 VAL A O 1
ATOM 2563 N N . THR A 1 341 ? -8.965 -16.923 -14.166 1.00 80.69 341 THR A N 1
ATOM 2564 C CA . THR A 1 341 ? -9.611 -18.188 -14.553 1.00 80.69 341 THR A CA 1
ATOM 2565 C C . THR A 1 341 ? -8.549 -19.209 -14.931 1.00 80.69 341 THR A C 1
ATOM 2567 O O . THR A 1 341 ? -7.804 -18.997 -15.881 1.00 80.69 341 THR A O 1
ATOM 2570 N N . ILE A 1 342 ? -8.503 -20.317 -14.196 1.00 79.00 342 ILE A N 1
ATOM 2571 C CA . ILE A 1 342 ? -7.518 -21.396 -14.375 1.00 79.00 342 ILE A CA 1
ATOM 2572 C C . ILE A 1 342 ? -8.156 -22.692 -14.892 1.00 79.00 342 ILE A C 1
ATOM 2574 O O . ILE A 1 342 ? -7.459 -23.621 -15.289 1.00 79.00 342 ILE A O 1
ATOM 2578 N N . GLY A 1 343 ? -9.487 -22.777 -14.881 1.00 84.12 343 GLY A N 1
ATOM 2579 C CA . GLY A 1 343 ? -10.213 -23.985 -15.243 1.00 84.12 343 GLY A CA 1
ATOM 2580 C C . GLY A 1 343 ? -11.686 -23.738 -15.537 1.00 84.12 343 GLY A C 1
ATOM 2581 O O . GLY A 1 343 ? -12.193 -22.615 -15.465 1.00 84.12 343 GLY A O 1
ATOM 2582 N N . ARG A 1 344 ? -12.389 -24.825 -15.839 1.00 89.25 344 ARG A N 1
ATOM 2583 C CA . ARG A 1 344 ? -13.829 -24.864 -16.095 1.00 89.25 344 ARG A CA 1
ATOM 2584 C C . ARG A 1 344 ? -14.485 -25.837 -15.133 1.00 89.25 344 ARG A C 1
ATOM 2586 O O . ARG A 1 344 ? -13.995 -26.942 -14.946 1.00 89.25 344 ARG A O 1
ATOM 2593 N N . ILE A 1 345 ? -15.616 -25.444 -14.570 1.00 91.81 345 ILE A N 1
ATOM 2594 C CA . ILE A 1 345 ? -16.573 -26.316 -13.896 1.00 91.81 345 ILE A CA 1
ATOM 2595 C C . ILE A 1 345 ? -17.524 -26.802 -14.984 1.00 91.81 345 ILE A C 1
ATOM 2597 O O . ILE A 1 345 ? -18.208 -25.999 -15.616 1.00 91.81 345 ILE A O 1
ATOM 2601 N N . THR A 1 346 ? -17.539 -28.102 -15.241 1.00 91.38 346 THR A N 1
ATOM 2602 C CA . THR A 1 346 ? -18.333 -28.704 -16.321 1.00 91.38 346 THR A CA 1
ATOM 2603 C C . THR A 1 346 ? -19.592 -29.388 -15.801 1.00 91.38 346 THR A C 1
ATOM 2605 O O . THR A 1 346 ? -20.536 -29.582 -16.564 1.00 91.38 346 THR A O 1
ATOM 2608 N N . ALA A 1 347 ? -19.639 -29.703 -14.505 1.00 92.12 347 ALA A N 1
ATOM 2609 C CA . ALA A 1 347 ? -20.831 -30.200 -13.834 1.00 92.12 347 ALA A CA 1
ATOM 2610 C C . ALA A 1 347 ? -20.893 -29.726 -12.375 1.00 92.12 347 ALA A C 1
ATOM 2612 O O . ALA A 1 347 ? -19.869 -29.578 -11.706 1.00 92.12 347 ALA A O 1
ATOM 2613 N N . GLY A 1 348 ? -22.115 -29.519 -11.886 1.00 93.19 348 GLY A N 1
ATOM 2614 C CA . GLY A 1 348 ? -22.425 -29.136 -10.513 1.00 93.19 348 GLY A CA 1
ATOM 2615 C C . GLY A 1 348 ? -23.730 -29.791 -10.071 1.00 93.19 348 GLY A C 1
ATOM 2616 O O . GLY A 1 348 ? -24.668 -29.895 -10.860 1.00 93.19 348 GLY A O 1
ATOM 2617 N N . GLU A 1 349 ? -23.783 -30.261 -8.828 1.00 95.12 349 GLU A N 1
ATOM 2618 C CA . GLU A 1 349 ? -24.950 -30.934 -8.254 1.00 95.12 349 GLU A CA 1
ATOM 2619 C C . GLU A 1 349 ? -25.270 -30.352 -6.873 1.00 95.12 349 GLU A C 1
ATOM 2621 O O . GLU A 1 349 ? -24.390 -30.147 -6.029 1.00 95.12 349 GLU A O 1
ATOM 2626 N N . VAL A 1 350 ? -26.558 -30.096 -6.644 1.00 94.00 350 VAL A N 1
ATOM 2627 C CA . VAL A 1 350 ? -27.099 -29.690 -5.346 1.00 94.00 350 VAL A CA 1
ATOM 2628 C C . VAL A 1 350 ? -27.540 -30.945 -4.599 1.00 94.00 350 VAL A C 1
ATOM 2630 O O . VAL A 1 350 ? -28.486 -31.619 -5.004 1.00 94.00 350 VAL A O 1
ATOM 2633 N N . GLN A 1 351 ? -26.867 -31.258 -3.496 1.00 91.69 351 GLN A N 1
ATOM 2634 C CA . GLN A 1 351 ? -27.223 -32.364 -2.610 1.00 91.69 351 GLN A CA 1
ATOM 2635 C C . GLN A 1 351 ? -27.837 -31.831 -1.314 1.00 91.69 351 GLN A C 1
ATOM 2637 O O . GLN A 1 351 ? -27.669 -30.669 -0.958 1.00 91.69 351 GLN A O 1
ATOM 2642 N N . LYS A 1 352 ? -28.501 -32.707 -0.550 1.00 85.81 352 LYS A N 1
ATOM 2643 C CA . LYS A 1 352 ? -29.229 -32.331 0.678 1.00 85.81 352 LYS A CA 1
ATOM 2644 C C . LYS A 1 352 ? -28.386 -31.565 1.710 1.00 85.81 352 LYS A C 1
ATOM 2646 O O . LYS A 1 352 ? -28.933 -30.800 2.490 1.00 85.81 352 LYS A O 1
ATOM 2651 N N . THR A 1 353 ? -27.078 -31.813 1.761 1.00 88.94 353 THR A N 1
ATOM 2652 C CA . THR A 1 353 ? -26.183 -31.231 2.775 1.00 88.94 353 THR A CA 1
ATOM 2653 C C . THR A 1 353 ? -24.963 -30.534 2.179 1.00 88.94 353 THR A C 1
ATOM 2655 O O . THR A 1 353 ? -24.057 -30.177 2.927 1.00 88.94 353 THR A O 1
ATOM 2658 N N . LYS A 1 354 ? -24.859 -30.409 0.848 1.00 94.25 354 LYS A N 1
ATOM 2659 C CA . LYS A 1 354 ? -23.678 -29.829 0.189 1.00 94.25 354 LYS A CA 1
ATOM 2660 C C . LYS A 1 354 ? -23.904 -29.519 -1.287 1.00 94.25 354 LYS A C 1
ATOM 2662 O O . LYS A 1 354 ? -24.706 -30.167 -1.953 1.00 94.25 354 LYS A O 1
ATOM 2667 N N . LEU A 1 355 ? -23.098 -28.598 -1.799 1.00 93.81 355 LEU A N 1
ATOM 2668 C CA . LEU A 1 355 ? -22.882 -28.349 -3.218 1.00 93.81 355 LEU A CA 1
ATOM 2669 C C . LEU A 1 355 ? -21.613 -29.081 -3.656 1.00 93.81 355 LEU A C 1
ATOM 2671 O O . LEU A 1 355 ? -20.569 -28.953 -3.011 1.00 93.81 355 LEU A O 1
ATOM 2675 N N . VAL A 1 356 ? -21.688 -29.846 -4.742 1.00 95.94 356 VAL A N 1
ATOM 2676 C CA . VAL A 1 356 ? -20.532 -30.546 -5.324 1.00 95.94 356 VAL A CA 1
ATOM 2677 C C . VAL A 1 356 ? -20.336 -30.139 -6.779 1.00 95.94 356 VAL A C 1
ATOM 2679 O O . VAL A 1 356 ? -21.287 -29.735 -7.445 1.00 95.94 356 VAL A O 1
ATOM 2682 N N . GLY A 1 357 ? -19.104 -30.241 -7.271 1.00 93.62 357 GLY A N 1
ATOM 2683 C CA . GLY A 1 357 ? -18.774 -29.918 -8.656 1.00 93.62 357 GLY A CA 1
ATOM 2684 C C . GLY A 1 357 ? -17.579 -30.697 -9.186 1.00 93.62 357 GLY A C 1
ATOM 2685 O O . GLY A 1 357 ? -16.817 -31.294 -8.422 1.00 93.62 357 GLY A O 1
ATOM 2686 N N . SER A 1 358 ? -17.431 -30.686 -10.504 1.00 93.56 358 SER A N 1
ATOM 2687 C CA . SER A 1 358 ? -16.309 -31.287 -11.226 1.00 93.56 358 SER A CA 1
ATOM 2688 C C . SER A 1 358 ? -15.974 -30.494 -12.479 1.00 93.56 358 SER A C 1
ATOM 2690 O O . SER A 1 358 ? -16.830 -29.784 -13.018 1.00 93.56 358 SER A O 1
ATOM 2692 N N . GLY A 1 359 ? -14.744 -30.638 -12.960 1.00 91.62 359 GLY A N 1
ATOM 2693 C CA . GLY A 1 359 ? -14.246 -29.819 -14.049 1.00 91.62 359 GLY A CA 1
ATOM 2694 C C . GLY A 1 359 ? -12.853 -30.183 -14.546 1.00 91.62 359 GLY A C 1
ATOM 2695 O O . GLY A 1 359 ? -12.269 -31.190 -14.147 1.00 91.62 359 GLY A O 1
ATOM 2696 N N . ASP A 1 360 ? -12.326 -29.332 -15.418 1.00 85.31 360 ASP A N 1
ATOM 2697 C CA . ASP A 1 360 ? -11.008 -29.463 -16.039 1.00 85.31 360 ASP A CA 1
ATOM 2698 C C . ASP A 1 360 ? -10.192 -28.168 -15.914 1.00 85.31 360 ASP A C 1
ATOM 2700 O O . ASP A 1 360 ? -10.751 -27.088 -15.690 1.00 85.31 360 ASP A O 1
ATOM 2704 N N . PHE A 1 361 ? -8.867 -28.278 -16.004 1.00 85.06 361 PHE A N 1
ATOM 2705 C CA . PHE A 1 361 ? -7.957 -27.131 -16.024 1.00 85.06 361 PHE A CA 1
ATOM 2706 C C . PHE A 1 361 ? -7.633 -26.689 -17.457 1.00 85.06 361 PHE A C 1
ATOM 2708 O O . PHE A 1 361 ? -7.699 -27.481 -18.395 1.00 85.06 361 PHE A O 1
ATOM 2715 N N . ILE A 1 362 ? -7.290 -25.409 -17.633 1.00 78.06 362 ILE A N 1
ATOM 2716 C CA . ILE A 1 362 ? -6.951 -24.833 -18.941 1.00 78.06 362 ILE A CA 1
ATOM 2717 C C . ILE A 1 362 ? -5.426 -24.711 -19.056 1.00 78.06 362 ILE A C 1
ATOM 2719 O O . ILE A 1 362 ? -4.845 -23.728 -18.602 1.00 78.06 362 ILE A O 1
ATOM 2723 N N . ASP A 1 363 ? -4.780 -25.678 -19.712 1.00 59.78 363 ASP A N 1
ATOM 2724 C CA . ASP A 1 363 ? -3.309 -25.793 -19.803 1.00 59.78 363 ASP A CA 1
ATOM 2725 C C . ASP A 1 363 ? -2.589 -24.560 -20.377 1.00 59.78 363 ASP A C 1
ATOM 2727 O O . ASP A 1 363 ? -1.414 -24.331 -20.104 1.00 59.78 363 ASP A O 1
ATOM 2731 N N . ALA A 1 364 ? -3.285 -23.753 -21.181 1.00 57.84 364 ALA A N 1
ATOM 2732 C CA . ALA A 1 364 ? -2.730 -22.550 -21.798 1.00 57.84 364 ALA A CA 1
ATOM 2733 C C . ALA A 1 364 ? -2.644 -21.339 -20.846 1.00 57.84 364 ALA A C 1
ATOM 2735 O O . ALA A 1 364 ? -2.180 -20.280 -21.267 1.00 57.84 364 ALA A O 1
ATOM 2736 N N . VAL A 1 365 ? -3.109 -21.463 -19.596 1.00 55.47 365 VAL A N 1
ATOM 2737 C CA . VAL A 1 365 ? -3.103 -20.377 -18.606 1.00 55.47 365 VAL A CA 1
ATOM 2738 C C . VAL A 1 365 ? -1.770 -20.371 -17.840 1.00 55.47 365 VAL A C 1
ATOM 2740 O O . VAL A 1 365 ? -1.486 -21.334 -17.128 1.00 55.47 365 VAL A O 1
ATOM 2743 N N . PRO A 1 366 ? -0.954 -19.301 -17.924 1.00 49.88 366 PRO A N 1
ATOM 2744 C CA . PRO A 1 366 ? 0.339 -19.216 -17.229 1.00 49.88 366 PRO A CA 1
ATOM 2745 C C . PRO A 1 366 ? 0.247 -19.397 -15.706 1.00 49.88 366 PRO A C 1
ATOM 2747 O O . PRO A 1 366 ? 1.120 -20.001 -15.089 1.00 49.88 366 PRO A O 1
ATOM 2750 N N . GLU A 1 367 ? -0.836 -18.905 -15.108 1.00 66.38 367 GLU A N 1
ATOM 2751 C CA . GLU A 1 367 ? -1.161 -18.980 -13.680 1.00 66.38 367 GLU A CA 1
ATOM 2752 C C . GLU A 1 367 ? -1.458 -20.414 -13.203 1.00 66.38 367 GLU A C 1
ATOM 2754 O O . GLU A 1 367 ? -1.433 -20.686 -12.002 1.00 66.38 367 GLU A O 1
ATOM 2759 N N . LEU A 1 368 ? -1.774 -21.338 -14.120 1.00 70.00 368 LEU A N 1
ATOM 2760 C CA . LEU A 1 368 ? -2.266 -22.670 -13.772 1.00 70.00 368 LEU A CA 1
ATOM 2761 C C . LEU A 1 368 ? -1.221 -23.505 -13.029 1.00 70.00 368 LEU A C 1
ATOM 2763 O O . LEU A 1 368 ? -1.572 -24.217 -12.090 1.00 70.00 368 LEU A O 1
ATOM 2767 N N . ALA A 1 369 ? 0.047 -23.435 -13.442 1.00 62.62 369 ALA A N 1
ATOM 2768 C CA . ALA A 1 369 ? 1.114 -24.228 -12.832 1.00 62.62 369 ALA A CA 1
ATOM 2769 C C . ALA A 1 369 ? 1.248 -23.920 -11.332 1.00 62.62 369 ALA A C 1
ATOM 2771 O O . ALA A 1 369 ? 1.302 -24.832 -10.508 1.00 62.62 369 ALA A O 1
ATOM 2772 N N . GLU A 1 370 ? 1.207 -22.632 -10.995 1.00 63.88 370 GLU A N 1
ATOM 2773 C CA . GLU A 1 370 ? 1.262 -22.119 -9.628 1.00 63.88 370 GLU A CA 1
ATOM 2774 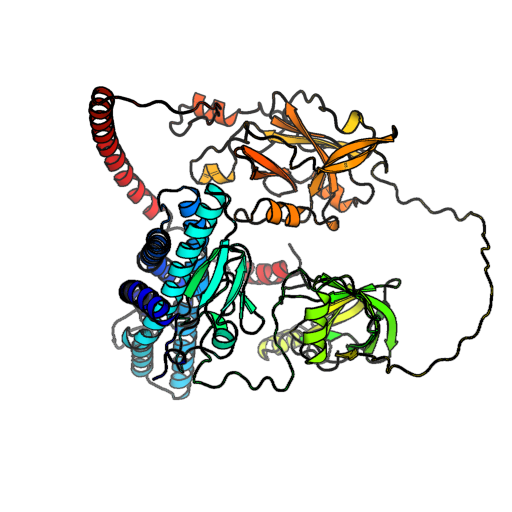C C . GLU A 1 370 ? 0.028 -22.549 -8.818 1.00 63.88 370 GLU A C 1
ATOM 2776 O O . GLU A 1 370 ? 0.149 -23.106 -7.726 1.00 63.88 370 GLU A O 1
ATOM 2781 N N . ALA A 1 371 ? -1.172 -22.384 -9.383 1.00 66.50 371 ALA A N 1
ATOM 2782 C CA . ALA A 1 371 ? -2.410 -22.782 -8.720 1.00 66.50 371 ALA A CA 1
ATOM 2783 C C . ALA A 1 371 ? -2.495 -24.299 -8.467 1.00 66.50 371 ALA A C 1
ATOM 2785 O O . ALA A 1 371 ? -2.926 -24.726 -7.395 1.00 66.50 371 ALA A O 1
ATOM 2786 N N . LEU A 1 372 ? -2.073 -25.132 -9.427 1.00 72.88 372 LEU A N 1
ATOM 2787 C CA . LEU A 1 372 ? -2.056 -26.591 -9.280 1.00 72.88 372 LEU A CA 1
ATOM 2788 C C . LEU A 1 372 ? -1.074 -27.049 -8.206 1.00 72.88 372 LEU A C 1
ATOM 2790 O O . LEU A 1 372 ? -1.363 -28.001 -7.482 1.00 72.88 372 LEU A O 1
ATOM 2794 N N . GLU A 1 373 ? 0.077 -26.391 -8.094 1.00 66.00 373 GLU A N 1
ATOM 2795 C CA . GLU A 1 373 ? 1.051 -26.690 -7.051 1.00 66.00 373 GLU A CA 1
ATOM 2796 C C . GLU A 1 373 ? 0.473 -26.397 -5.662 1.00 66.00 373 GLU A C 1
ATOM 2798 O O . GLU A 1 373 ? 0.497 -27.263 -4.785 1.00 66.00 373 GLU A O 1
ATOM 2803 N N . LEU A 1 374 ? -0.135 -25.226 -5.472 1.00 60.81 374 LEU A N 1
ATOM 2804 C CA . LEU A 1 374 ? -0.783 -24.858 -4.211 1.00 60.81 374 LEU A CA 1
ATOM 2805 C C . LEU A 1 374 ? -1.971 -25.781 -3.875 1.00 60.81 374 LEU A C 1
ATOM 2807 O O . LEU A 1 374 ? -2.145 -26.187 -2.723 1.00 60.81 374 LEU A O 1
ATOM 2811 N N . LEU A 1 375 ? -2.756 -26.183 -4.880 1.00 74.81 375 LEU A N 1
ATOM 2812 C CA . LEU A 1 375 ? -3.861 -27.126 -4.704 1.00 74.81 375 LEU A CA 1
ATOM 2813 C C . LEU A 1 375 ? -3.367 -28.525 -4.295 1.00 74.81 375 LEU A C 1
ATOM 2815 O O . LEU A 1 375 ? -3.909 -29.107 -3.356 1.00 74.81 375 LEU A O 1
ATOM 2819 N N . ARG A 1 376 ? -2.306 -29.048 -4.931 1.00 77.00 376 ARG A N 1
ATOM 2820 C CA . ARG A 1 376 ? -1.673 -30.338 -4.572 1.00 77.00 376 ARG A CA 1
ATOM 2821 C C . ARG A 1 376 ? -1.108 -30.345 -3.156 1.00 77.00 376 ARG A C 1
ATOM 2823 O O . ARG A 1 376 ? -1.156 -31.370 -2.484 1.00 77.00 376 ARG A O 1
ATOM 2830 N N . ASN A 1 377 ? -0.602 -29.202 -2.701 1.00 59.56 377 ASN A N 1
ATOM 2831 C CA . ASN A 1 377 ? -0.110 -29.017 -1.337 1.00 59.56 377 ASN A CA 1
ATOM 2832 C C . ASN A 1 377 ? -1.240 -28.805 -0.309 1.00 59.56 377 ASN A C 1
ATOM 2834 O O . ASN A 1 377 ? -0.963 -28.649 0.879 1.00 59.56 377 ASN A O 1
ATOM 2838 N N . GLY A 1 378 ? -2.508 -28.818 -0.737 1.00 63.22 378 GLY A N 1
ATOM 2839 C CA . GLY A 1 378 ? -3.667 -28.749 0.152 1.00 63.22 378 GLY A CA 1
ATOM 2840 C C . GLY A 1 378 ? -3.880 -27.382 0.804 1.00 63.22 378 GLY A C 1
ATOM 2841 O O . GLY A 1 378 ? -4.516 -27.318 1.855 1.00 63.22 378 GLY A O 1
ATOM 2842 N N . VAL A 1 379 ? -3.349 -26.311 0.201 1.00 67.81 379 VAL A N 1
ATOM 2843 C CA . VAL A 1 379 ? -3.431 -24.928 0.715 1.00 67.81 379 VAL A CA 1
ATOM 2844 C C . VAL A 1 379 ? -4.355 -24.025 -0.107 1.00 67.81 379 VAL A C 1
ATOM 2846 O O . VAL A 1 379 ? -4.385 -22.819 0.113 1.00 67.81 379 VAL A O 1
ATOM 2849 N N . LEU A 1 380 ? -5.120 -24.597 -1.041 1.00 73.31 380 LEU A N 1
ATOM 2850 C CA . LEU A 1 380 ? -6.202 -23.908 -1.743 1.00 73.31 380 LEU A CA 1
ATOM 2851 C C . LEU A 1 380 ? -7.541 -24.581 -1.473 1.00 73.31 380 LEU A C 1
ATOM 2853 O O . LEU A 1 380 ? -7.661 -25.808 -1.517 1.00 73.31 380 LEU A O 1
ATOM 2857 N N . PHE A 1 381 ? -8.561 -23.756 -1.251 1.00 83.69 381 PHE A N 1
ATOM 2858 C CA . PHE A 1 381 ? -9.902 -24.202 -0.893 1.00 83.69 381 PHE A CA 1
ATOM 2859 C C . PHE A 1 381 ? -10.946 -23.544 -1.796 1.00 83.69 381 PHE A C 1
ATOM 2861 O O . PHE A 1 381 ? -10.793 -22.373 -2.147 1.00 83.69 381 PHE A O 1
ATOM 2868 N N . PRO A 1 382 ? -12.005 -24.269 -2.193 1.00 89.38 382 PRO A N 1
ATOM 2869 C CA . PRO A 1 382 ? -13.068 -23.696 -2.998 1.00 89.38 382 PRO A CA 1
ATOM 2870 C C . PRO A 1 382 ? -13.908 -22.714 -2.174 1.00 89.38 382 PRO A C 1
ATOM 2872 O O . PRO A 1 382 ? -14.329 -23.009 -1.056 1.00 89.38 382 PRO A O 1
ATOM 2875 N N . SER A 1 383 ? -14.178 -21.560 -2.773 1.00 87.50 383 SER A N 1
ATOM 2876 C CA . SER A 1 383 ? -15.111 -20.543 -2.301 1.00 87.50 383 SER A CA 1
ATOM 2877 C C . SER A 1 383 ? -16.138 -20.289 -3.401 1.00 87.50 383 SER A C 1
ATOM 2879 O O . SER A 1 383 ? -15.774 -19.989 -4.541 1.00 87.50 383 SER A O 1
ATOM 2881 N N . VAL A 1 384 ? -17.422 -20.478 -3.093 1.00 87.06 384 VAL A N 1
ATOM 2882 C CA . VAL A 1 384 ? -18.507 -20.303 -4.069 1.00 87.06 384 VAL A CA 1
ATOM 2883 C C . VAL A 1 384 ? -18.827 -18.827 -4.269 1.00 87.06 384 VAL A C 1
ATOM 2885 O O . VAL A 1 384 ? -18.982 -18.075 -3.309 1.00 87.06 384 VAL A O 1
ATOM 2888 N N . ASP A 1 385 ? -18.973 -18.432 -5.527 1.00 82.38 385 ASP A N 1
ATOM 2889 C CA . ASP A 1 385 ? -19.464 -17.116 -5.919 1.00 82.38 385 ASP A CA 1
ATOM 2890 C C . ASP A 1 385 ? -20.958 -17.207 -6.232 1.00 82.38 385 ASP A C 1
ATOM 2892 O O . ASP A 1 385 ? -21.364 -18.041 -7.051 1.00 82.38 385 ASP A O 1
ATOM 2896 N N . LEU A 1 386 ? -21.773 -16.359 -5.598 1.00 79.19 386 LEU A N 1
ATOM 2897 C CA . LEU A 1 386 ? -23.232 -16.358 -5.733 1.00 79.19 386 LEU A CA 1
ATOM 2898 C C . LEU A 1 386 ? -23.725 -15.058 -6.387 1.00 79.19 386 LEU A C 1
ATOM 2900 O O . LEU A 1 386 ? -23.248 -13.984 -6.029 1.00 79.19 386 LEU A O 1
ATOM 2904 N N . ASP A 1 387 ? -24.684 -15.141 -7.316 1.00 65.69 387 ASP A N 1
ATOM 2905 C CA . ASP A 1 387 ? -25.272 -13.964 -7.986 1.00 65.69 387 ASP A CA 1
ATOM 2906 C C . ASP A 1 387 ? -26.717 -13.662 -7.559 1.00 65.69 387 ASP A C 1
ATOM 2908 O O . ASP A 1 387 ? -27.042 -12.521 -7.252 1.00 65.69 387 ASP A O 1
ATOM 2912 N N . ASP A 1 388 ? -27.581 -14.679 -7.537 1.00 76.88 388 ASP A N 1
ATOM 2913 C CA . ASP A 1 388 ? -28.973 -14.606 -7.076 1.00 76.88 388 ASP A CA 1
ATOM 2914 C C . ASP A 1 388 ? -29.056 -15.248 -5.691 1.00 76.88 388 ASP A C 1
ATOM 2916 O O . ASP A 1 388 ? -29.315 -16.450 -5.571 1.00 76.88 388 ASP A O 1
ATOM 2920 N N . PHE A 1 389 ? -28.726 -14.469 -4.657 1.00 79.38 389 PHE A N 1
ATOM 2921 C CA . PHE A 1 389 ? -28.716 -14.939 -3.278 1.00 79.38 389 PHE A CA 1
ATOM 2922 C C . PHE A 1 389 ? -29.506 -14.031 -2.341 1.00 79.38 389 PHE A C 1
ATOM 2924 O O . PHE A 1 389 ? -29.585 -12.820 -2.529 1.00 79.38 389 PHE A O 1
ATOM 2931 N N . GLU A 1 390 ? -30.067 -14.639 -1.304 1.00 80.38 390 GLU A N 1
ATOM 2932 C CA . GLU A 1 390 ? -30.774 -13.953 -0.225 1.00 80.38 390 GLU A CA 1
ATOM 2933 C C . GLU A 1 390 ? -30.134 -14.353 1.100 1.00 80.38 390 GLU A C 1
ATOM 2935 O O . GLU A 1 390 ? -29.720 -15.503 1.270 1.00 80.38 390 GLU A O 1
ATOM 2940 N N . PHE A 1 391 ? -30.039 -13.411 2.036 1.00 84.00 391 PHE A N 1
ATOM 2941 C CA . PHE A 1 391 ? -29.515 -13.679 3.367 1.00 84.00 391 PHE A CA 1
ATOM 2942 C C . PHE A 1 391 ? -30.317 -12.961 4.444 1.00 84.00 391 PHE A C 1
ATOM 2944 O O . PHE A 1 391 ? -30.947 -11.932 4.208 1.00 84.00 391 PHE A O 1
ATOM 2951 N N . VAL A 1 392 ? -30.245 -13.508 5.649 1.00 77.50 392 VAL A N 1
ATOM 2952 C CA . VAL A 1 392 ? -30.814 -12.936 6.865 1.00 77.50 392 VAL A CA 1
ATOM 2953 C C . VAL A 1 392 ? -29.780 -12.983 7.982 1.00 77.50 392 VAL A C 1
ATOM 2955 O O . VAL A 1 392 ? -28.935 -13.880 8.027 1.00 77.50 392 VAL A O 1
ATOM 2958 N N . TYR A 1 393 ? -29.848 -12.017 8.896 1.00 79.62 393 TYR A N 1
ATOM 2959 C CA . TYR A 1 393 ? -29.060 -12.063 10.121 1.00 79.62 393 TYR A CA 1
ATOM 2960 C C . TYR A 1 393 ? -29.753 -12.952 11.145 1.00 79.62 393 TYR A C 1
ATOM 2962 O O . TYR A 1 393 ? -30.922 -12.729 11.470 1.00 79.62 393 TYR A O 1
ATOM 2970 N N . THR A 1 394 ? -29.037 -13.945 11.659 1.00 78.50 394 THR A N 1
ATOM 2971 C CA . THR A 1 394 ? -29.575 -14.901 12.628 1.00 78.50 394 THR A CA 1
ATOM 2972 C C . THR A 1 394 ? -28.715 -14.990 13.877 1.00 78.50 394 THR A C 1
ATOM 2974 O O . THR A 1 394 ? -27.529 -14.663 13.849 1.00 78.50 394 THR A O 1
ATOM 2977 N N . ASP A 1 395 ? -29.293 -15.489 14.963 1.00 78.38 395 ASP A N 1
ATOM 2978 C CA . ASP A 1 395 ? -28.513 -15.981 16.099 1.00 78.38 395 ASP A CA 1
ATOM 2979 C C . ASP A 1 395 ? -27.728 -17.258 15.736 1.00 78.38 395 ASP A C 1
ATOM 2981 O O . ASP A 1 395 ? -27.832 -17.798 14.624 1.00 78.38 395 ASP A O 1
ATOM 2985 N N . GLU A 1 396 ? -26.957 -17.784 16.690 1.00 76.06 396 GLU A N 1
ATOM 2986 C CA . GLU A 1 396 ? -26.221 -19.037 16.527 1.00 76.06 396 GLU A CA 1
ATOM 2987 C C . GLU A 1 396 ? -27.111 -20.254 16.162 1.00 76.06 396 GLU A C 1
ATOM 2989 O O . GLU A 1 396 ? -26.620 -21.260 15.627 1.00 76.06 396 GLU A O 1
ATOM 2994 N N . LYS A 1 397 ? -28.417 -20.193 16.441 1.00 77.25 397 LYS A N 1
ATOM 2995 C CA . LYS A 1 397 ? -29.392 -21.265 16.189 1.00 77.25 397 LYS A CA 1
ATOM 2996 C C . LYS A 1 397 ? -30.127 -21.099 14.857 1.00 77.25 397 LYS A C 1
ATOM 2998 O O . LYS A 1 397 ? -30.957 -21.947 14.534 1.00 77.25 397 LYS A O 1
ATOM 3003 N N . GLY A 1 398 ? -29.815 -20.058 14.083 1.00 70.81 398 GLY A N 1
ATOM 3004 C CA . GLY A 1 398 ? -30.461 -19.777 12.803 1.00 70.81 398 GLY A CA 1
ATOM 3005 C C . GLY A 1 398 ? -31.807 -19.058 12.932 1.00 70.81 398 GLY A C 1
ATOM 3006 O O . GLY A 1 398 ? -32.540 -18.983 11.949 1.00 70.81 398 GLY A O 1
ATOM 3007 N N . ARG A 1 399 ? -32.156 -18.527 14.113 1.00 80.50 399 ARG A N 1
ATOM 3008 C CA . ARG A 1 399 ? -33.368 -17.717 14.297 1.00 80.50 399 ARG A CA 1
ATOM 3009 C C . ARG A 1 399 ? -33.113 -16.294 13.787 1.00 80.50 399 ARG A C 1
ATOM 3011 O O . ARG A 1 399 ? -32.137 -15.689 14.234 1.00 80.50 399 ARG A O 1
ATOM 3018 N N . PRO A 1 400 ? -33.954 -15.736 12.897 1.00 83.50 400 PRO A N 1
ATOM 3019 C CA . PRO A 1 400 ? -33.785 -14.365 12.427 1.00 83.50 400 PRO A CA 1
ATOM 3020 C C . PRO A 1 400 ? -33.832 -13.359 13.576 1.00 83.50 400 PRO A C 1
ATOM 3022 O O . PRO A 1 400 ? -34.744 -13.377 14.400 1.00 83.50 400 PRO A O 1
ATOM 3025 N N . ILE A 1 401 ? -32.858 -12.453 13.604 1.00 77.62 401 ILE A N 1
ATOM 3026 C CA . ILE A 1 401 ? -32.773 -11.385 14.609 1.00 77.62 401 ILE A CA 1
ATOM 3027 C C . ILE A 1 401 ? -33.940 -10.403 14.477 1.00 77.62 401 ILE A C 1
ATOM 3029 O O . ILE A 1 401 ? -34.426 -9.880 15.473 1.00 77.62 401 ILE A O 1
ATOM 3033 N N . ALA A 1 402 ? -34.437 -10.198 13.256 1.00 74.31 402 ALA A N 1
ATOM 3034 C CA . ALA A 1 402 ? -35.600 -9.351 13.000 1.00 74.31 402 ALA A CA 1
ATOM 3035 C C . ALA A 1 402 ? -36.898 -9.880 13.646 1.00 74.31 402 ALA A C 1
ATOM 3037 O O . ALA A 1 402 ? -37.835 -9.109 13.836 1.00 74.31 402 ALA A O 1
ATOM 3038 N N . ASP A 1 403 ? -36.936 -11.168 14.001 1.00 81.75 403 ASP A N 1
ATOM 3039 C CA . ASP A 1 403 ? -38.087 -11.824 14.626 1.00 81.75 403 ASP A CA 1
ATOM 3040 C C . ASP A 1 403 ? -37.961 -11.910 16.163 1.00 81.75 403 ASP A C 1
ATOM 3042 O O . ASP A 1 403 ? -38.762 -12.592 16.814 1.00 81.75 403 ASP A O 1
ATOM 3046 N N . MET A 1 404 ? -36.942 -11.274 16.755 1.00 80.81 404 MET A N 1
ATOM 3047 C CA . MET A 1 404 ? -36.754 -11.204 18.208 1.00 80.81 404 MET A CA 1
ATOM 3048 C C . MET A 1 404 ? -37.666 -10.136 18.824 1.00 80.81 404 MET A C 1
ATOM 3050 O O . MET A 1 404 ? -37.834 -9.055 18.261 1.00 80.81 404 MET A O 1
ATOM 3054 N N . SER A 1 405 ? -38.249 -10.416 19.994 1.00 83.12 405 SER A N 1
ATOM 3055 C CA . SER A 1 405 ? -38.890 -9.366 20.799 1.00 83.12 405 SER A CA 1
ATOM 3056 C C . SER A 1 405 ? -37.855 -8.379 21.352 1.00 83.12 405 SER A C 1
ATOM 3058 O O . SER A 1 405 ? -36.670 -8.700 21.428 1.00 83.12 405 SER A O 1
ATOM 3060 N N . ASP A 1 406 ? -38.294 -7.197 21.798 1.00 73.38 406 ASP A N 1
ATOM 3061 C CA . ASP A 1 406 ? -37.406 -6.199 22.418 1.00 73.38 406 ASP A CA 1
ATOM 3062 C C . ASP A 1 406 ? -36.624 -6.786 23.610 1.00 73.38 406 ASP A C 1
ATOM 3064 O O . ASP A 1 406 ? -35.433 -6.523 23.760 1.00 73.38 406 ASP A O 1
ATOM 3068 N N . GLU A 1 407 ? -37.256 -7.647 24.415 1.00 78.19 407 GLU A N 1
ATOM 3069 C CA . GLU A 1 407 ? -36.584 -8.320 25.535 1.00 78.19 407 GLU A CA 1
ATOM 3070 C C . GLU A 1 407 ? -35.581 -9.390 25.067 1.00 78.19 407 GLU A C 1
ATOM 3072 O O . GLU A 1 407 ? -34.534 -9.577 25.686 1.00 78.19 407 GLU A O 1
ATOM 3077 N N . GLU A 1 408 ? -35.881 -10.102 23.975 1.00 76.25 408 GLU A N 1
ATOM 3078 C CA . GLU A 1 408 ? -34.969 -11.082 23.370 1.00 76.25 408 GLU A CA 1
ATOM 3079 C C . GLU A 1 408 ? -33.761 -10.391 22.719 1.00 76.25 408 GLU A C 1
ATOM 3081 O O . GLU A 1 408 ? -32.640 -10.888 22.821 1.00 76.25 408 GLU A O 1
ATOM 3086 N N . TRP A 1 409 ? -33.975 -9.227 22.105 1.00 71.81 409 TRP A N 1
ATOM 3087 C CA . TRP A 1 409 ? -32.929 -8.391 21.529 1.00 71.81 409 TRP A CA 1
ATOM 3088 C C . TRP A 1 409 ? -32.015 -7.798 22.603 1.00 71.81 409 TRP A C 1
ATOM 3090 O O . TRP A 1 409 ? -30.794 -7.873 22.476 1.00 71.81 409 TRP A O 1
ATOM 3100 N N . GLU A 1 410 ? -32.578 -7.260 23.689 1.00 74.06 410 GLU A N 1
ATOM 3101 C CA . GLU A 1 410 ? -31.786 -6.779 24.827 1.00 74.06 410 GLU A CA 1
ATOM 3102 C C . GLU A 1 410 ? -30.943 -7.909 25.430 1.00 74.06 410 GLU A C 1
ATOM 3104 O O . GLU A 1 410 ? -29.748 -7.724 25.649 1.00 74.06 410 GLU A O 1
ATOM 3109 N N . ALA A 1 411 ? -31.512 -9.107 25.598 1.00 72.81 411 ALA A N 1
ATOM 3110 C CA . ALA A 1 411 ? -30.771 -10.272 26.075 1.00 72.81 411 ALA A CA 1
ATOM 3111 C C . ALA A 1 411 ? -29.667 -10.726 25.098 1.00 72.81 411 ALA A C 1
ATOM 3113 O O . ALA A 1 411 ? -28.579 -11.102 25.537 1.00 72.81 411 ALA A O 1
ATOM 3114 N N . PHE A 1 412 ? -29.917 -10.676 23.786 1.00 70.75 412 PHE A N 1
ATOM 3115 C CA . PHE A 1 412 ? -28.917 -10.971 22.755 1.00 70.75 412 PHE A CA 1
ATOM 3116 C C . PHE A 1 412 ? -27.748 -9.977 22.822 1.00 70.75 412 PHE A C 1
ATOM 3118 O O . PHE A 1 412 ? -26.591 -10.392 22.898 1.00 70.75 412 PHE A O 1
ATOM 3125 N N . VAL A 1 413 ? -28.037 -8.676 22.916 1.00 69.06 413 VAL A N 1
ATOM 3126 C CA . VAL A 1 413 ? -27.022 -7.620 23.053 1.00 69.06 413 VAL A CA 1
ATOM 3127 C C . VAL A 1 413 ? -26.248 -7.745 24.371 1.00 69.06 413 VAL A C 1
ATOM 3129 O O . VAL A 1 413 ? -25.023 -7.627 24.374 1.00 69.06 413 VAL A O 1
ATOM 3132 N N . GLU A 1 414 ? -26.926 -8.019 25.488 1.00 70.00 414 GLU A N 1
ATOM 3133 C CA . GLU A 1 414 ? -26.285 -8.209 26.798 1.00 70.00 414 GLU A CA 1
ATOM 3134 C C . GLU A 1 414 ? -25.422 -9.474 26.865 1.00 70.00 414 GLU A C 1
ATOM 3136 O O . GLU A 1 414 ? -24.428 -9.502 27.594 1.00 70.00 414 GLU A O 1
ATOM 3141 N N . SER A 1 415 ? -25.759 -10.510 26.092 1.00 71.12 415 SER A N 1
ATOM 3142 C CA . SER A 1 415 ? -24.961 -11.738 26.015 1.00 71.12 415 SER A CA 1
ATOM 3143 C C . SER A 1 415 ? -23.608 -11.542 25.319 1.00 71.12 415 SER A C 1
ATOM 3145 O O . SER A 1 415 ? -22.705 -12.361 25.501 1.00 71.12 415 SER A O 1
ATOM 3147 N N . GLY A 1 416 ? -23.456 -10.460 24.544 1.00 69.94 416 GLY A N 1
ATOM 3148 C CA . GLY A 1 416 ? -22.274 -10.202 23.720 1.00 69.94 416 GLY A CA 1
ATOM 3149 C C . GLY A 1 416 ? -22.155 -11.124 22.501 1.00 69.94 416 GLY A C 1
ATOM 3150 O O . GLY A 1 416 ? -21.080 -11.207 21.910 1.00 69.94 416 GLY A O 1
ATOM 3151 N N . GLU A 1 417 ? -23.224 -11.840 22.139 1.00 67.12 417 GLU A N 1
ATOM 3152 C CA . GLU A 1 417 ? -23.284 -12.676 20.941 1.00 67.12 417 GLU A CA 1
ATOM 3153 C C . GLU A 1 417 ? -23.402 -11.805 19.676 1.00 67.12 417 GLU A C 1
ATOM 3155 O O . GLU A 1 417 ? -24.156 -10.835 19.630 1.00 67.12 417 GLU A O 1
ATOM 3160 N N . GLU A 1 418 ? -22.642 -12.143 18.630 1.00 71.25 418 GLU A N 1
ATOM 3161 C CA . GLU A 1 418 ? -22.690 -11.442 17.340 1.00 71.25 418 GLU A CA 1
ATOM 3162 C C . GLU A 1 418 ? -23.606 -12.165 16.330 1.00 7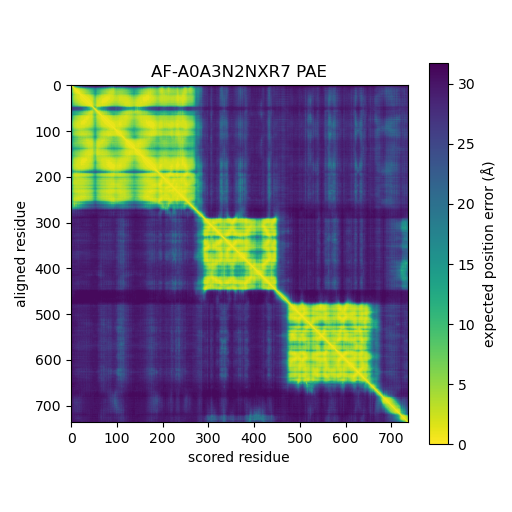1.25 418 GLU A C 1
ATOM 3164 O O . GLU A 1 418 ? -23.718 -13.391 16.359 1.00 71.25 418 GLU A O 1
ATOM 3169 N N . PRO A 1 419 ? -24.250 -11.462 15.387 1.00 71.06 419 PRO A N 1
ATOM 3170 C CA . PRO A 1 419 ? -25.057 -12.102 14.348 1.00 71.06 419 PRO A CA 1
ATOM 3171 C C . PRO A 1 419 ? -24.259 -13.062 13.449 1.00 71.06 419 PRO A C 1
ATOM 3173 O O . PRO A 1 419 ? -23.070 -12.861 13.197 1.00 71.06 419 PRO A O 1
ATOM 3176 N N . TYR A 1 420 ? -24.938 -14.075 12.908 1.00 75.56 420 TYR A N 1
ATOM 3177 C CA . TYR A 1 420 ? -24.493 -14.849 11.744 1.00 75.56 420 TYR A CA 1
ATOM 3178 C C . TYR A 1 420 ? -25.147 -14.313 10.470 1.00 75.56 420 TYR A C 1
ATOM 3180 O O . TYR A 1 420 ? -26.308 -13.902 10.489 1.00 75.56 420 TYR A O 1
ATOM 3188 N N . ILE A 1 421 ? -24.424 -14.370 9.351 1.00 78.88 421 ILE A N 1
ATOM 3189 C CA . ILE A 1 421 ? -24.997 -14.160 8.016 1.00 78.88 421 ILE A CA 1
ATOM 3190 C C . ILE A 1 421 ? -25.469 -15.520 7.496 1.00 78.88 421 ILE A C 1
ATOM 3192 O O . ILE A 1 421 ? -24.653 -16.367 7.124 1.00 78.88 421 ILE A O 1
ATOM 3196 N N . THR A 1 422 ? -26.782 -15.731 7.466 1.00 82.62 422 THR A N 1
ATOM 3197 C CA . THR A 1 422 ? -27.388 -16.978 6.990 1.00 82.62 422 THR A CA 1
ATOM 3198 C C . THR A 1 422 ? -27.960 -16.777 5.594 1.00 82.62 422 THR A C 1
ATOM 3200 O O . THR A 1 422 ? -28.944 -16.065 5.420 1.00 82.62 422 THR A O 1
ATOM 3203 N N . VAL A 1 423 ? -27.343 -17.406 4.594 1.00 84.88 423 VAL A N 1
ATOM 3204 C CA . VAL A 1 423 ? -27.777 -17.373 3.192 1.00 84.88 423 VAL A CA 1
ATOM 3205 C C . VAL A 1 423 ? -28.849 -18.441 2.976 1.00 84.88 423 VAL A C 1
ATOM 3207 O O . VAL A 1 423 ? -28.594 -19.629 3.179 1.00 84.88 423 VAL A O 1
ATOM 3210 N N . THR A 1 424 ? -30.045 -18.021 2.573 1.00 88.12 424 THR A N 1
ATOM 3211 C CA . THR A 1 424 ? -31.246 -18.863 2.417 1.00 88.12 424 THR A CA 1
ATOM 3212 C C . THR A 1 424 ? -31.552 -19.207 0.963 1.00 88.12 424 THR A C 1
ATOM 3214 O O . THR A 1 424 ? -32.307 -20.136 0.690 1.00 88.12 424 THR A O 1
ATOM 3217 N N . LYS A 1 425 ? -30.944 -18.490 0.021 1.00 89.19 425 LYS A N 1
ATOM 3218 C CA . LYS A 1 425 ? -31.028 -18.749 -1.415 1.00 89.19 425 LYS A CA 1
ATOM 3219 C C . LYS A 1 425 ? -29.684 -18.432 -2.039 1.00 89.19 425 LYS A C 1
ATOM 3221 O O . LYS A 1 425 ? -29.051 -17.472 -1.616 1.00 89.19 425 LYS A O 1
ATOM 3226 N N . GLY A 1 426 ? -29.253 -19.189 -3.039 1.00 88.50 426 GLY A N 1
ATOM 3227 C CA . GLY A 1 426 ? -28.024 -18.887 -3.759 1.00 88.50 426 GLY A CA 1
ATOM 3228 C C . GLY A 1 426 ? -27.885 -19.659 -5.059 1.00 88.50 426 GLY A C 1
ATOM 3229 O O . GLY A 1 426 ? -28.004 -20.886 -5.097 1.00 88.50 426 GLY A O 1
ATOM 3230 N N . ARG A 1 427 ? -27.561 -18.946 -6.137 1.00 89.44 427 ARG A N 1
ATOM 3231 C CA . ARG A 1 427 ? -27.151 -19.562 -7.399 1.00 89.44 427 ARG A CA 1
ATOM 3232 C C . ARG A 1 427 ? -25.650 -19.416 -7.621 1.00 89.44 427 ARG A C 1
ATOM 3234 O O . ARG A 1 427 ? -25.128 -18.307 -7.653 1.00 89.44 427 ARG A O 1
ATOM 3241 N N . VAL A 1 428 ? -2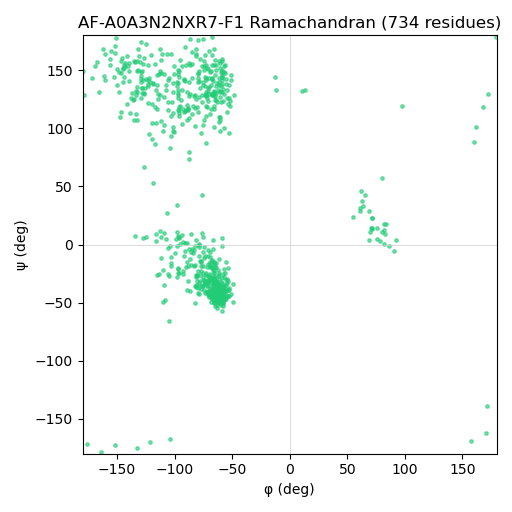4.966 -20.546 -7.799 1.00 88.69 428 VAL A N 1
ATOM 3242 C CA . VAL A 1 428 ? -23.520 -20.592 -8.044 1.00 88.69 428 VAL A CA 1
ATOM 3243 C C . VAL A 1 428 ? -23.220 -20.076 -9.448 1.00 88.69 428 VAL A C 1
ATOM 3245 O O . VAL A 1 428 ? -23.726 -20.614 -10.438 1.00 88.69 428 VAL A O 1
ATOM 3248 N N . MET A 1 429 ? -22.373 -19.051 -9.529 1.00 84.81 429 MET A N 1
ATOM 3249 C CA . MET A 1 429 ? -21.923 -18.448 -10.786 1.00 84.81 429 MET A CA 1
ATOM 3250 C C . MET A 1 429 ? -20.448 -18.711 -11.105 1.00 84.81 429 MET A C 1
ATOM 3252 O O . MET A 1 429 ? -20.062 -18.628 -12.268 1.00 84.81 429 MET A O 1
ATOM 3256 N N . ALA A 1 430 ? -19.636 -19.023 -10.096 1.00 85.81 430 ALA A N 1
ATOM 3257 C CA . ALA A 1 430 ? -18.231 -19.396 -10.221 1.00 85.81 430 ALA A CA 1
ATOM 3258 C C . ALA A 1 430 ? -17.764 -20.104 -8.939 1.00 85.81 430 ALA A C 1
ATOM 3260 O O . ALA A 1 430 ? -18.455 -20.088 -7.916 1.00 85.81 430 ALA A O 1
ATOM 3261 N N . VAL A 1 431 ? -16.583 -20.716 -8.996 1.00 90.44 431 VAL A N 1
ATOM 3262 C CA . VAL A 1 431 ? -15.851 -21.154 -7.802 1.00 90.44 431 VAL A CA 1
ATOM 3263 C C . VAL A 1 431 ? -14.459 -20.567 -7.877 1.00 90.44 431 VAL A C 1
ATOM 3265 O O . VAL A 1 431 ? -13.780 -20.716 -8.894 1.00 90.44 431 VAL A O 1
ATOM 3268 N N . THR A 1 432 ? -14.022 -19.935 -6.797 1.00 90.56 432 THR A N 1
ATOM 3269 C CA . THR A 1 432 ? -12.679 -19.380 -6.686 1.00 90.56 432 THR A CA 1
ATOM 3270 C C . THR A 1 432 ? -11.875 -20.149 -5.648 1.00 90.56 432 THR A C 1
ATOM 3272 O O . THR A 1 432 ? -12.322 -20.343 -4.522 1.00 90.56 432 THR A O 1
ATOM 3275 N N . LEU A 1 433 ? -10.683 -20.596 -6.031 1.00 83.56 433 LEU A N 1
ATOM 3276 C CA . LEU A 1 433 ? -9.690 -21.154 -5.128 1.00 83.56 433 LEU A CA 1
ATOM 3277 C C . LEU A 1 433 ? -9.016 -20.027 -4.349 1.00 83.56 433 LEU A C 1
ATOM 3279 O O . LEU A 1 433 ? -8.441 -19.119 -4.950 1.00 83.56 433 LEU A O 1
ATOM 3283 N N . VAL A 1 434 ? -9.089 -20.107 -3.024 1.00 79.25 434 VAL A N 1
ATOM 3284 C CA . VAL A 1 434 ? -8.560 -19.107 -2.086 1.00 79.25 434 VAL A CA 1
ATOM 3285 C C . VAL A 1 434 ? -7.652 -19.767 -1.049 1.00 79.25 434 VAL A C 1
ATOM 3287 O O . VAL A 1 434 ? -7.792 -20.961 -0.772 1.00 79.25 434 VAL A O 1
ATOM 3290 N N . GLY A 1 435 ? -6.720 -18.998 -0.478 1.00 61.78 435 GLY A N 1
ATOM 3291 C CA . GLY A 1 435 ? -5.780 -19.492 0.537 1.00 61.78 435 GLY A CA 1
ATOM 3292 C C . GLY A 1 435 ? -6.399 -19.646 1.930 1.00 61.78 435 GLY A C 1
ATOM 3293 O O . GLY A 1 435 ? -5.931 -20.451 2.735 1.00 61.78 435 GLY A O 1
ATOM 3294 N N . THR A 1 436 ? -7.488 -18.921 2.203 1.00 65.25 436 THR A N 1
ATOM 3295 C CA . THR A 1 436 ? -8.170 -18.927 3.502 1.00 65.25 436 THR A CA 1
ATOM 3296 C C . THR A 1 436 ? -9.481 -19.720 3.438 1.00 65.25 436 THR A C 1
ATOM 3298 O O . THR A 1 436 ? -10.419 -19.357 2.730 1.00 65.25 436 THR A O 1
ATOM 3301 N N . GLN A 1 437 ? -9.561 -20.821 4.192 1.00 74.00 437 GLN A N 1
ATOM 3302 C CA . GLN A 1 437 ? -10.723 -21.716 4.197 1.00 74.00 437 GLN A CA 1
ATOM 3303 C C . GLN A 1 437 ? -11.844 -21.191 5.108 1.00 74.00 437 GLN A C 1
ATOM 3305 O O . GLN A 1 437 ? -11.680 -21.143 6.325 1.00 74.00 437 GLN A O 1
ATOM 3310 N N . ALA A 1 438 ? -13.013 -20.875 4.543 1.00 66.19 438 ALA A N 1
ATOM 3311 C CA . ALA A 1 438 ? -14.196 -20.514 5.334 1.00 66.19 438 ALA A CA 1
ATOM 3312 C C . ALA A 1 438 ? -14.919 -21.745 5.919 1.00 66.19 438 ALA A C 1
ATOM 3314 O O . ALA A 1 438 ? -15.307 -21.746 7.088 1.00 66.19 438 ALA A O 1
ATOM 3315 N N . PHE A 1 439 ? -15.070 -22.807 5.117 1.00 75.81 439 PHE A N 1
ATOM 3316 C CA . PHE A 1 439 ? -15.719 -24.065 5.499 1.00 75.81 439 PHE A CA 1
ATOM 3317 C C . PHE A 1 439 ? -14.742 -25.236 5.379 1.00 75.81 439 PHE A C 1
ATOM 3319 O O . PHE A 1 439 ? -14.241 -25.518 4.289 1.00 75.81 439 PHE A O 1
ATOM 3326 N N . THR A 1 440 ? -14.496 -25.946 6.479 1.00 76.00 440 THR A N 1
ATOM 3327 C CA . THR A 1 440 ? -13.479 -27.012 6.573 1.00 76.00 440 THR A CA 1
ATOM 3328 C C . THR A 1 440 ? -13.748 -28.196 5.630 1.00 76.00 440 THR A C 1
ATOM 3330 O O . THR A 1 440 ? -12.821 -28.902 5.209 1.00 76.00 440 THR A O 1
ATOM 3333 N N . GLU A 1 441 ? -15.021 -28.408 5.295 1.00 80.62 441 GLU A N 1
ATOM 3334 C CA . GLU A 1 441 ? -15.549 -29.478 4.450 1.00 80.62 441 GLU A CA 1
ATOM 3335 C C . GLU A 1 441 ? -15.428 -29.189 2.944 1.00 80.62 441 GLU A C 1
ATOM 3337 O O . GLU A 1 441 ? -15.530 -30.118 2.143 1.00 80.62 441 GLU A O 1
ATOM 3342 N N . ALA A 1 442 ? -15.213 -27.930 2.547 1.00 86.00 442 ALA A N 1
ATOM 3343 C CA . ALA A 1 442 ? -15.073 -27.530 1.146 1.00 86.00 442 ALA A CA 1
ATOM 3344 C C . ALA A 1 442 ? -13.657 -27.851 0.640 1.00 86.00 442 ALA A C 1
ATOM 3346 O O . ALA A 1 442 ? -12.681 -27.279 1.132 1.00 86.00 442 ALA A O 1
ATOM 3347 N N . ARG A 1 443 ? -13.535 -28.789 -0.313 1.00 86.69 443 ARG A N 1
ATOM 3348 C CA . ARG A 1 443 ? -12.259 -29.284 -0.871 1.00 86.69 443 ARG A CA 1
ATOM 3349 C C . ARG A 1 443 ? -12.426 -29.789 -2.302 1.00 86.69 443 ARG A C 1
ATOM 3351 O O . ARG A 1 443 ? -13.440 -30.416 -2.616 1.00 86.69 443 ARG A O 1
ATOM 3358 N N . LEU A 1 444 ? -11.405 -29.566 -3.133 1.00 89.44 444 LEU A N 1
ATOM 3359 C CA . LEU A 1 444 ? -11.273 -30.179 -4.457 1.00 89.44 444 LEU A CA 1
ATOM 3360 C C . LEU A 1 444 ? -10.209 -31.283 -4.435 1.00 89.44 444 LEU A C 1
ATOM 3362 O O . LEU A 1 444 ? -9.185 -31.150 -3.771 1.00 89.44 444 LEU A O 1
ATOM 3366 N N . GLU A 1 445 ? -10.453 -32.349 -5.188 1.00 86.81 445 GLU A N 1
ATOM 3367 C CA . GLU A 1 445 ? -9.554 -33.480 -5.400 1.00 86.81 445 GLU A CA 1
ATOM 3368 C C . GLU A 1 445 ? -9.161 -33.541 -6.879 1.00 86.81 445 GLU A C 1
ATOM 3370 O O . GLU A 1 445 ? -10.022 -33.447 -7.762 1.00 86.81 445 GLU A O 1
ATOM 3375 N N . LEU A 1 446 ? -7.865 -33.712 -7.150 1.00 85.25 446 LEU A N 1
ATOM 3376 C CA . LEU A 1 446 ? -7.365 -33.979 -8.497 1.00 85.25 446 LEU A CA 1
ATOM 3377 C C . LEU A 1 446 ? -7.667 -35.427 -8.886 1.00 85.25 446 LEU A C 1
ATOM 3379 O O . LEU A 1 446 ? -7.542 -36.340 -8.070 1.00 85.25 446 LEU A O 1
ATOM 3383 N N . VAL A 1 447 ? -8.066 -35.627 -10.138 1.00 81.12 447 VAL A N 1
ATOM 3384 C CA . VAL A 1 447 ? -8.263 -36.950 -10.728 1.00 81.12 447 VAL A CA 1
ATOM 3385 C C . VAL A 1 447 ? -7.134 -37.159 -11.735 1.00 81.12 447 VAL A C 1
ATOM 3387 O O . VAL A 1 447 ? -7.149 -36.564 -12.811 1.00 81.12 447 VAL A O 1
ATOM 3390 N N . ASP A 1 448 ? -6.131 -37.951 -11.357 1.00 54.69 448 ASP A N 1
ATOM 3391 C CA . ASP A 1 448 ? -5.008 -38.291 -12.234 1.00 54.69 448 ASP A CA 1
ATOM 3392 C C . ASP A 1 448 ? -5.401 -39.442 -13.179 1.00 54.69 448 ASP A C 1
ATOM 3394 O O . ASP A 1 448 ? -5.864 -40.493 -12.726 1.00 54.69 448 ASP A O 1
ATOM 3398 N N . ASP A 1 449 ? -5.183 -39.262 -14.487 1.00 38.50 449 ASP A N 1
ATOM 3399 C CA . ASP A 1 449 ? -5.147 -40.369 -15.448 1.00 38.50 449 ASP A CA 1
ATOM 3400 C C . ASP A 1 449 ? -3.817 -41.115 -15.261 1.00 38.50 449 ASP A C 1
ATOM 3402 O O . ASP A 1 449 ? -2.750 -40.631 -15.654 1.00 38.50 449 ASP A O 1
ATOM 3406 N N . GLU A 1 450 ? -3.848 -42.314 -14.675 1.00 27.64 450 GLU A N 1
ATOM 3407 C CA . GLU A 1 450 ? -2.740 -43.245 -14.883 1.00 27.64 450 GLU A CA 1
ATOM 3408 C C . GLU A 1 450 ? -2.640 -43.576 -16.386 1.00 27.64 450 GLU A C 1
ATOM 3410 O O . GLU A 1 450 ? -3.663 -43.840 -17.027 1.00 27.64 450 GLU A O 1
ATOM 3415 N N . PRO A 1 451 ? -1.432 -43.619 -16.978 1.00 35.12 451 PRO A N 1
ATOM 3416 C CA . PRO A 1 451 ? -1.264 -43.952 -18.386 1.00 35.12 451 PRO A CA 1
ATOM 3417 C C . PRO A 1 451 ? -1.508 -45.455 -18.602 1.00 35.12 451 PRO A C 1
ATOM 3419 O O . PRO A 1 451 ? -0.591 -46.277 -18.561 1.00 35.12 451 PRO A O 1
ATOM 3422 N N . GLY A 1 452 ? -2.771 -45.815 -18.824 1.00 27.22 452 GLY A N 1
ATOM 3423 C CA . GLY A 1 452 ? -3.231 -47.166 -19.123 1.00 27.22 452 GLY A CA 1
ATOM 3424 C C . GLY A 1 452 ? -3.209 -47.477 -20.621 1.00 27.22 452 GLY A C 1
ATOM 3425 O O . GLY A 1 452 ? -3.928 -46.873 -21.407 1.00 27.22 452 GLY A O 1
ATOM 3426 N N . SER A 1 453 ? -2.362 -48.444 -20.979 1.00 27.53 453 SER A N 1
ATOM 3427 C CA . SER A 1 453 ? -2.312 -49.270 -22.199 1.00 27.53 453 SER A CA 1
ATOM 3428 C C . SER A 1 453 ? -3.530 -49.242 -23.139 1.00 27.53 453 SER A C 1
ATOM 3430 O O . SER A 1 453 ? -4.663 -49.441 -22.711 1.00 27.53 453 SER A O 1
ATOM 3432 N N . GLY A 1 454 ? -3.253 -49.094 -24.438 1.00 27.84 454 GLY A N 1
ATOM 3433 C CA . GLY A 1 454 ? -4.246 -48.851 -25.481 1.00 27.84 454 GLY A CA 1
ATOM 3434 C C . GLY A 1 454 ? -5.190 -49.997 -25.843 1.00 27.84 454 GLY A C 1
ATOM 3435 O O . GLY A 1 454 ? -4.921 -51.157 -25.562 1.00 27.84 454 GLY A O 1
ATOM 3436 N N . GLU A 1 455 ? -6.235 -49.624 -26.582 1.00 24.91 455 GLU A N 1
ATOM 3437 C CA . GLU A 1 455 ? -6.713 -50.263 -27.816 1.00 24.91 455 GLU A CA 1
ATOM 3438 C C . GLU A 1 455 ? -7.627 -49.266 -28.571 1.00 24.91 455 GLU A C 1
ATOM 3440 O O . GLU A 1 455 ? -8.309 -48.467 -27.927 1.00 24.91 455 GLU A O 1
ATOM 3445 N N . PRO A 1 456 ? -7.630 -49.240 -29.919 1.00 36.56 456 PRO A N 1
ATOM 3446 C CA . PRO A 1 456 ? -8.456 -48.325 -30.705 1.00 36.56 456 PRO A CA 1
ATOM 3447 C C . PRO A 1 456 ? -9.807 -48.963 -31.064 1.00 36.56 456 PRO A C 1
ATOM 3449 O O . PRO A 1 456 ? -9.860 -50.135 -31.436 1.00 36.56 456 PRO A O 1
ATOM 3452 N N . SER A 1 457 ? -10.891 -48.183 -31.068 1.00 28.34 457 SER A N 1
ATOM 3453 C CA . SER A 1 457 ? -12.106 -48.581 -31.786 1.00 28.34 457 SER A CA 1
ATOM 3454 C C . SER A 1 457 ? -12.783 -47.404 -32.480 1.00 28.34 457 SER A C 1
ATOM 3456 O O . SER A 1 457 ? -13.188 -46.433 -31.843 1.00 28.34 457 SER A O 1
ATOM 3458 N N . ASP A 1 458 ? -12.902 -47.558 -33.796 1.00 29.00 458 ASP A N 1
ATOM 3459 C CA . ASP A 1 458 ? -13.678 -46.764 -34.742 1.00 29.00 458 ASP A CA 1
ATOM 3460 C C . ASP A 1 458 ? -15.177 -46.691 -34.396 1.00 29.00 458 ASP A C 1
ATOM 3462 O O . ASP A 1 458 ? -15.742 -47.647 -33.863 1.00 29.00 458 ASP A O 1
ATOM 3466 N N . GLY A 1 459 ? -15.853 -45.618 -34.831 1.00 26.67 459 GLY A N 1
ATOM 3467 C CA . GLY A 1 459 ? -17.315 -45.623 -34.969 1.00 26.67 459 GLY A CA 1
ATOM 3468 C C . GLY A 1 459 ? -18.005 -44.254 -35.001 1.00 26.67 459 GLY A C 1
ATOM 3469 O O . GLY A 1 459 ? -18.385 -43.753 -33.955 1.00 26.67 459 GLY A O 1
ATOM 3470 N N . VAL A 1 460 ? -18.133 -43.680 -36.209 1.00 27.19 460 VAL A N 1
ATOM 3471 C CA . VAL A 1 460 ? -19.287 -42.962 -36.837 1.00 27.19 460 VAL A CA 1
ATOM 3472 C C . VAL A 1 460 ? -20.462 -42.555 -35.889 1.00 27.19 460 VAL A C 1
ATOM 3474 O O . VAL A 1 460 ? -20.912 -43.380 -35.112 1.00 27.19 460 VAL A O 1
ATOM 3477 N N . GLU A 1 461 ? -21.048 -41.343 -35.867 1.00 26.02 461 GLU A N 1
ATOM 3478 C CA . GLU A 1 461 ? -21.808 -40.631 -36.920 1.00 26.02 461 GLU A CA 1
ATOM 3479 C C . GLU A 1 461 ? -22.085 -39.149 -36.575 1.00 26.02 461 GLU A C 1
ATOM 3481 O O . GLU A 1 461 ? -22.179 -38.750 -35.417 1.00 26.02 461 GLU A O 1
ATOM 3486 N N . LYS A 1 462 ? -22.246 -38.345 -37.638 1.00 36.62 462 LYS A N 1
ATOM 3487 C CA . LYS A 1 462 ? -22.830 -36.995 -37.656 1.00 36.62 462 LYS A CA 1
ATOM 3488 C C . LYS A 1 462 ? -24.345 -37.070 -37.463 1.00 36.62 462 LYS A C 1
ATOM 3490 O O . LYS A 1 462 ? -24.977 -37.844 -38.170 1.00 36.62 462 LYS A O 1
ATOM 3495 N N . GLU A 1 463 ? -24.920 -36.108 -36.744 1.00 26.28 463 GLU A N 1
ATOM 3496 C CA . GLU A 1 463 ? -26.254 -35.594 -37.075 1.00 26.28 463 GLU A CA 1
ATOM 3497 C C . GLU A 1 463 ? -26.372 -34.102 -36.722 1.00 26.28 463 GLU A C 1
ATOM 3499 O O . GLU A 1 463 ? -26.386 -33.707 -35.559 1.00 26.28 463 GLU A O 1
ATOM 3504 N N . GLU A 1 464 ? -26.437 -33.263 -37.759 1.00 33.91 464 GLU A N 1
ATOM 3505 C CA . GLU A 1 464 ? -27.078 -31.952 -37.689 1.00 33.91 464 GLU A CA 1
ATOM 3506 C C . GLU A 1 464 ? -28.566 -32.149 -37.996 1.00 33.91 464 GLU A C 1
ATOM 3508 O O . GLU A 1 464 ? -28.914 -32.705 -39.039 1.00 33.91 464 GLU A O 1
ATOM 3513 N N . ALA A 1 465 ? -29.444 -31.625 -37.142 1.00 26.94 465 ALA A N 1
ATOM 3514 C CA . ALA A 1 465 ? -30.838 -31.389 -37.490 1.00 26.94 465 ALA A CA 1
ATOM 3515 C C . ALA A 1 465 ? -31.287 -30.036 -36.929 1.00 26.94 465 ALA A C 1
ATOM 3517 O O . ALA A 1 465 ? -31.378 -29.822 -35.721 1.00 26.94 465 ALA A O 1
ATOM 3518 N N . ALA A 1 466 ? -31.563 -29.117 -37.850 1.00 31.84 466 ALA A N 1
ATOM 3519 C CA . ALA A 1 466 ? -32.220 -27.847 -37.599 1.00 31.84 466 ALA A CA 1
ATOM 3520 C C . ALA A 1 466 ? -33.689 -28.056 -37.194 1.00 31.84 466 ALA A C 1
ATOM 3522 O O . ALA A 1 466 ? -34.389 -28.873 -37.794 1.00 31.84 466 ALA A O 1
ATOM 3523 N N . VAL A 1 467 ? -34.189 -27.235 -36.265 1.00 27.14 467 VAL A N 1
ATOM 3524 C CA . VAL A 1 467 ? -35.628 -26.975 -36.110 1.00 27.14 467 VAL A CA 1
ATOM 3525 C C . VAL A 1 467 ? -35.871 -25.468 -36.104 1.00 27.14 467 VAL A C 1
ATOM 3527 O O . VAL A 1 467 ? -35.195 -24.686 -35.443 1.00 27.14 467 VAL A O 1
ATOM 3530 N N . THR A 1 468 ? -36.836 -25.099 -36.935 1.00 27.16 468 THR A N 1
ATOM 3531 C CA . THR A 1 468 ? -37.298 -23.778 -37.350 1.00 27.16 468 THR A CA 1
ATOM 3532 C C . THR A 1 468 ? -37.978 -22.940 -36.264 1.00 27.16 468 THR A C 1
ATOM 3534 O O . THR A 1 468 ? -38.606 -23.451 -35.342 1.00 27.16 468 THR A O 1
ATOM 3537 N N . ALA A 1 469 ? -37.901 -21.626 -36.483 1.00 32.62 469 ALA A N 1
ATOM 3538 C CA . ALA A 1 469 ? -38.480 -20.521 -35.727 1.00 32.62 469 ALA A CA 1
ATOM 3539 C C . ALA A 1 469 ? -39.989 -20.620 -35.427 1.00 32.62 469 ALA A C 1
ATOM 3541 O O . ALA A 1 469 ? -40.779 -20.956 -36.306 1.00 32.62 469 ALA A O 1
ATOM 3542 N N . ALA A 1 470 ? -40.380 -20.186 -34.224 1.00 30.44 470 ALA A N 1
ATOM 3543 C CA . ALA A 1 470 ? -41.207 -18.992 -33.982 1.00 30.44 470 ALA A CA 1
ATOM 3544 C C . ALA A 1 470 ? -41.822 -19.060 -32.573 1.00 30.44 470 ALA A C 1
ATOM 3546 O O . ALA A 1 470 ? -42.833 -19.717 -32.344 1.00 30.44 470 ALA A O 1
ATOM 3547 N N . GLY A 1 471 ? -41.226 -18.332 -31.632 1.00 26.56 471 GLY A N 1
ATOM 3548 C CA . GLY A 1 471 ? -41.848 -17.968 -30.365 1.00 26.56 471 GLY A CA 1
ATOM 3549 C C . GLY A 1 471 ? -41.584 -16.488 -30.156 1.00 26.56 471 GLY A C 1
ATOM 3550 O O . GLY A 1 471 ? -40.433 -16.081 -30.042 1.00 26.56 471 GLY A O 1
ATOM 3551 N N . THR A 1 472 ? -42.636 -15.679 -30.203 1.00 34.78 472 THR A N 1
ATOM 3552 C CA . THR A 1 472 ? -42.620 -14.234 -29.958 1.00 34.78 472 THR A CA 1
ATOM 3553 C C . THR A 1 472 ? -41.950 -13.925 -28.622 1.00 34.78 472 THR A C 1
ATOM 3555 O O . THR A 1 472 ? -42.594 -13.961 -27.575 1.00 34.78 472 THR A O 1
ATOM 3558 N N . ALA A 1 473 ? -40.657 -13.604 -28.665 1.00 32.97 473 ALA A N 1
ATOM 3559 C CA . ALA A 1 473 ? -39.984 -12.926 -27.577 1.00 32.97 473 ALA A CA 1
ATOM 3560 C C . ALA A 1 473 ? -40.556 -11.509 -27.518 1.00 32.97 473 ALA A C 1
ATOM 3562 O O . ALA A 1 473 ? -40.428 -10.733 -28.468 1.00 32.97 473 ALA A O 1
ATOM 3563 N N . ALA A 1 474 ? -41.211 -11.178 -26.409 1.00 36.62 474 ALA A N 1
ATOM 3564 C CA . ALA A 1 474 ? -41.392 -9.792 -26.020 1.00 36.62 474 ALA A CA 1
ATOM 3565 C C . ALA A 1 474 ? -39.984 -9.188 -25.924 1.00 36.62 474 ALA A C 1
ATOM 3567 O O . ALA A 1 474 ? -39.232 -9.490 -24.999 1.00 36.62 474 ALA A O 1
ATOM 3568 N N . GLY A 1 475 ? -39.585 -8.454 -26.965 1.00 35.81 475 GLY A N 1
ATOM 3569 C CA . GLY A 1 475 ? -38.235 -7.929 -27.093 1.00 35.81 475 GLY A CA 1
ATOM 3570 C C . GLY A 1 475 ? -37.910 -7.059 -25.889 1.00 35.81 475 GLY A C 1
ATOM 3571 O O . GLY A 1 475 ? -38.622 -6.090 -25.619 1.00 35.81 475 GLY A O 1
ATOM 3572 N N . LYS A 1 476 ? -36.826 -7.390 -25.177 1.00 42.69 476 LYS A N 1
ATOM 3573 C CA . LYS A 1 476 ? -36.152 -6.407 -24.327 1.00 42.69 476 LYS A CA 1
ATOM 3574 C C . LYS A 1 476 ? -35.883 -5.200 -25.221 1.00 42.69 476 LYS A C 1
ATOM 3576 O O . LYS A 1 476 ? -35.260 -5.340 -26.272 1.00 42.69 476 LYS A O 1
ATOM 3581 N N . LYS A 1 477 ? -36.451 -4.049 -24.867 1.00 51.38 477 LYS A N 1
ATOM 3582 C CA . LYS A 1 477 ? -36.325 -2.819 -25.646 1.00 51.38 477 LYS A CA 1
ATOM 3583 C C . LYS A 1 477 ? -34.840 -2.460 -25.689 1.00 51.38 477 LYS A C 1
ATOM 3585 O O . LYS A 1 477 ? -34.285 -2.057 -24.676 1.00 51.38 477 LYS A O 1
ATOM 3590 N N . GLN A 1 478 ? -34.192 -2.681 -26.828 1.00 59.38 478 GLN A N 1
ATOM 3591 C CA . GLN A 1 478 ? -32.776 -2.375 -26.986 1.00 59.38 478 GLN A CA 1
ATOM 3592 C C . GLN A 1 478 ? -32.613 -0.852 -26.891 1.00 59.38 478 GLN A C 1
ATOM 3594 O O . GLN A 1 478 ? -33.216 -0.116 -27.672 1.00 59.38 478 GLN A O 1
ATOM 3599 N N . LEU A 1 479 ? -31.882 -0.383 -25.878 1.00 67.94 479 LEU A N 1
ATOM 3600 C CA . LEU A 1 479 ? -31.736 1.046 -25.562 1.00 67.94 479 LEU A CA 1
ATOM 3601 C C . LEU A 1 479 ? -30.769 1.767 -26.513 1.00 67.94 479 LEU A C 1
ATOM 3603 O O . LEU A 1 479 ? -30.748 2.996 -26.541 1.00 67.94 479 LEU A O 1
ATOM 3607 N N . ALA A 1 480 ? -29.981 1.005 -27.275 1.00 83.25 480 ALA A N 1
ATOM 3608 C CA . ALA A 1 480 ? -28.974 1.492 -28.205 1.00 83.25 480 ALA A CA 1
ATOM 3609 C C . ALA A 1 480 ? -28.805 0.522 -29.389 1.00 83.25 480 ALA A C 1
ATOM 3611 O O . ALA A 1 480 ? -29.010 -0.684 -29.225 1.00 83.25 480 ALA A O 1
ATOM 3612 N N . PRO A 1 481 ? -28.426 1.005 -30.581 1.00 84.56 481 PRO A N 1
ATOM 3613 C CA . PRO A 1 481 ? -28.161 0.144 -31.730 1.00 84.56 481 PRO A CA 1
ATOM 3614 C C . PRO A 1 481 ? -26.926 -0.742 -31.508 1.00 84.56 481 PRO A C 1
ATOM 3616 O O . PRO A 1 481 ? -25.906 -0.278 -31.006 1.00 84.56 481 PRO A O 1
ATOM 3619 N N . LEU A 1 482 ? -26.994 -2.004 -31.957 1.00 85.69 482 LEU A N 1
ATOM 3620 C CA . LEU A 1 482 ? -25.841 -2.923 -31.968 1.00 85.69 482 LEU A CA 1
ATOM 3621 C C . LEU A 1 482 ? -24.682 -2.390 -32.826 1.00 85.69 482 LEU A C 1
ATOM 3623 O O . LEU A 1 482 ? -23.520 -2.557 -32.471 1.00 85.69 482 LEU A O 1
ATOM 3627 N N . TYR A 1 483 ? -25.019 -1.726 -33.932 1.00 90.62 483 TYR A N 1
ATOM 3628 C CA . TYR A 1 483 ? -24.078 -1.065 -34.831 1.00 90.62 483 TYR A CA 1
ATOM 3629 C C . TYR A 1 483 ? -24.461 0.416 -34.919 1.00 90.62 483 TYR A C 1
ATOM 3631 O O . TYR A 1 483 ? -25.378 0.762 -35.665 1.00 90.62 483 TYR A O 1
ATOM 3639 N N . PRO A 1 484 ? -23.848 1.299 -34.115 1.00 93.12 484 PRO A N 1
ATOM 3640 C CA . PRO A 1 484 ? -24.228 2.705 -34.086 1.00 93.12 484 PRO A CA 1
ATOM 3641 C C . PRO A 1 484 ? -23.860 3.433 -35.391 1.00 93.12 484 PRO A C 1
ATOM 3643 O O . PRO A 1 484 ? -22.852 3.098 -36.026 1.00 93.12 484 PRO A O 1
ATOM 3646 N N . PRO A 1 485 ? -24.630 4.463 -35.795 1.00 94.69 485 PRO A N 1
ATOM 3647 C CA . PRO A 1 485 ? -24.292 5.282 -36.954 1.00 94.69 485 PRO A CA 1
ATOM 3648 C C . PRO A 1 485 ? -22.916 5.939 -36.802 1.00 94.69 485 PRO A C 1
ATOM 3650 O O . PRO A 1 485 ? -22.628 6.563 -35.778 1.00 94.69 485 PRO A O 1
ATOM 3653 N N . ARG A 1 486 ? -22.077 5.887 -37.846 1.00 93.88 486 ARG A N 1
ATOM 3654 C CA . ARG A 1 486 ? -20.716 6.459 -37.821 1.00 93.88 486 ARG A CA 1
ATOM 3655 C C . ARG A 1 486 ? -20.695 7.941 -37.432 1.00 93.88 486 ARG A C 1
ATOM 3657 O O . ARG A 1 486 ? -19.793 8.371 -36.712 1.00 93.88 486 ARG A O 1
ATOM 3664 N N . ALA A 1 487 ? -21.719 8.684 -37.852 1.00 94.62 487 ALA A N 1
ATOM 3665 C CA . ALA A 1 487 ? -21.890 10.107 -37.571 1.00 94.62 487 ALA A CA 1
ATOM 3666 C C . ALA A 1 487 ? -22.124 10.434 -36.083 1.00 94.62 487 ALA A C 1
ATOM 3668 O O . ALA A 1 487 ? -22.016 11.589 -35.679 1.00 94.62 487 ALA A O 1
ATOM 3669 N N . TRP A 1 488 ? -22.454 9.449 -35.238 1.00 96.31 488 TRP A N 1
ATOM 3670 C CA . TRP A 1 488 ? -22.622 9.684 -33.799 1.00 96.31 488 TRP A CA 1
ATOM 3671 C C . TRP A 1 488 ? -21.301 9.931 -33.069 1.00 96.31 488 TRP A C 1
ATOM 3673 O O . TRP A 1 488 ? -21.328 10.509 -31.986 1.00 96.31 488 TRP A O 1
ATOM 3683 N N . PHE A 1 489 ? -20.175 9.539 -33.669 1.00 96.62 489 PHE A N 1
ATOM 3684 C CA . PHE A 1 489 ? -18.824 9.682 -33.116 1.00 96.62 489 PHE A CA 1
ATOM 3685 C C . PHE A 1 489 ? -18.065 10.904 -33.648 1.00 96.62 489 PHE A C 1
ATOM 3687 O O . PHE A 1 489 ? -16.910 11.119 -33.275 1.00 96.62 489 PHE A O 1
ATOM 3694 N N . ASP A 1 490 ? -18.682 11.668 -34.548 1.00 95.00 490 ASP A N 1
ATOM 3695 C CA . ASP A 1 490 ? -18.115 12.910 -35.064 1.00 95.00 490 ASP A CA 1
ATOM 3696 C C . ASP A 1 490 ? -18.364 14.067 -34.086 1.00 95.00 490 ASP A C 1
ATOM 3698 O O . ASP A 1 490 ? -19.154 13.944 -33.145 1.00 95.00 490 ASP A O 1
ATOM 3702 N N . ASP A 1 491 ? -17.685 15.195 -34.314 1.00 95.50 491 ASP A N 1
ATOM 3703 C CA . ASP A 1 491 ? -17.858 16.402 -33.502 1.00 95.50 491 ASP A CA 1
ATOM 3704 C C . ASP A 1 491 ? -19.349 16.796 -33.436 1.00 95.50 491 ASP A C 1
ATOM 3706 O O . ASP A 1 491 ? -19.971 17.026 -34.482 1.00 95.50 491 ASP A O 1
ATOM 3710 N N . PRO A 1 492 ? -19.951 16.858 -32.231 1.00 92.31 492 PRO A N 1
ATOM 3711 C CA . PRO A 1 492 ? -21.373 17.138 -32.081 1.00 92.31 492 PRO A CA 1
ATOM 3712 C C . PRO A 1 492 ? -21.761 18.589 -32.413 1.00 92.31 492 PRO A C 1
ATOM 3714 O O . PRO A 1 492 ? -22.959 18.863 -32.498 1.00 92.31 492 PRO A O 1
ATOM 3717 N N . GLY A 1 493 ? -20.805 19.509 -32.602 1.00 93.62 493 GLY A N 1
ATOM 3718 C CA . GLY A 1 493 ? -21.069 20.899 -32.987 1.00 93.62 493 GLY A CA 1
ATOM 3719 C C . GLY A 1 493 ? -21.828 21.687 -31.917 1.00 93.62 493 GLY A C 1
ATOM 3720 O O . GLY A 1 493 ? -22.792 22.393 -32.221 1.00 93.62 493 GLY A O 1
ATOM 3721 N N . LEU A 1 494 ? -21.443 21.512 -30.651 1.00 92.25 494 LEU A N 1
ATOM 3722 C CA . LEU A 1 494 ? -22.128 22.106 -29.505 1.00 92.25 494 LEU A CA 1
ATOM 3723 C C . LEU A 1 494 ? -21.863 23.613 -29.440 1.00 92.25 494 LEU A C 1
ATOM 3725 O O . LEU A 1 494 ? -20.720 24.044 -29.470 1.00 92.25 494 LEU A O 1
ATOM 3729 N N . SER A 1 495 ? -22.927 24.411 -29.318 1.00 88.62 495 SER A N 1
ATOM 3730 C CA . SER A 1 495 ? -22.844 25.881 -29.266 1.00 88.62 495 SER A CA 1
ATOM 3731 C C . SER A 1 495 ? -22.624 26.449 -27.859 1.00 88.62 495 SER A C 1
ATOM 3733 O O . SER A 1 495 ? -22.575 27.666 -27.681 1.00 88.62 495 SER A O 1
ATOM 3735 N N . GLU A 1 496 ? -22.619 25.587 -26.840 1.00 86.00 496 GLU A N 1
ATOM 3736 C CA . GLU A 1 496 ? -22.338 25.951 -25.454 1.00 86.00 496 GLU A CA 1
ATOM 3737 C C . GLU A 1 496 ? -21.813 24.756 -24.644 1.00 86.00 496 GLU A C 1
ATOM 3739 O O . GLU A 1 496 ? -21.951 23.589 -25.033 1.00 86.00 496 GLU A O 1
ATOM 3744 N N . LEU A 1 497 ? -21.271 25.052 -23.459 1.00 86.75 497 LEU A N 1
ATOM 3745 C CA . LEU A 1 497 ? -20.826 24.052 -22.496 1.00 86.75 497 LEU A CA 1
ATOM 3746 C C . LEU A 1 497 ? -22.009 23.162 -22.067 1.00 86.75 497 LEU A C 1
ATOM 3748 O O . LEU A 1 497 ? -22.908 23.571 -21.331 1.00 86.75 497 LEU A O 1
ATOM 3752 N N . THR A 1 498 ? -21.999 21.924 -22.550 1.00 89.62 498 THR A N 1
ATOM 3753 C CA . THR A 1 498 ? -23.142 21.002 -22.485 1.00 89.62 498 THR A CA 1
ATOM 3754 C C . THR A 1 498 ? -22.789 19.770 -21.649 1.00 89.62 498 THR A C 1
ATOM 3756 O O . THR A 1 498 ? -21.885 19.041 -22.049 1.00 89.62 498 THR A O 1
ATOM 3759 N N . PRO A 1 499 ? -23.475 19.495 -20.523 1.00 88.00 499 PRO A N 1
ATOM 3760 C CA . PRO A 1 499 ? -23.324 18.255 -19.759 1.00 88.00 499 PRO A CA 1
ATOM 3761 C C . PRO A 1 499 ? -23.640 17.016 -20.592 1.00 88.00 499 PRO A C 1
ATOM 3763 O O . PRO A 1 499 ? -24.372 17.104 -21.584 1.00 88.00 499 PRO A O 1
ATOM 3766 N N . ILE A 1 500 ? -23.138 15.859 -20.153 1.00 92.19 500 ILE A N 1
ATOM 3767 C CA . ILE A 1 500 ? -23.384 14.592 -20.839 1.00 92.19 500 ILE A CA 1
ATOM 3768 C C . ILE A 1 500 ? -24.888 14.379 -21.046 1.00 92.19 500 ILE A C 1
ATOM 3770 O O . ILE A 1 500 ? -25.708 14.510 -20.137 1.00 92.19 500 ILE A O 1
ATOM 3774 N N . THR A 1 501 ? -25.260 14.137 -22.294 1.00 91.12 501 THR A N 1
ATOM 3775 C CA . THR A 1 501 ? -26.639 14.035 -22.746 1.00 91.12 501 THR A CA 1
ATOM 3776 C C . THR A 1 501 ? -26.795 12.716 -23.477 1.00 91.12 501 THR A C 1
ATOM 3778 O O . THR A 1 501 ? -26.022 12.389 -24.373 1.00 91.12 501 THR A O 1
ATOM 3781 N N . VAL A 1 502 ? -27.815 11.962 -23.083 1.00 91.56 502 VAL A N 1
ATOM 3782 C CA . VAL A 1 502 ? -28.172 10.690 -23.708 1.00 91.56 502 VAL A CA 1
ATOM 3783 C C . VAL A 1 502 ? -29.540 10.861 -24.361 1.00 91.56 502 VAL A C 1
ATOM 3785 O O . VAL A 1 502 ? -30.502 11.297 -23.724 1.00 91.56 502 VAL A O 1
ATOM 3788 N N . THR A 1 503 ? -29.644 10.562 -25.643 1.00 87.12 503 THR A N 1
ATOM 3789 C CA . THR A 1 503 ? -30.901 10.632 -26.405 1.00 87.12 503 THR A CA 1
ATOM 3790 C C . THR A 1 503 ? -31.779 9.402 -26.145 1.00 87.12 503 THR A C 1
ATOM 3792 O O . THR A 1 503 ? -31.407 8.521 -25.368 1.00 87.12 503 THR A O 1
ATOM 3795 N N . ALA A 1 504 ? -32.986 9.364 -26.713 1.00 77.62 504 ALA A N 1
ATOM 3796 C CA . ALA A 1 504 ? -33.903 8.233 -26.539 1.00 77.62 504 ALA A CA 1
ATOM 3797 C C . ALA A 1 504 ? -33.492 7.001 -27.367 1.00 77.62 504 ALA A C 1
ATOM 3799 O O . ALA A 1 504 ? -33.856 5.884 -27.019 1.00 77.62 504 ALA A O 1
ATOM 3800 N N . ASP A 1 505 ? -32.746 7.227 -28.444 1.00 82.06 505 ASP A N 1
ATOM 3801 C CA . ASP A 1 505 ? -32.180 6.247 -29.371 1.00 82.06 505 ASP A CA 1
ATOM 3802 C C . ASP A 1 505 ? -30.770 5.778 -28.966 1.00 82.06 505 ASP A C 1
ATOM 3804 O O . ASP A 1 505 ? -30.178 4.945 -29.645 1.00 82.06 505 ASP A O 1
ATOM 3808 N N . GLY A 1 506 ? -30.240 6.273 -27.843 1.00 88.12 506 GLY A N 1
ATOM 3809 C CA . GLY A 1 506 ? -28.985 5.799 -27.258 1.00 88.12 506 GLY A CA 1
ATOM 3810 C C . GLY A 1 506 ? -27.734 6.558 -27.699 1.00 88.12 506 GLY A C 1
ATOM 3811 O O . GLY A 1 506 ? -26.639 6.224 -27.253 1.00 88.12 506 GLY A O 1
ATOM 3812 N N . ARG A 1 507 ? -27.858 7.626 -28.496 1.00 94.69 507 ARG A N 1
ATOM 3813 C CA . ARG A 1 507 ? -26.743 8.545 -28.783 1.00 94.69 507 ARG A CA 1
ATOM 3814 C C . ARG A 1 507 ? -26.314 9.287 -27.520 1.00 94.69 507 ARG A C 1
ATOM 3816 O O . ARG A 1 507 ? -27.163 9.876 -26.845 1.00 94.69 507 ARG A O 1
ATOM 3823 N N . VAL A 1 508 ? -25.012 9.319 -27.256 1.00 96.12 508 VAL A N 1
ATOM 3824 C CA . VAL A 1 508 ? -24.374 9.982 -26.110 1.00 96.12 508 VAL A CA 1
ATOM 3825 C C . VAL A 1 508 ? -23.512 11.133 -26.615 1.00 96.12 508 VAL A C 1
ATOM 3827 O O . VAL A 1 508 ? -22.700 10.931 -27.510 1.00 96.12 508 VAL A O 1
ATOM 3830 N N . PHE A 1 509 ? -23.665 12.337 -26.064 1.00 96.25 509 PHE A N 1
ATOM 3831 C CA . PHE A 1 509 ? -22.800 13.472 -26.395 1.00 96.25 509 PHE A CA 1
ATOM 3832 C C . PHE A 1 509 ? -22.758 14.531 -25.286 1.00 96.25 509 PHE A C 1
ATOM 3834 O O . PHE A 1 509 ? -23.701 14.668 -24.511 1.00 96.25 509 PHE A O 1
ATOM 3841 N N . GLY A 1 510 ? -21.679 15.305 -25.208 1.00 93.81 510 GLY A N 1
ATOM 3842 C CA . GLY A 1 510 ? -21.527 16.409 -24.257 1.00 93.81 510 GLY A CA 1
ATOM 3843 C C . GLY A 1 510 ? -20.061 16.747 -24.016 1.00 93.81 510 GLY A C 1
ATOM 3844 O O . GLY A 1 510 ? -19.184 16.259 -24.718 1.00 93.81 510 GLY A O 1
ATOM 3845 N N . HIS A 1 511 ? -19.779 17.569 -23.013 1.00 94.19 511 HIS A N 1
ATOM 3846 C CA . HIS A 1 511 ? -18.420 17.912 -22.613 1.00 94.19 511 HIS A CA 1
ATOM 3847 C C . HIS A 1 511 ? -17.971 17.050 -21.438 1.00 94.19 511 HIS A C 1
ATOM 3849 O O . HIS A 1 511 ? -18.684 16.909 -20.444 1.00 94.19 511 HIS A O 1
ATOM 3855 N N . LEU A 1 512 ? -16.762 16.507 -21.562 1.00 93.31 512 LEU A N 1
ATOM 3856 C CA . LEU A 1 512 ? -16.019 15.831 -20.504 1.00 93.31 512 LEU A CA 1
ATOM 3857 C C . LEU A 1 512 ? -15.313 16.841 -19.590 1.00 93.31 512 LEU A C 1
ATOM 3859 O O . LEU A 1 512 ? -15.224 16.618 -18.388 1.00 93.31 512 LEU A O 1
ATOM 3863 N N . ALA A 1 513 ? -14.807 17.943 -20.152 1.00 91.06 513 ALA A N 1
ATOM 3864 C CA . ALA A 1 513 ? -14.090 18.959 -19.387 1.00 91.06 513 ALA A CA 1
ATOM 3865 C C . ALA A 1 513 ? -14.270 20.370 -19.967 1.00 91.06 513 ALA A C 1
ATOM 3867 O O . ALA A 1 513 ? -14.061 20.579 -21.162 1.00 91.06 513 ALA A O 1
ATOM 3868 N N . ASP A 1 514 ? -14.604 21.332 -19.100 1.00 86.38 514 ASP A N 1
ATOM 3869 C CA . ASP A 1 514 ? -14.511 22.779 -19.363 1.00 86.38 514 ASP A CA 1
ATOM 3870 C C . ASP A 1 514 ? -13.039 23.229 -19.377 1.00 86.38 514 ASP A C 1
ATOM 3872 O O . ASP A 1 514 ? -12.214 22.668 -18.656 1.00 86.38 514 ASP A O 1
ATOM 3876 N N . ARG A 1 515 ? -12.713 24.287 -20.124 1.00 85.44 515 ARG A N 1
ATOM 3877 C CA . ARG A 1 515 ? -11.390 24.944 -20.164 1.00 85.44 515 ARG A CA 1
ATOM 3878 C C . ARG A 1 515 ? -11.125 25.824 -18.932 1.00 85.44 515 ARG A C 1
ATOM 3880 O O . ARG A 1 515 ? -10.638 26.948 -19.040 1.00 85.44 515 ARG A O 1
ATOM 3887 N N . ASP A 1 516 ? -11.480 25.333 -17.752 1.00 78.62 516 ASP A N 1
ATOM 3888 C CA . ASP A 1 516 ? -11.380 26.055 -16.481 1.00 78.62 516 ASP A CA 1
ATOM 3889 C C . ASP A 1 516 ? -10.645 25.210 -15.427 1.00 78.62 516 ASP A C 1
ATOM 3891 O O . ASP A 1 516 ? -10.284 24.059 -15.666 1.00 78.62 516 ASP A O 1
ATOM 3895 N N . CYS A 1 517 ? -10.378 25.793 -14.259 1.00 74.31 517 CYS A N 1
ATOM 3896 C CA . CYS A 1 517 ? -9.597 25.138 -13.215 1.00 74.31 517 CYS A CA 1
ATOM 3897 C C . CYS A 1 517 ? -10.292 23.883 -12.665 1.00 74.31 517 CYS A C 1
ATOM 3899 O O . CYS A 1 517 ? -11.473 23.911 -12.303 1.00 74.31 517 CYS A O 1
ATOM 3901 N N . HIS A 1 518 ? -9.512 22.824 -12.485 1.00 79.06 518 HIS A N 1
ATOM 3902 C CA . HIS A 1 518 ? -9.933 21.600 -11.825 1.00 79.06 518 HIS A CA 1
ATOM 3903 C C . HIS A 1 518 ? -10.274 21.840 -10.342 1.00 79.06 518 HIS A C 1
ATOM 3905 O O . HIS A 1 518 ? -9.464 22.389 -9.590 1.00 79.06 518 HIS A O 1
ATOM 3911 N N . LEU A 1 519 ? -11.441 21.374 -9.885 1.00 67.56 519 LEU A N 1
ATOM 3912 C CA . LEU A 1 519 ? -11.996 21.680 -8.559 1.00 67.56 519 LEU A CA 1
ATOM 3913 C C . LEU A 1 519 ? -11.104 21.245 -7.389 1.00 67.56 519 LEU A C 1
ATOM 3915 O O . LEU A 1 519 ? -10.881 22.032 -6.472 1.00 67.56 519 LEU A O 1
ATOM 3919 N N . SER A 1 520 ? -10.561 20.027 -7.425 1.00 61.28 520 SER A N 1
ATOM 3920 C CA . SER A 1 520 ? -9.772 19.476 -6.310 1.00 61.28 520 SER A CA 1
ATOM 3921 C C . SER A 1 520 ? -8.435 20.183 -6.067 1.00 61.28 520 SER A C 1
ATOM 3923 O O . SER A 1 520 ? -7.899 20.102 -4.969 1.00 61.28 520 SER A O 1
ATOM 3925 N N . PHE A 1 521 ? -7.902 20.903 -7.058 1.00 61.75 521 PHE A N 1
ATOM 3926 C CA . PHE A 1 521 ? -6.649 21.651 -6.910 1.00 61.75 521 PHE A CA 1
ATOM 3927 C C . PHE A 1 521 ? -6.890 23.087 -6.429 1.00 61.75 521 PHE A C 1
ATOM 3929 O O . PHE A 1 521 ? -6.002 23.706 -5.839 1.00 61.75 521 PHE A O 1
ATOM 3936 N N . LEU A 1 522 ? -8.119 23.597 -6.582 1.00 50.91 522 LEU A N 1
ATOM 3937 C CA . LEU A 1 522 ? -8.494 24.928 -6.102 1.00 50.91 522 LEU A CA 1
ATOM 3938 C C . LEU A 1 522 ? -8.448 25.027 -4.572 1.00 50.91 522 LEU A C 1
ATOM 3940 O O . LEU A 1 522 ? -8.077 26.077 -4.050 1.00 50.91 522 LEU A O 1
ATOM 3944 N N . THR A 1 523 ? -8.760 23.950 -3.843 1.00 44.19 523 THR A N 1
ATOM 3945 C CA . THR A 1 523 ? -8.654 23.897 -2.368 1.00 44.19 523 THR A CA 1
ATOM 3946 C C . THR A 1 523 ? -7.206 23.985 -1.877 1.00 44.19 523 THR A C 1
ATOM 3948 O O . THR A 1 523 ? -6.962 24.428 -0.758 1.00 44.19 523 THR A O 1
ATOM 3951 N N . GLN A 1 524 ? -6.244 23.646 -2.739 1.00 48.25 524 GLN A N 1
ATOM 3952 C CA . GLN A 1 524 ? -4.802 23.781 -2.520 1.00 48.25 524 GLN A CA 1
ATOM 3953 C C . GLN A 1 524 ? -4.236 25.084 -3.121 1.00 48.25 524 GLN A C 1
ATOM 3955 O O . GLN A 1 524 ? -3.024 25.301 -3.135 1.00 48.25 524 GLN A O 1
ATOM 3960 N N . GLY A 1 525 ? -5.105 25.966 -3.633 1.00 47.44 525 GLY A N 1
ATOM 3961 C CA . GLY A 1 525 ? -4.731 27.245 -4.237 1.00 47.44 525 GLY A CA 1
ATOM 3962 C C . GLY A 1 525 ? -4.126 27.142 -5.641 1.00 47.44 525 GLY A C 1
ATOM 3963 O O . GLY A 1 525 ? -3.536 28.113 -6.113 1.00 47.44 525 GLY A O 1
ATOM 3964 N N . GLN A 1 526 ? -4.253 25.995 -6.312 1.00 59.56 526 GLN A N 1
ATOM 3965 C CA . GLN A 1 526 ? -3.728 25.763 -7.656 1.00 59.56 526 GLN A CA 1
ATOM 3966 C C . GLN A 1 526 ? -4.857 25.721 -8.694 1.00 59.56 526 GLN A C 1
ATOM 3968 O O . GLN A 1 526 ? -5.899 25.104 -8.490 1.00 59.56 526 GLN A O 1
ATOM 3973 N N . CYS A 1 527 ? -4.640 26.364 -9.842 1.00 73.69 527 CYS A N 1
ATOM 3974 C CA . CYS A 1 527 ? -5.503 26.220 -11.012 1.00 73.69 527 CYS A CA 1
ATOM 3975 C C . CYS A 1 527 ? -4.828 25.274 -12.006 1.00 73.69 527 CYS A C 1
ATOM 3977 O O . CYS A 1 527 ? -3.903 25.671 -12.716 1.00 73.69 527 CYS A O 1
ATOM 3979 N N . VAL A 1 528 ? -5.280 24.023 -12.033 1.00 78.94 528 VAL A N 1
ATOM 3980 C CA . VAL A 1 528 ? -4.865 23.039 -13.038 1.00 78.94 528 VAL A CA 1
ATOM 3981 C C . VAL A 1 528 ? -5.900 23.057 -14.156 1.00 78.94 528 VAL A C 1
ATOM 3983 O O . VAL A 1 528 ? -7.075 22.820 -13.890 1.00 78.94 528 VAL A O 1
ATOM 3986 N N . LEU A 1 52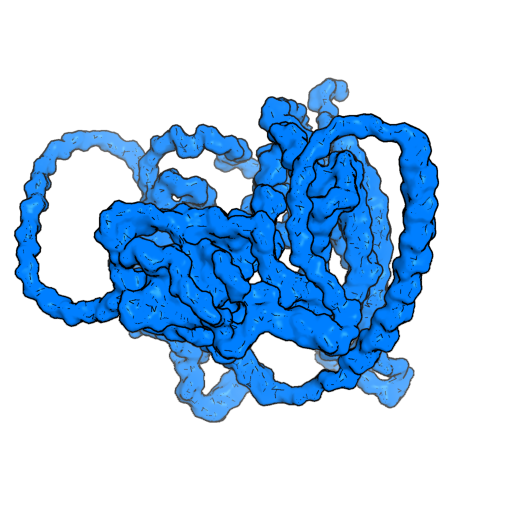9 ? -5.480 23.385 -15.376 1.00 82.62 529 LEU A N 1
ATOM 3987 C CA . LEU A 1 529 ? -6.334 23.360 -16.566 1.00 82.62 529 LEU A CA 1
ATOM 3988 C C . LEU A 1 529 ? -6.363 21.948 -17.173 1.00 82.62 529 LEU A C 1
ATOM 3990 O O . LEU A 1 529 ? -5.414 21.184 -16.960 1.00 82.62 529 LEU A O 1
ATOM 3994 N N . PRO A 1 530 ? -7.420 21.579 -17.922 1.00 83.12 530 PRO A N 1
ATOM 3995 C CA . PRO A 1 530 ? -7.400 20.336 -18.685 1.00 83.12 530 PRO A CA 1
ATOM 3996 C C . PRO A 1 530 ? -6.228 20.359 -19.682 1.00 83.12 530 PRO A C 1
ATOM 3998 O O . PRO A 1 530 ? -5.946 21.417 -20.251 1.00 83.12 530 PRO A O 1
ATOM 4001 N N . PRO A 1 531 ? -5.530 19.232 -19.910 1.00 83.69 531 PRO A N 1
ATOM 4002 C CA . PRO A 1 531 ? -4.347 19.230 -20.764 1.00 83.69 531 PRO A CA 1
ATOM 4003 C C . PRO A 1 531 ? -4.649 19.662 -22.205 1.00 83.69 531 PRO A C 1
ATOM 4005 O O . PRO A 1 531 ? -5.552 19.119 -22.850 1.00 83.69 531 PRO A O 1
ATOM 4008 N N . GLU A 1 532 ? -3.855 20.595 -22.737 1.00 81.62 532 GLU A N 1
ATOM 4009 C CA . GLU A 1 532 ? -3.937 21.040 -24.139 1.00 81.62 532 GLU A CA 1
ATOM 4010 C C . GLU A 1 532 ? -2.916 20.315 -25.030 1.00 81.62 532 GLU A C 1
ATOM 4012 O O . GLU A 1 532 ? -3.123 20.175 -26.232 1.00 81.62 532 GLU A O 1
ATOM 4017 N N . GLU A 1 533 ? -1.824 19.820 -24.440 1.00 71.00 533 GLU A N 1
ATOM 4018 C CA . GLU A 1 533 ? -0.670 19.253 -25.142 1.00 71.00 533 GLU A CA 1
ATOM 4019 C C . GLU A 1 533 ? -0.810 17.779 -25.562 1.00 71.00 533 GLU A C 1
ATOM 4021 O O . GLU A 1 533 ? -0.044 17.322 -26.410 1.00 71.00 533 GLU A O 1
ATOM 4026 N N . GLY A 1 534 ? -1.743 17.023 -24.971 1.00 71.44 534 GLY A N 1
ATOM 4027 C CA . GLY A 1 534 ? -1.938 15.592 -25.247 1.00 71.44 534 GLY A CA 1
ATOM 4028 C C . GLY A 1 534 ? -3.135 15.278 -26.144 1.00 71.44 534 GLY A C 1
ATOM 4029 O O . GLY A 1 534 ? -4.002 16.123 -26.373 1.00 71.44 534 GLY A O 1
ATOM 4030 N N . GLY A 1 535 ? -3.170 14.062 -26.683 1.00 80.75 535 GLY A N 1
ATOM 4031 C CA . GLY A 1 535 ? -4.209 13.574 -27.587 1.00 80.75 535 GLY A CA 1
ATOM 4032 C C . GLY A 1 535 ? -5.191 12.615 -26.914 1.00 80.75 535 GLY A C 1
ATOM 4033 O O . GLY A 1 535 ? -5.243 12.487 -25.688 1.00 80.75 535 GLY A O 1
ATOM 4034 N N . PHE A 1 536 ? -5.976 11.943 -27.753 1.00 91.88 536 PHE A N 1
ATOM 4035 C CA . PHE A 1 536 ? -6.974 10.960 -27.333 1.00 91.88 536 PHE A CA 1
ATOM 4036 C C . PHE A 1 536 ? -6.649 9.550 -27.836 1.00 91.88 536 PHE A C 1
ATOM 4038 O O . PHE A 1 536 ? -7.474 8.662 -27.684 1.00 91.88 536 PHE A O 1
ATOM 4045 N N . ASP A 1 537 ? -5.464 9.319 -28.405 1.00 83.50 537 ASP A N 1
ATOM 4046 C CA . ASP A 1 537 ? -5.101 8.039 -29.036 1.00 83.50 537 ASP A CA 1
ATOM 4047 C C . ASP A 1 537 ? -5.093 6.876 -28.028 1.00 83.50 537 ASP A C 1
ATOM 4049 O O . ASP A 1 537 ? -5.496 5.764 -28.343 1.00 83.50 537 ASP A O 1
ATOM 4053 N N . TRP A 1 538 ? -4.707 7.147 -26.776 1.00 80.75 538 TRP A N 1
ATOM 4054 C CA . TRP A 1 538 ? -4.750 6.163 -25.682 1.00 80.75 538 TRP A CA 1
ATOM 4055 C C . TRP A 1 538 ? -6.150 5.947 -25.105 1.00 80.75 538 TRP A C 1
ATOM 4057 O O . TRP A 1 538 ? -6.390 4.957 -24.414 1.00 80.75 538 TRP A O 1
ATOM 4067 N N . PHE A 1 539 ? -7.078 6.843 -25.425 1.00 89.50 539 PHE A N 1
ATOM 4068 C CA . PHE A 1 539 ? -8.493 6.674 -25.142 1.00 89.50 539 PHE A CA 1
ATOM 4069 C C . PHE A 1 539 ? -9.200 5.959 -26.305 1.00 89.50 539 PHE A C 1
ATOM 4071 O O . PHE A 1 539 ? -10.025 5.093 -26.052 1.00 89.50 539 PHE A O 1
ATOM 4078 N N . HIS A 1 540 ? -8.859 6.256 -27.567 1.00 92.19 540 HIS A N 1
ATOM 4079 C CA . HIS A 1 540 ? -9.417 5.633 -28.780 1.00 92.19 540 HIS A CA 1
ATOM 4080 C C . HIS A 1 540 ? -8.640 4.365 -29.153 1.00 92.19 540 HIS A C 1
ATOM 4082 O O . HIS A 1 540 ? -7.862 4.374 -30.105 1.00 92.19 540 HIS A O 1
ATOM 4088 N N . ARG A 1 541 ? -8.832 3.281 -28.394 1.00 80.62 541 ARG A N 1
ATOM 4089 C CA . ARG A 1 541 ? -8.063 2.030 -28.550 1.00 80.62 541 ARG A CA 1
ATOM 4090 C C . ARG A 1 541 ? -8.853 0.908 -29.237 1.00 80.62 541 ARG A C 1
ATOM 4092 O O . ARG A 1 541 ? -8.450 0.502 -30.324 1.00 80.62 541 ARG A O 1
ATOM 4099 N N . PRO A 1 542 ? -9.929 0.369 -28.640 1.00 75.00 542 PRO A N 1
ATOM 4100 C CA . PRO A 1 542 ? -10.727 -0.673 -29.279 1.00 75.00 542 PRO A CA 1
ATOM 4101 C C . PRO A 1 542 ? -11.492 -0.125 -30.481 1.00 75.00 542 PRO A C 1
ATOM 4103 O O . PRO A 1 542 ? -11.921 1.029 -30.483 1.00 75.00 542 PRO A O 1
ATOM 4106 N N . GLU A 1 543 ? -11.700 -0.975 -31.482 1.00 85.31 543 GLU A N 1
ATOM 4107 C CA . GLU A 1 543 ? -12.526 -0.659 -32.641 1.00 85.31 543 GLU A CA 1
ATOM 4108 C C . GLU A 1 543 ? -13.902 -1.308 -32.517 1.00 85.31 543 GLU A C 1
ATOM 4110 O O . GLU A 1 543 ? -14.026 -2.469 -32.127 1.00 85.31 543 GLU A O 1
ATOM 4115 N N . ILE A 1 544 ? -14.936 -0.561 -32.891 1.00 87.56 544 ILE A N 1
ATOM 4116 C CA . ILE A 1 544 ? -16.292 -1.088 -33.049 1.00 87.56 544 ILE A CA 1
ATOM 4117 C C . ILE A 1 544 ? -16.735 -0.963 -34.503 1.00 87.56 544 ILE A C 1
ATOM 4119 O O . ILE A 1 544 ? -16.259 -0.094 -35.238 1.00 87.56 544 ILE A O 1
ATOM 4123 N N . MET A 1 545 ? -17.677 -1.814 -34.903 1.00 90.12 545 MET A N 1
ATOM 4124 C CA . MET A 1 545 ? -18.296 -1.754 -36.223 1.00 90.12 545 MET A CA 1
ATOM 4125 C C . MET A 1 545 ? -19.499 -0.806 -36.217 1.00 90.12 545 MET A C 1
ATOM 4127 O O . MET A 1 545 ? -20.406 -0.937 -35.394 1.00 90.12 545 MET A O 1
ATOM 4131 N N . CYS A 1 546 ? -19.507 0.142 -37.149 1.00 91.69 546 CYS A N 1
ATOM 4132 C CA . CYS A 1 546 ? -20.622 1.047 -37.400 1.00 91.69 546 CYS A CA 1
ATOM 4133 C C . CYS A 1 546 ? -21.665 0.420 -38.336 1.00 91.69 546 CYS A C 1
ATOM 4135 O O . CYS A 1 546 ? -21.401 -0.565 -39.026 1.00 91.69 546 CYS A O 1
ATOM 4137 N N . GLU A 1 547 ? -22.854 1.026 -38.391 1.00 92.50 547 GLU A N 1
ATOM 4138 C CA . GLU A 1 547 ? -23.969 0.585 -39.250 1.00 92.50 547 GLU A CA 1
ATOM 4139 C C . GLU A 1 547 ? -23.585 0.460 -40.739 1.00 92.50 547 GLU A C 1
ATOM 4141 O O . GLU A 1 547 ? -24.076 -0.421 -41.442 1.00 92.50 547 GLU A O 1
ATOM 4146 N N . ASP A 1 548 ? -22.676 1.312 -41.220 1.00 88.69 548 ASP A N 1
ATOM 4147 C CA . ASP A 1 548 ? -22.183 1.325 -42.603 1.00 88.69 548 ASP A CA 1
ATOM 4148 C C . ASP A 1 548 ? -21.074 0.289 -42.883 1.00 88.69 548 ASP A C 1
ATOM 4150 O O . ASP A 1 548 ? -20.523 0.251 -43.985 1.00 88.69 548 ASP A O 1
ATOM 4154 N N . GLY A 1 549 ? -20.742 -0.548 -41.894 1.00 82.44 549 GLY A N 1
ATOM 4155 C CA . GLY A 1 549 ? -19.676 -1.547 -41.957 1.00 82.44 549 GLY A CA 1
ATOM 4156 C C . GLY A 1 549 ? -18.267 -0.983 -41.758 1.00 82.44 549 GLY A C 1
ATOM 4157 O O . GLY A 1 549 ? -17.301 -1.740 -41.857 1.00 82.44 549 GLY A O 1
ATOM 4158 N N . SER A 1 550 ? -18.115 0.318 -41.482 1.00 86.81 550 SER A N 1
ATOM 4159 C CA . SER A 1 550 ? -16.812 0.891 -41.138 1.00 86.81 550 SER A CA 1
ATOM 4160 C C . SER A 1 550 ? -16.392 0.522 -39.711 1.00 86.81 550 SER A C 1
ATOM 4162 O O . SER A 1 550 ? -17.233 0.323 -38.833 1.00 86.81 550 SER A O 1
ATOM 4164 N N . LEU A 1 551 ? -15.080 0.428 -39.476 1.00 87.88 551 LEU A N 1
ATOM 4165 C CA . LEU A 1 551 ? -14.503 0.286 -38.139 1.00 87.88 551 LEU A CA 1
ATOM 4166 C C . LEU A 1 551 ? -14.060 1.654 -37.624 1.00 87.88 551 LEU A C 1
ATOM 4168 O O . LEU A 1 551 ? -13.507 2.467 -38.373 1.00 87.88 551 LEU A O 1
ATOM 4172 N N . ILE A 1 552 ? -14.303 1.915 -36.342 1.00 89.75 552 ILE A N 1
ATOM 4173 C CA . ILE A 1 552 ? -13.887 3.153 -35.689 1.00 89.75 552 ILE A CA 1
ATOM 4174 C C . ILE A 1 552 ? -13.306 2.871 -34.307 1.00 89.75 552 ILE A C 1
ATOM 4176 O O . ILE A 1 552 ? -13.931 2.203 -33.487 1.00 89.75 552 ILE A O 1
ATOM 4180 N N . ALA A 1 553 ? -12.127 3.435 -34.040 1.00 91.62 553 ALA A N 1
ATOM 4181 C CA . ALA A 1 553 ? -11.521 3.417 -32.717 1.00 91.62 553 ALA A CA 1
ATOM 4182 C C . ALA A 1 553 ? -12.291 4.328 -31.742 1.00 91.62 553 ALA A C 1
ATOM 4184 O O . ALA A 1 553 ? -12.548 5.503 -32.040 1.00 91.62 553 ALA A O 1
ATOM 4185 N N . VAL A 1 554 ? -12.644 3.789 -30.577 1.00 91.88 554 VAL A N 1
ATOM 4186 C CA . VAL A 1 554 ? -13.457 4.436 -29.535 1.00 91.88 554 VAL A CA 1
ATOM 4187 C C . VAL A 1 554 ? -12.799 4.293 -28.166 1.00 91.88 554 VAL A C 1
ATOM 4189 O O . VAL A 1 554 ? -11.910 3.471 -27.977 1.00 91.88 554 VAL A O 1
ATOM 4192 N N . GLY A 1 555 ? -13.221 5.120 -27.215 1.00 90.12 555 GLY A N 1
ATOM 4193 C CA . GLY A 1 555 ? -12.963 4.937 -25.791 1.00 90.12 555 GLY A CA 1
ATOM 4194 C C . GLY A 1 555 ? -14.248 4.632 -25.036 1.00 90.12 555 GLY A C 1
ATOM 4195 O O . GLY A 1 555 ? -15.348 4.793 -25.567 1.00 90.12 555 GLY A O 1
ATOM 4196 N N . HIS A 1 556 ? -14.114 4.202 -23.787 1.00 90.06 556 HIS A N 1
ATOM 4197 C CA . HIS A 1 556 ? -15.253 3.824 -22.957 1.00 90.06 556 HIS A CA 1
ATOM 4198 C C . HIS A 1 556 ? -15.549 4.882 -21.899 1.00 90.06 556 HIS A C 1
ATOM 4200 O O . HIS A 1 556 ? -14.637 5.443 -21.289 1.00 90.06 556 HIS A O 1
ATOM 4206 N N . ILE A 1 557 ? -16.836 5.115 -21.654 1.00 91.69 557 ILE A N 1
ATOM 4207 C CA . ILE A 1 557 ? -17.304 5.731 -20.417 1.00 91.69 557 ILE A CA 1
ATOM 4208 C C . ILE A 1 557 ? -17.677 4.601 -19.469 1.00 91.69 557 ILE A C 1
ATOM 4210 O O . ILE A 1 557 ? -18.512 3.759 -19.811 1.00 91.69 557 ILE A O 1
ATOM 4214 N N . THR A 1 558 ? -17.074 4.603 -18.285 1.00 87.00 558 THR A N 1
ATOM 4215 C CA . THR A 1 558 ? -17.388 3.642 -17.225 1.00 87.00 558 THR A CA 1
ATOM 4216 C C . THR A 1 558 ? -18.300 4.257 -16.164 1.00 87.00 558 THR A C 1
ATOM 4218 O O . THR A 1 558 ? -18.248 5.456 -15.886 1.00 87.00 558 THR A O 1
ATOM 4221 N N . ALA A 1 559 ? -19.172 3.444 -15.577 1.00 77.75 559 ALA A N 1
ATOM 4222 C CA . ALA A 1 559 ? -20.103 3.834 -14.530 1.00 77.75 559 ALA A CA 1
ATOM 4223 C C . ALA A 1 559 ? -20.187 2.731 -13.466 1.00 77.75 559 ALA A C 1
ATOM 4225 O O . ALA A 1 559 ? -20.180 1.546 -13.790 1.00 77.75 559 ALA A O 1
ATOM 4226 N N . GLY A 1 560 ? -20.262 3.126 -12.191 1.00 67.94 560 GLY A N 1
ATOM 4227 C CA . GLY A 1 560 ? -20.252 2.184 -11.062 1.00 67.94 560 GLY A CA 1
ATOM 4228 C C . GLY A 1 560 ? -18.852 1.741 -10.619 1.00 67.94 560 GLY A C 1
ATOM 4229 O O . GLY A 1 560 ? -18.730 0.744 -9.920 1.00 67.94 560 GLY A O 1
ATOM 4230 N N . THR A 1 561 ? -17.807 2.477 -11.012 1.00 68.56 561 THR A N 1
ATOM 4231 C CA . THR A 1 561 ? -16.415 2.268 -10.582 1.00 68.56 561 THR A CA 1
ATOM 4232 C C . THR A 1 561 ? -15.771 3.591 -10.151 1.00 68.56 561 THR A C 1
ATOM 4234 O O . THR A 1 561 ? -16.247 4.669 -10.518 1.00 68.56 561 THR A O 1
ATOM 4237 N N . GLY A 1 562 ? -14.719 3.517 -9.335 1.00 67.38 562 GLY A N 1
ATOM 4238 C CA . GLY A 1 562 ? -13.946 4.671 -8.870 1.00 67.38 562 GLY A CA 1
ATOM 4239 C C . GLY A 1 562 ? -12.826 5.071 -9.833 1.00 67.38 562 GLY A C 1
ATOM 4240 O O . GLY A 1 562 ? -12.576 4.404 -10.837 1.00 67.38 562 GLY A O 1
ATOM 4241 N N . HIS A 1 563 ? -12.114 6.154 -9.509 1.00 66.81 563 HIS A N 1
ATOM 4242 C CA . HIS A 1 563 ? -10.858 6.460 -10.191 1.00 66.81 563 HIS A CA 1
ATOM 4243 C C . HIS A 1 563 ? -9.833 5.355 -9.917 1.00 66.81 563 HIS A C 1
ATOM 4245 O O . HIS A 1 563 ? -9.695 4.905 -8.780 1.00 66.81 563 HIS A O 1
ATOM 4251 N N . ALA A 1 564 ? -9.081 4.974 -10.946 1.00 61.91 564 ALA A N 1
ATOM 4252 C CA . ALA A 1 564 ? -7.833 4.255 -10.764 1.00 61.91 564 ALA A CA 1
ATOM 4253 C C . ALA A 1 564 ? -6.904 5.075 -9.863 1.00 61.91 564 ALA A C 1
ATOM 4255 O O . ALA A 1 564 ? -6.906 6.310 -9.930 1.00 61.91 564 ALA A O 1
ATOM 4256 N N . ASP A 1 565 ? -6.076 4.398 -9.067 1.00 57.00 565 ASP A N 1
ATOM 4257 C CA . ASP A 1 565 ? -5.084 5.059 -8.222 1.00 57.00 565 ASP A CA 1
ATOM 4258 C C . ASP A 1 565 ? -4.295 6.098 -9.044 1.00 57.00 565 ASP A C 1
ATOM 4260 O O . ASP A 1 565 ? -3.805 5.827 -10.147 1.00 57.00 565 ASP A O 1
ATOM 4264 N N . LEU A 1 566 ? -4.211 7.332 -8.546 1.00 53.00 566 LEU A N 1
ATOM 4265 C CA . LEU A 1 566 ? -3.520 8.426 -9.231 1.00 53.00 566 LEU A CA 1
ATOM 4266 C C . LEU A 1 566 ? -2.007 8.169 -9.348 1.00 53.00 566 LEU A C 1
ATOM 4268 O O . LEU A 1 566 ? -1.368 8.752 -10.221 1.00 53.00 566 LEU A O 1
ATOM 4272 N N . SER A 1 567 ? -1.458 7.270 -8.525 1.00 49.59 567 SER A N 1
ATOM 4273 C CA . SER A 1 567 ? -0.078 6.776 -8.601 1.00 49.59 567 SER A CA 1
ATOM 4274 C C . SER A 1 567 ? 0.102 5.583 -9.552 1.00 49.59 567 SER A C 1
ATOM 4276 O O . SER A 1 567 ? 1.227 5.255 -9.926 1.00 49.59 567 SER A O 1
ATOM 4278 N N . ALA A 1 568 ? -0.991 4.953 -10.006 1.00 49.50 568 ALA A N 1
ATOM 4279 C CA . ALA A 1 568 ? -0.923 3.841 -10.950 1.00 49.50 568 ALA A CA 1
ATOM 4280 C C . ALA A 1 568 ? -0.225 4.249 -12.260 1.00 49.50 568 ALA A C 1
ATOM 4282 O O . ALA A 1 568 ? -0.403 5.357 -12.785 1.00 49.50 568 ALA A O 1
ATOM 4283 N N . SER A 1 569 ? 0.538 3.319 -12.839 1.00 59.06 569 SER A N 1
ATOM 4284 C CA . SER A 1 569 ? 1.067 3.491 -14.194 1.00 59.06 569 SER A CA 1
ATOM 4285 C C . SER A 1 569 ? -0.080 3.677 -15.192 1.00 59.06 569 SER A C 1
ATOM 4287 O O . SER A 1 569 ? -1.205 3.243 -14.945 1.00 59.06 569 SER A O 1
ATOM 4289 N N . ALA A 1 570 ? 0.194 4.279 -16.352 1.00 52.50 570 ALA A N 1
ATOM 4290 C CA . ALA A 1 570 ? -0.824 4.423 -17.392 1.00 52.50 570 ALA A CA 1
ATOM 4291 C C . ALA A 1 570 ? -1.470 3.076 -17.761 1.00 52.50 570 ALA A C 1
ATOM 4293 O O . ALA A 1 570 ? -2.682 3.021 -17.918 1.00 52.50 570 ALA A O 1
ATOM 4294 N N . ALA A 1 571 ? -0.685 1.993 -17.819 1.00 54.59 571 ALA A N 1
ATOM 4295 C CA . ALA A 1 571 ? -1.175 0.646 -18.108 1.00 54.59 571 ALA A CA 1
ATOM 4296 C C . ALA A 1 571 ? -2.065 0.074 -16.990 1.00 54.59 571 ALA A C 1
ATOM 4298 O O . ALA A 1 571 ? -3.089 -0.532 -17.283 1.00 54.59 571 ALA A O 1
ATOM 4299 N N . SER A 1 572 ? -1.714 0.300 -15.720 1.00 59.56 572 SER A N 1
ATOM 4300 C CA . SER A 1 572 ? -2.523 -0.140 -14.574 1.00 59.56 572 SER A CA 1
ATOM 4301 C C . SER A 1 572 ? -3.820 0.668 -14.450 1.00 59.56 572 SER A C 1
ATOM 4303 O O . SER A 1 572 ? -4.895 0.099 -14.278 1.00 59.56 572 SER A O 1
ATOM 4305 N N . ALA A 1 573 ? -3.749 1.988 -14.657 1.00 59.91 573 ALA A N 1
ATOM 4306 C CA . ALA A 1 573 ? -4.934 2.835 -14.717 1.00 59.91 573 ALA A CA 1
ATOM 4307 C C . ALA A 1 573 ? -5.864 2.414 -15.860 1.00 59.91 573 ALA A C 1
ATOM 4309 O O . ALA A 1 573 ? -7.066 2.295 -15.667 1.00 59.91 573 ALA A O 1
ATOM 4310 N N . ILE A 1 574 ? -5.304 2.120 -17.032 1.00 65.50 574 ILE A N 1
ATOM 4311 C CA . ILE A 1 574 ? -6.034 1.558 -18.168 1.00 65.50 574 ILE A CA 1
ATOM 4312 C C . ILE A 1 574 ? -6.714 0.231 -17.797 1.00 65.50 574 ILE A C 1
ATOM 4314 O O . ILE A 1 574 ? -7.914 0.097 -18.011 1.00 65.50 574 ILE A O 1
ATOM 4318 N N . ALA A 1 575 ? -5.986 -0.714 -17.195 1.00 63.44 575 ALA A N 1
ATOM 4319 C CA . ALA A 1 575 ? -6.520 -2.025 -16.822 1.00 63.44 575 ALA A CA 1
ATOM 4320 C C . ALA A 1 575 ? -7.676 -1.930 -15.810 1.00 63.44 575 ALA A C 1
ATOM 4322 O O . ALA A 1 575 ? -8.644 -2.679 -15.910 1.00 63.44 575 ALA A O 1
ATOM 4323 N N . HIS A 1 576 ? -7.611 -0.967 -14.885 1.00 69.00 576 HIS A N 1
ATOM 4324 C CA . HIS A 1 576 ? -8.695 -0.657 -13.947 1.00 69.00 576 HIS A CA 1
ATOM 4325 C C . HIS A 1 576 ? -9.996 -0.249 -14.661 1.00 69.00 576 HIS A C 1
ATOM 4327 O O . HIS A 1 576 ? -11.078 -0.678 -14.261 1.00 69.00 576 HIS A O 1
ATOM 4333 N N . TYR A 1 577 ? -9.911 0.543 -15.737 1.00 67.12 577 TYR A N 1
ATOM 4334 C CA . TYR A 1 577 ? -11.088 0.979 -16.507 1.00 67.12 577 TYR A CA 1
ATOM 4335 C C . TYR A 1 577 ? -11.481 0.026 -17.648 1.00 67.12 577 TYR A C 1
ATOM 4337 O O . TYR A 1 577 ? -12.600 0.114 -18.153 1.00 67.12 577 TYR A O 1
ATOM 4345 N N . ASP A 1 578 ? -10.609 -0.905 -18.041 1.00 65.19 578 ASP A N 1
ATOM 4346 C CA . ASP A 1 578 ? -10.880 -1.910 -19.080 1.00 65.19 578 ASP A CA 1
ATOM 4347 C C . ASP A 1 578 ? -11.814 -3.047 -18.578 1.00 65.19 578 ASP A C 1
ATOM 4349 O O . ASP A 1 578 ? -12.107 -3.988 -19.316 1.00 65.19 578 ASP A O 1
ATOM 4353 N N . ASN A 1 579 ? -12.372 -2.939 -17.362 1.00 66.31 579 ASN A N 1
ATOM 4354 C CA . ASN A 1 579 ? -13.458 -3.797 -16.879 1.00 66.31 579 ASN A CA 1
ATOM 4355 C C . ASN A 1 579 ? -14.753 -3.575 -17.691 1.00 66.31 579 ASN A C 1
ATOM 4357 O O . ASN A 1 579 ? -15.522 -2.639 -17.439 1.00 66.31 579 ASN A O 1
ATOM 4361 N N . THR A 1 580 ? -15.029 -4.483 -18.630 1.00 57.38 580 THR A N 1
ATOM 4362 C CA . THR A 1 580 ? -16.187 -4.430 -19.540 1.00 57.38 580 THR A CA 1
ATOM 4363 C C . THR A 1 580 ? -17.538 -4.391 -18.827 1.00 57.38 580 THR A C 1
ATOM 4365 O O . THR A 1 580 ? -18.481 -3.820 -19.363 1.00 57.38 580 THR A O 1
ATOM 4368 N N . GLY A 1 581 ? -17.640 -4.912 -17.597 1.00 62.62 581 GLY A N 1
ATOM 4369 C CA . GLY A 1 581 ? -18.879 -4.893 -16.809 1.00 62.62 581 GLY A CA 1
ATOM 4370 C C . GLY A 1 581 ? -19.298 -3.503 -16.317 1.00 62.62 581 GLY A C 1
ATOM 4371 O O . GLY A 1 581 ? -20.440 -3.309 -15.908 1.00 62.62 581 GLY A O 1
ATOM 4372 N N . THR A 1 582 ? -18.393 -2.525 -16.373 1.00 75.38 582 THR A N 1
ATOM 4373 C CA . THR A 1 582 ? -18.658 -1.141 -15.946 1.00 75.38 582 THR A CA 1
ATOM 4374 C C . THR A 1 582 ? -18.860 -0.185 -17.117 1.00 75.38 582 THR A C 1
ATOM 4376 O O . THR A 1 582 ? -19.117 0.997 -16.902 1.00 75.38 582 THR A O 1
ATOM 4379 N N . GLN A 1 583 ? -18.758 -0.659 -18.360 1.00 84.94 583 GLN A N 1
ATOM 4380 C CA . GLN A 1 583 ? -18.885 0.184 -19.545 1.00 84.94 583 GLN A CA 1
ATOM 4381 C C . GLN A 1 583 ? -20.355 0.522 -19.807 1.00 84.94 583 GLN A C 1
ATOM 4383 O O . GLN A 1 583 ? -21.207 -0.357 -19.870 1.00 84.94 583 GLN A O 1
ATOM 4388 N N . VAL A 1 584 ? -20.654 1.811 -19.974 1.00 89.56 584 VAL A N 1
ATOM 4389 C CA . VAL A 1 584 ? -22.018 2.294 -20.255 1.00 89.56 584 VAL A CA 1
ATOM 4390 C C . VAL A 1 584 ? -22.134 2.937 -21.637 1.00 89.56 584 VAL A C 1
ATOM 4392 O O . VAL A 1 584 ? -23.208 2.936 -22.239 1.00 89.56 584 VAL A O 1
ATOM 4395 N N . ALA A 1 585 ? -21.036 3.469 -22.177 1.00 93.06 585 ALA A N 1
ATOM 4396 C CA . ALA A 1 585 ? -21.013 4.061 -23.508 1.00 93.06 585 ALA A CA 1
ATOM 4397 C C . ALA A 1 585 ? -19.653 3.893 -24.186 1.00 93.06 585 ALA A C 1
ATOM 4399 O O . ALA A 1 585 ? -18.609 3.936 -23.536 1.00 93.06 585 ALA A O 1
ATOM 4400 N N . VAL A 1 586 ? -19.688 3.785 -25.509 1.00 94.06 586 VAL A N 1
ATOM 4401 C CA . VAL A 1 586 ? -18.543 3.883 -26.415 1.00 94.06 586 VAL A CA 1
ATOM 4402 C C . VAL A 1 586 ? -18.568 5.260 -27.065 1.00 94.06 586 VAL A C 1
ATOM 4404 O O . VAL A 1 586 ? -19.560 5.652 -27.680 1.00 94.06 586 VAL A O 1
ATOM 4407 N N . VAL A 1 587 ? -17.495 6.030 -26.918 1.00 96.25 587 VAL A N 1
ATOM 4408 C CA . VAL A 1 587 ? -17.430 7.421 -27.378 1.00 96.25 587 VAL A CA 1
ATOM 4409 C C . VAL A 1 587 ? -16.080 7.748 -27.988 1.00 96.25 587 VAL A C 1
ATOM 4411 O O . VAL A 1 587 ? -15.047 7.195 -27.621 1.00 96.25 587 VAL A O 1
ATOM 4414 N N . ARG A 1 588 ? -16.067 8.720 -28.891 1.00 97.00 588 ARG A N 1
ATOM 4415 C CA . ARG A 1 588 ? -14.858 9.466 -29.221 1.00 97.00 588 ARG A CA 1
ATOM 4416 C C . ARG A 1 588 ? -14.805 10.744 -28.412 1.00 97.00 588 ARG A C 1
ATOM 4418 O O . ARG A 1 588 ? -15.817 11.218 -27.914 1.00 97.00 588 ARG A O 1
ATOM 4425 N N . ALA A 1 589 ? -13.599 11.269 -28.286 1.00 96.00 589 ALA A N 1
ATOM 4426 C CA . ALA A 1 589 ? -13.288 12.504 -27.596 1.00 96.00 589 ALA A CA 1
ATOM 4427 C C . ALA A 1 589 ? -12.604 13.448 -28.581 1.00 96.00 589 ALA A C 1
ATOM 4429 O O . ALA A 1 589 ? -11.819 13.005 -29.423 1.00 96.00 589 ALA A O 1
ATOM 4430 N N . GLY A 1 590 ? -12.896 14.732 -28.466 1.00 94.69 590 GLY A N 1
ATOM 4431 C CA . GLY A 1 590 ? -12.305 15.779 -29.283 1.00 94.69 590 GLY A CA 1
ATOM 4432 C C . GLY A 1 590 ? -12.280 17.102 -28.533 1.00 94.69 590 GLY A C 1
ATOM 4433 O O . GLY A 1 590 ? -12.554 17.158 -27.334 1.00 94.69 590 GLY A O 1
ATOM 4434 N N . ARG A 1 591 ? -11.905 18.176 -29.226 1.00 93.06 591 ARG A N 1
ATOM 4435 C CA . ARG A 1 591 ? -11.877 19.527 -28.657 1.00 93.06 591 ARG A CA 1
ATOM 4436 C C . ARG A 1 591 ? -12.637 20.485 -29.562 1.00 93.06 591 ARG A C 1
ATOM 4438 O O . ARG A 1 591 ? -12.384 20.500 -30.762 1.00 93.06 591 ARG A O 1
ATOM 4445 N N . ASP A 1 592 ? -13.476 21.321 -28.964 1.00 92.06 592 ASP A N 1
ATOM 4446 C CA . ASP A 1 592 ? -14.139 22.460 -29.607 1.00 92.06 592 ASP A CA 1
ATOM 4447 C C . ASP A 1 592 ? -13.779 23.765 -28.874 1.00 92.06 592 ASP A C 1
ATOM 4449 O O . ASP A 1 592 ? -12.876 23.782 -28.033 1.00 92.06 592 ASP A O 1
ATOM 4453 N N . GLU A 1 593 ? -14.443 24.877 -29.194 1.00 86.94 593 GLU A N 1
ATOM 4454 C CA . GLU A 1 593 ? -14.186 26.182 -28.571 1.00 86.94 593 GLU A CA 1
ATOM 4455 C C . GLU A 1 593 ? -14.531 26.257 -27.070 1.00 86.94 593 GLU A C 1
ATOM 4457 O O . GLU A 1 593 ? -14.034 27.149 -26.378 1.00 86.94 593 GLU A O 1
ATOM 4462 N N . HIS A 1 594 ? -15.310 25.307 -26.546 1.00 86.31 594 HIS A N 1
ATOM 4463 C CA . HIS A 1 594 ? -15.803 25.285 -25.170 1.00 86.31 594 HIS A CA 1
ATOM 4464 C C . HIS A 1 594 ? -15.069 24.276 -24.275 1.00 86.31 594 HIS A C 1
ATOM 4466 O O . HIS A 1 594 ? -14.988 24.478 -23.063 1.00 86.31 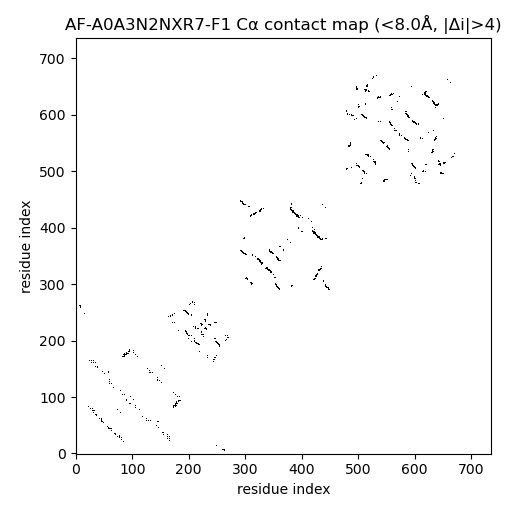594 HIS A O 1
ATOM 4472 N N . GLY A 1 595 ? -14.513 23.192 -24.821 1.00 89.94 595 GLY A N 1
ATOM 4473 C CA . GLY A 1 595 ? -13.867 22.183 -23.985 1.00 89.94 595 GLY A CA 1
ATOM 4474 C C . GLY A 1 595 ? -13.470 20.896 -24.686 1.00 89.94 595 GLY A C 1
ATOM 4475 O O . GLY A 1 595 ? -13.327 20.834 -25.904 1.00 89.94 595 GLY A O 1
ATOM 4476 N N . THR A 1 596 ? -13.235 19.864 -23.875 1.00 95.00 596 THR A N 1
ATOM 4477 C CA . THR A 1 596 ? -13.090 18.492 -24.375 1.00 95.00 596 THR A CA 1
ATOM 4478 C C . THR A 1 596 ? -14.483 17.896 -24.502 1.00 95.00 596 THR A C 1
ATOM 4480 O O . THR A 1 596 ? -15.146 17.691 -23.482 1.00 95.00 596 THR A O 1
ATOM 4483 N N . TRP A 1 597 ? -14.932 17.636 -25.726 1.00 95.62 597 TRP A N 1
ATOM 4484 C CA . TRP A 1 597 ? -16.207 16.979 -25.995 1.00 95.62 597 TRP A CA 1
ATOM 4485 C C . TRP A 1 597 ? -16.040 15.463 -26.072 1.00 95.62 597 TRP A C 1
ATOM 4487 O O . TRP A 1 597 ? -14.961 14.963 -26.387 1.00 95.62 597 TRP A O 1
ATOM 4497 N N . VAL A 1 598 ? -17.121 14.737 -25.795 1.00 97.25 598 VAL A N 1
ATOM 4498 C CA . VAL A 1 598 ? -17.275 13.309 -26.080 1.00 97.25 598 VAL A CA 1
ATOM 4499 C C . VAL A 1 598 ? -18.565 13.065 -26.860 1.00 97.25 598 VAL A C 1
ATOM 4501 O O . VAL A 1 598 ? -19.573 13.723 -26.597 1.00 97.25 598 VAL A O 1
ATOM 4504 N N . ALA A 1 599 ? -18.539 12.143 -27.822 1.00 97.31 599 ALA A N 1
ATOM 4505 C CA . ALA A 1 599 ? -19.691 11.781 -28.648 1.00 97.31 599 ALA A CA 1
ATOM 4506 C C . ALA A 1 599 ? -19.627 10.315 -29.102 1.00 97.31 599 ALA A C 1
ATOM 4508 O O . ALA A 1 599 ? -18.566 9.820 -29.482 1.00 97.31 599 ALA A O 1
ATOM 4509 N N . GLY A 1 600 ? -20.754 9.609 -29.049 1.00 97.00 600 GLY A N 1
ATOM 4510 C CA . GLY A 1 600 ? -20.863 8.219 -29.475 1.00 97.00 600 GLY A CA 1
ATOM 4511 C C . GLY A 1 600 ? -22.206 7.595 -29.112 1.00 97.00 600 GLY A C 1
ATOM 4512 O O . GLY A 1 600 ? -23.255 8.229 -29.247 1.00 97.00 600 GLY A O 1
ATOM 4513 N N . SER A 1 601 ? -22.182 6.348 -28.655 1.00 95.94 601 SER A N 1
ATOM 4514 C CA . SER A 1 601 ? -23.372 5.544 -28.374 1.00 95.94 601 SER A CA 1
ATOM 4515 C C . SER A 1 601 ? -23.284 4.890 -27.004 1.00 95.94 601 SER A C 1
ATOM 4517 O O . SER A 1 601 ? -22.204 4.527 -26.547 1.00 95.94 601 SER A O 1
ATOM 4519 N N . LEU A 1 602 ? -24.432 4.674 -26.373 1.00 94.62 602 LEU A N 1
ATOM 4520 C CA . LEU A 1 602 ? -24.558 3.663 -25.332 1.00 94.62 602 LEU A CA 1
ATOM 4521 C C . LEU A 1 602 ? -24.154 2.294 -25.892 1.00 94.62 602 LEU A C 1
ATOM 4523 O O . LEU A 1 602 ? -24.363 2.024 -27.082 1.00 94.62 602 LEU A O 1
ATOM 4527 N N . VAL A 1 603 ? -23.602 1.437 -25.035 1.00 90.56 603 VAL A N 1
ATOM 4528 C CA . VAL A 1 603 ? -23.388 0.034 -25.403 1.00 90.56 603 VAL A CA 1
ATOM 4529 C C . VAL A 1 603 ? -24.734 -0.712 -25.418 1.00 90.56 603 VAL A C 1
ATOM 4531 O O . VAL A 1 603 ? -25.609 -0.390 -24.609 1.00 90.56 603 VAL A O 1
ATOM 4534 N N . PRO A 1 604 ? -24.953 -1.674 -26.332 1.00 83.38 604 PRO A N 1
ATOM 4535 C CA . PRO A 1 604 ? -26.221 -2.407 -26.457 1.00 83.38 604 PRO A CA 1
ATOM 4536 C C . PRO A 1 604 ? -26.689 -3.103 -25.174 1.00 83.38 604 PRO A C 1
ATOM 4538 O O . PRO A 1 604 ? -27.890 -3.260 -24.950 1.00 83.38 604 PRO A O 1
ATOM 4541 N N . GLU A 1 605 ? -25.731 -3.522 -24.356 1.00 82.25 605 GLU A N 1
ATOM 4542 C CA . GLU A 1 605 ? -25.896 -4.199 -23.076 1.00 82.25 605 GLU A CA 1
ATOM 4543 C C . GLU A 1 605 ? -26.099 -3.250 -21.882 1.00 82.25 605 GLU A C 1
ATOM 4545 O O . GLU A 1 605 ? -26.359 -3.732 -20.780 1.00 82.25 605 GLU A O 1
ATOM 4550 N N . ALA A 1 606 ? -26.026 -1.926 -22.079 1.00 82.88 606 ALA A N 1
ATOM 4551 C CA . ALA A 1 606 ? -26.202 -0.952 -21.003 1.00 82.88 606 ALA A CA 1
ATOM 4552 C C . ALA A 1 606 ? -27.598 -1.079 -20.377 1.00 82.88 606 ALA A C 1
ATOM 4554 O O . ALA A 1 606 ? -28.613 -1.008 -21.077 1.00 82.88 606 ALA A O 1
ATOM 4555 N N . THR A 1 607 ? -27.664 -1.230 -19.053 1.00 83.75 607 THR A N 1
ATOM 4556 C CA . THR A 1 607 ? -28.950 -1.330 -18.345 1.00 83.75 607 THR A CA 1
ATOM 4557 C C . THR A 1 607 ? -29.612 0.039 -18.182 1.00 83.75 607 THR A C 1
ATOM 4559 O O . THR A 1 607 ? -28.946 1.079 -18.226 1.00 83.75 607 THR A O 1
ATOM 4562 N N . GLU A 1 608 ? -30.930 0.076 -17.951 1.00 79.44 608 GLU A N 1
ATOM 4563 C CA . GLU A 1 608 ? -31.627 1.343 -17.687 1.00 79.44 608 GLU A CA 1
ATOM 4564 C C . GLU A 1 608 ? -31.032 2.065 -16.468 1.00 79.44 608 GLU A C 1
ATOM 4566 O O . GLU A 1 608 ? -30.868 3.284 -16.498 1.00 79.44 608 GLU A O 1
ATOM 4571 N N . GLU A 1 609 ? -30.619 1.333 -15.434 1.00 78.94 609 GLU A N 1
ATOM 4572 C CA . GLU A 1 609 ? -29.996 1.874 -14.225 1.00 78.94 609 GLU A CA 1
ATOM 4573 C C . GLU A 1 609 ? -28.640 2.529 -14.522 1.00 78.94 609 GLU A C 1
ATOM 4575 O O . GLU A 1 609 ? -28.388 3.645 -14.052 1.00 78.94 609 GLU A O 1
ATOM 4580 N N . GLN A 1 610 ? -27.793 1.889 -15.339 1.00 82.31 610 GLN A N 1
ATOM 4581 C CA . GLN A 1 610 ? -26.513 2.450 -15.787 1.00 82.31 610 GLN A CA 1
ATOM 4582 C C . GLN A 1 610 ? -26.726 3.695 -16.657 1.00 82.31 610 GLN A C 1
ATOM 4584 O O . GLN A 1 610 ? -26.032 4.700 -16.492 1.00 82.31 610 GLN A O 1
ATOM 4589 N N . VAL A 1 611 ? -27.736 3.683 -17.530 1.00 83.88 611 VAL A N 1
ATOM 4590 C CA . VAL A 1 611 ? -28.106 4.850 -18.343 1.00 83.88 611 VAL A CA 1
ATOM 4591 C C . VAL A 1 611 ? -28.597 6.000 -17.463 1.00 83.88 611 VAL A C 1
ATOM 4593 O O . VAL A 1 611 ? -28.214 7.151 -17.682 1.00 83.88 611 VAL A O 1
ATOM 4596 N N . GLN A 1 612 ? -29.416 5.724 -16.445 1.00 80.75 612 GLN A N 1
ATOM 4597 C CA . GLN A 1 612 ? -29.837 6.746 -15.486 1.00 80.75 612 GLN A CA 1
ATOM 4598 C C . GLN A 1 612 ? -28.670 7.248 -14.632 1.00 80.75 612 GLN A C 1
ATOM 4600 O O . GLN A 1 612 ? -28.685 8.410 -14.225 1.00 80.75 612 GLN A O 1
ATOM 4605 N N . LEU A 1 613 ? -27.672 6.407 -14.342 1.00 79.94 613 LEU A N 1
ATOM 4606 C CA . LEU A 1 613 ? -26.448 6.813 -13.649 1.00 79.94 613 LEU A CA 1
ATOM 4607 C C . LEU A 1 613 ? -25.641 7.777 -14.523 1.00 79.94 613 LEU A C 1
ATOM 4609 O O . LEU A 1 613 ? -25.362 8.892 -14.093 1.00 79.94 613 LEU A O 1
ATOM 4613 N N . LEU A 1 614 ? -25.407 7.429 -15.789 1.00 85.75 614 LEU A N 1
ATOM 4614 C CA . LEU A 1 614 ? -24.753 8.312 -16.755 1.00 85.75 614 LEU A CA 1
ATOM 4615 C C . LEU A 1 614 ? -25.483 9.656 -16.913 1.00 85.75 614 LEU A C 1
ATOM 4617 O O . LEU A 1 614 ? -24.843 10.700 -16.974 1.00 85.75 614 LEU A O 1
ATOM 4621 N N . ARG A 1 615 ? -26.823 9.659 -16.942 1.00 83.62 615 ARG A N 1
ATOM 4622 C CA . ARG A 1 615 ? -27.630 10.889 -17.073 1.00 83.62 615 ARG A CA 1
ATOM 4623 C C . ARG A 1 615 ? -27.521 11.836 -15.876 1.00 83.62 615 ARG A C 1
ATOM 4625 O O . ARG A 1 615 ? -27.713 13.037 -16.057 1.00 83.62 615 ARG A O 1
ATOM 4632 N N . ARG A 1 616 ? -27.287 11.313 -14.668 1.00 73.81 616 ARG A N 1
ATOM 4633 C CA . ARG A 1 616 ? -27.252 12.109 -13.427 1.00 73.81 616 ARG A CA 1
ATOM 4634 C C . ARG A 1 616 ? -25.841 12.392 -12.914 1.00 73.81 616 ARG A C 1
ATOM 4636 O O . ARG A 1 616 ? -25.695 13.212 -12.012 1.00 73.81 616 ARG A O 1
ATOM 4643 N N . SER A 1 617 ? -24.828 11.738 -13.476 1.00 78.81 617 SER A N 1
ATOM 4644 C CA . SER A 1 617 ? -23.440 11.876 -13.045 1.00 78.81 617 SER A CA 1
ATOM 4645 C C . SER A 1 617 ? -22.645 12.801 -13.971 1.00 78.81 617 SER A C 1
ATOM 4647 O O . SER A 1 617 ? -22.656 12.611 -15.189 1.00 78.81 617 SER A O 1
ATOM 4649 N N . PRO A 1 618 ? -21.903 13.786 -13.435 1.00 78.38 618 PRO A N 1
ATOM 4650 C CA . PRO A 1 618 ? -20.841 14.430 -14.195 1.00 78.38 618 PRO A CA 1
ATOM 4651 C C . PRO A 1 618 ? -19.755 13.419 -14.593 1.00 78.38 618 PRO A C 1
ATOM 4653 O O . PRO A 1 618 ? -19.586 12.372 -13.964 1.00 78.38 618 PRO A O 1
ATOM 4656 N N . LEU A 1 619 ? -18.995 13.761 -15.633 1.00 87.94 619 LEU A N 1
ATOM 4657 C CA . LEU A 1 619 ? -17.857 12.960 -16.069 1.00 87.94 619 LEU A CA 1
ATOM 4658 C C . LEU A 1 619 ? -16.545 13.494 -15.488 1.00 87.94 619 LEU A C 1
ATOM 4660 O O . LEU A 1 619 ? -16.380 14.697 -15.273 1.00 87.94 619 LEU A O 1
ATOM 4664 N N . SER A 1 620 ? -15.607 12.579 -15.264 1.00 84.62 620 SER A N 1
ATOM 4665 C CA . SER A 1 620 ? -14.208 12.874 -14.970 1.00 84.62 620 SER A CA 1
ATOM 4666 C C . SER A 1 620 ? -13.325 12.171 -15.991 1.00 84.62 620 SER A C 1
ATOM 4668 O O . SER A 1 620 ? -13.592 11.029 -16.363 1.00 84.62 620 SER A O 1
ATOM 4670 N N . GLY A 1 621 ? -12.295 12.865 -16.469 1.00 87.44 621 GLY A N 1
ATOM 4671 C CA . GLY A 1 621 ? -11.272 12.281 -17.333 1.00 87.44 621 GLY A CA 1
ATOM 4672 C C . GLY A 1 621 ? -10.050 11.890 -16.511 1.00 87.44 621 GLY A C 1
ATOM 4673 O O . GLY A 1 621 ? -9.604 12.676 -15.675 1.00 87.44 621 GLY A O 1
ATOM 4674 N N . ASP A 1 622 ? -9.498 10.708 -16.767 1.00 85.81 622 ASP A N 1
ATOM 4675 C CA . ASP A 1 622 ? -8.210 10.281 -16.223 1.00 85.81 622 ASP A CA 1
ATOM 4676 C C . ASP A 1 622 ? -7.108 10.561 -17.257 1.00 85.81 622 ASP A C 1
ATOM 4678 O O . ASP A 1 622 ? -7.143 10.054 -18.383 1.00 85.81 622 ASP A O 1
ATOM 4682 N N . TRP A 1 623 ? -6.156 11.419 -16.884 1.00 85.81 623 TRP A N 1
ATOM 4683 C CA . TRP A 1 623 ? -5.104 11.922 -17.763 1.00 85.81 623 TRP A CA 1
ATOM 4684 C C . TRP A 1 623 ? -3.746 11.433 -17.271 1.00 85.81 623 TRP A C 1
ATOM 4686 O O . TRP A 1 623 ? -3.295 11.821 -16.192 1.00 85.81 623 TRP A O 1
ATOM 4696 N N . ARG A 1 624 ? -3.056 10.625 -18.080 1.00 79.06 624 ARG A N 1
ATOM 4697 C CA . ARG A 1 624 ? -1.760 10.032 -17.722 1.00 79.06 624 ARG A CA 1
ATOM 4698 C C . ARG A 1 624 ? -0.653 10.551 -18.626 1.00 79.06 624 ARG A C 1
ATOM 4700 O O . ARG A 1 624 ? -0.858 10.821 -19.808 1.00 79.06 624 ARG A O 1
ATOM 4707 N N . TRP A 1 625 ? 0.542 10.698 -18.065 1.00 69.62 625 TRP A N 1
ATOM 4708 C CA . TRP A 1 625 ? 1.724 11.071 -18.834 1.00 69.62 625 TRP A CA 1
ATOM 4709 C C . TRP A 1 625 ? 2.188 9.894 -19.687 1.00 69.62 625 TRP A C 1
ATOM 4711 O O . TRP A 1 625 ? 2.682 8.903 -19.159 1.00 69.62 625 TRP A O 1
ATOM 4721 N N . ILE A 1 626 ? 2.039 10.013 -21.006 1.00 68.56 626 ILE A N 1
ATOM 4722 C CA . ILE A 1 626 ? 2.464 8.992 -21.965 1.00 68.56 626 ILE A CA 1
ATOM 4723 C C . ILE A 1 626 ? 3.132 9.687 -23.149 1.00 68.56 626 ILE A C 1
ATOM 4725 O O . ILE A 1 626 ? 2.572 10.607 -23.746 1.00 68.56 626 ILE A O 1
ATOM 4729 N N . GLY A 1 627 ? 4.361 9.276 -23.472 1.00 62.19 627 GLY A N 1
ATOM 4730 C CA . GLY A 1 627 ? 5.114 9.850 -24.592 1.00 62.19 627 GLY A CA 1
ATOM 4731 C C . GLY A 1 627 ? 5.400 11.354 -24.456 1.00 62.19 627 GLY A C 1
ATOM 4732 O O . GLY A 1 627 ? 5.486 12.051 -25.462 1.00 62.19 627 GLY A O 1
ATOM 4733 N N . GLY A 1 628 ? 5.513 11.875 -23.226 1.00 60.97 628 GLY A N 1
ATOM 4734 C CA . GLY A 1 628 ? 5.844 13.283 -22.964 1.00 60.97 628 GLY A CA 1
ATOM 4735 C C . GLY A 1 628 ? 4.672 14.272 -23.036 1.00 60.97 628 GLY A C 1
ATOM 4736 O O . GLY A 1 628 ? 4.902 15.476 -22.963 1.00 60.97 628 GLY A O 1
ATOM 4737 N N . ALA A 1 629 ? 3.429 13.793 -23.143 1.00 70.56 629 ALA A N 1
ATOM 4738 C CA . ALA A 1 629 ? 2.215 14.604 -23.032 1.00 70.56 629 ALA A CA 1
ATOM 4739 C C . ALA A 1 629 ? 1.171 13.899 -22.149 1.00 70.56 629 ALA A C 1
ATOM 4741 O O . ALA A 1 629 ? 1.223 12.681 -21.968 1.00 70.56 629 ALA A O 1
ATOM 4742 N N . ARG A 1 630 ? 0.219 14.650 -21.586 1.00 80.62 630 ARG A N 1
ATOM 4743 C CA . ARG A 1 630 ? -0.879 14.072 -20.796 1.00 80.62 630 ARG A CA 1
ATOM 4744 C C . ARG A 1 630 ? -1.984 13.577 -21.723 1.00 80.62 630 ARG A C 1
ATOM 4746 O O . ARG A 1 630 ? -2.758 14.373 -22.245 1.00 80.62 630 ARG A O 1
ATOM 4753 N N . GLN A 1 631 ? -2.026 12.271 -21.937 1.00 86.44 631 GLN A N 1
ATOM 4754 C CA . GLN A 1 631 ? -3.015 11.601 -22.774 1.00 86.44 631 GLN A CA 1
ATOM 4755 C C . GLN A 1 631 ? -4.243 11.254 -21.931 1.00 86.44 631 GLN A C 1
ATOM 4757 O O . GLN A 1 631 ? -4.101 10.823 -20.784 1.00 86.44 631 GLN A O 1
ATOM 4762 N N . LEU A 1 632 ? -5.440 11.422 -22.494 1.00 90.81 632 LEU A N 1
ATOM 4763 C CA . LEU A 1 632 ? -6.642 10.856 -21.882 1.00 90.81 632 LEU A CA 1
ATOM 4764 C C . LEU A 1 632 ? -6.547 9.331 -21.986 1.00 90.81 632 LEU A C 1
ATOM 4766 O O . LEU A 1 632 ? -6.285 8.818 -23.075 1.00 90.81 632 LEU A O 1
ATOM 4770 N N . VAL A 1 633 ? -6.750 8.620 -20.879 1.00 85.56 633 VAL A N 1
ATOM 4771 C CA . VAL A 1 633 ? -6.749 7.146 -20.870 1.00 85.56 633 VAL A CA 1
ATOM 4772 C C . VAL A 1 633 ? -8.113 6.554 -20.541 1.00 85.56 633 VAL A C 1
ATOM 4774 O O . VAL A 1 633 ? -8.414 5.451 -20.986 1.00 85.56 633 VAL A O 1
ATOM 4777 N N . ALA A 1 634 ? -8.959 7.293 -19.819 1.00 86.31 634 ALA A N 1
ATOM 4778 C CA . ALA A 1 634 ? -10.314 6.867 -19.490 1.00 86.31 634 ALA A CA 1
ATOM 4779 C C . ALA A 1 634 ? -11.240 8.048 -19.184 1.00 86.31 634 ALA A C 1
ATOM 4781 O O . ALA A 1 634 ? -10.788 9.137 -18.820 1.00 86.31 634 ALA A O 1
ATOM 4782 N N . ALA A 1 635 ? -12.544 7.801 -19.289 1.00 90.25 635 ALA A N 1
ATOM 4783 C CA . ALA A 1 635 ? -13.597 8.684 -18.810 1.00 90.25 635 ALA A CA 1
ATOM 4784 C C . ALA A 1 635 ? -14.571 7.878 -17.941 1.00 90.25 635 ALA A C 1
ATOM 4786 O O . ALA A 1 635 ? -14.910 6.740 -18.270 1.00 90.25 635 ALA A O 1
ATOM 4787 N N . LEU A 1 636 ? -15.028 8.462 -16.837 1.00 89.75 636 LEU A N 1
ATOM 4788 C CA . LEU A 1 636 ? -15.918 7.780 -15.900 1.00 89.75 636 LEU A CA 1
ATOM 4789 C C . LEU A 1 636 ? -16.959 8.713 -15.287 1.00 89.75 636 LEU A C 1
ATOM 4791 O O . LEU A 1 636 ? -16.742 9.922 -15.162 1.00 89.75 636 LEU A O 1
ATOM 4795 N N . CYS A 1 637 ? -18.083 8.132 -14.880 1.00 80.94 637 CYS A N 1
ATOM 4796 C CA . CYS A 1 637 ? -19.108 8.793 -14.086 1.00 80.94 637 CYS A CA 1
ATOM 4797 C C . CYS A 1 637 ? -18.626 8.987 -12.648 1.00 80.94 637 CYS A C 1
ATOM 4799 O O . CYS A 1 637 ? -18.232 8.037 -11.978 1.00 80.94 637 CYS A O 1
ATOM 4801 N N . VAL A 1 638 ? -18.720 10.216 -12.152 1.00 72.81 638 VAL A N 1
ATOM 4802 C CA . VAL A 1 638 ? -18.380 10.572 -10.771 1.00 72.81 638 VAL A CA 1
ATOM 4803 C C . VAL A 1 638 ? -19.491 11.411 -10.153 1.00 72.81 638 VAL A C 1
ATOM 4805 O O . VAL A 1 638 ? -20.363 11.919 -10.852 1.00 72.81 638 VAL A O 1
ATOM 4808 N N . ASN A 1 639 ? -19.450 11.604 -8.836 1.00 66.31 639 ASN A N 1
ATOM 4809 C CA . ASN A 1 639 ? -20.391 12.491 -8.142 1.00 66.31 639 ASN A CA 1
ATOM 4810 C C . ASN A 1 639 ? -19.976 13.969 -8.227 1.00 66.31 639 ASN A C 1
ATOM 4812 O O . ASN A 1 639 ? -20.822 14.860 -8.179 1.00 66.31 639 ASN A O 1
ATOM 4816 N N . VAL A 1 640 ? -18.675 14.240 -8.391 1.00 62.53 640 VAL A N 1
ATOM 4817 C CA . VAL A 1 640 ? -18.122 15.589 -8.572 1.00 62.53 640 VAL A CA 1
ATOM 4818 C C . VAL A 1 640 ? -17.106 15.557 -9.708 1.00 62.53 640 VAL A C 1
ATOM 4820 O O . VAL A 1 640 ? -16.009 15.029 -9.551 1.00 62.53 640 VAL A O 1
ATOM 4823 N N . GLY A 1 641 ? -17.474 16.120 -10.860 1.00 65.44 641 GLY A N 1
ATOM 4824 C CA . GLY A 1 641 ? -16.577 16.221 -12.010 1.00 65.44 641 GLY A CA 1
ATOM 4825 C C . GLY A 1 641 ? -15.421 17.173 -11.721 1.00 65.44 641 GLY A C 1
ATOM 4826 O O . GLY A 1 641 ? -15.647 18.307 -11.292 1.00 65.44 641 GLY A O 1
ATOM 4827 N N . GLY A 1 642 ? -14.190 16.729 -11.978 1.00 68.25 642 GLY A N 1
ATOM 4828 C CA . GLY A 1 642 ? -12.987 17.534 -11.766 1.00 68.25 642 GLY A CA 1
ATOM 4829 C C . GLY A 1 642 ? -13.019 18.865 -12.521 1.00 68.25 642 GLY A C 1
ATOM 4830 O O . GLY A 1 642 ? -12.702 19.906 -11.949 1.00 68.25 642 GLY A O 1
ATOM 4831 N N . PHE A 1 643 ? -13.497 18.841 -13.769 1.00 82.62 643 PHE A N 1
ATOM 4832 C CA . PHE A 1 643 ? -13.722 20.011 -14.620 1.00 82.62 643 PHE A CA 1
ATOM 4833 C C . PHE A 1 643 ? -15.230 20.246 -14.804 1.00 82.62 643 PHE A C 1
ATOM 4835 O O . PHE A 1 643 ? -15.859 19.586 -15.630 1.00 82.62 643 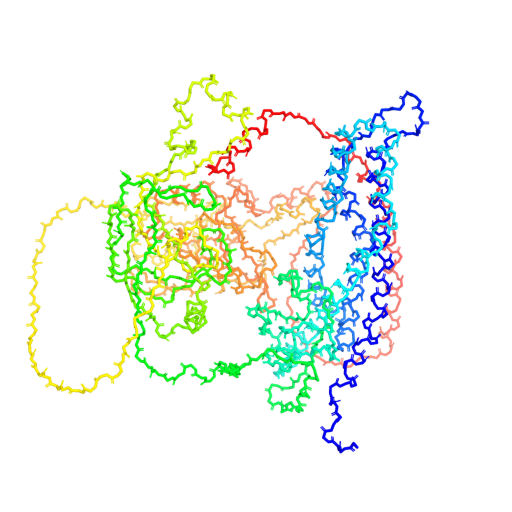PHE A O 1
ATOM 4842 N N . PRO A 1 644 ? -15.854 21.148 -14.031 1.00 75.19 644 PRO A N 1
ATOM 4843 C CA . PRO A 1 644 ? -17.306 21.218 -13.945 1.00 75.19 644 PRO A CA 1
ATOM 4844 C C . PRO A 1 644 ? -17.945 21.805 -15.209 1.00 75.19 644 PRO A C 1
ATOM 4846 O O . PRO A 1 644 ? -17.758 22.976 -15.540 1.00 75.19 644 PRO A O 1
ATOM 4849 N N . VAL A 1 645 ? -18.780 20.991 -15.853 1.00 80.81 645 VAL A N 1
ATOM 4850 C CA . VAL A 1 645 ? -19.565 21.327 -17.045 1.00 80.81 645 VAL A CA 1
ATOM 4851 C C . VAL A 1 645 ? -20.973 21.750 -16.620 1.00 80.81 645 VAL A C 1
ATOM 4853 O O . VAL A 1 645 ? -21.737 20.945 -16.091 1.00 80.81 645 VAL A O 1
ATOM 4856 N N . VAL A 1 646 ? -21.326 23.022 -16.826 1.00 74.56 646 VAL A N 1
ATOM 4857 C CA . VAL A 1 646 ? -22.605 23.608 -16.380 1.00 74.56 646 VAL A CA 1
ATOM 4858 C C . VAL A 1 646 ? -23.277 24.333 -17.549 1.00 74.56 646 VAL A C 1
ATOM 4860 O O . VAL A 1 646 ? -22.657 25.209 -18.147 1.00 74.56 646 VAL A O 1
ATOM 4863 N N . ARG A 1 647 ? -24.543 24.000 -17.854 1.00 72.62 647 ARG A N 1
ATOM 4864 C CA . ARG A 1 647 ? -25.313 24.641 -18.945 1.00 72.62 647 ARG A CA 1
ATOM 4865 C C . ARG A 1 647 ? -25.450 26.148 -18.742 1.00 72.62 647 ARG A C 1
ATOM 4867 O O . ARG A 1 647 ? -25.618 26.601 -17.609 1.00 72.62 647 ARG A O 1
ATOM 4874 N N . GLY A 1 648 ? -25.424 26.915 -19.833 1.00 58.69 648 GLY A N 1
ATOM 4875 C CA . GLY A 1 648 ? -25.562 28.374 -19.808 1.00 58.69 648 GLY A CA 1
ATOM 4876 C C . GLY A 1 648 ? -24.378 29.118 -19.179 1.00 58.69 648 GLY A C 1
ATOM 4877 O O . GLY A 1 648 ? -24.424 30.342 -19.042 1.00 58.69 648 GLY A O 1
ATOM 4878 N N . ARG A 1 649 ? -23.312 28.412 -18.781 1.00 66.12 649 ARG A N 1
ATOM 4879 C CA . ARG A 1 649 ? -22.083 29.012 -18.262 1.00 66.12 649 ARG A CA 1
ATOM 4880 C C . ARG A 1 649 ? -21.128 29.291 -19.421 1.00 66.12 649 ARG A C 1
ATOM 4882 O O . ARG A 1 649 ? -20.839 28.400 -20.212 1.00 66.12 649 ARG A O 1
ATOM 4889 N N . ALA A 1 650 ? -20.580 30.505 -19.482 1.00 60.66 650 ALA A N 1
ATOM 4890 C CA . ALA A 1 650 ? -19.469 30.793 -20.387 1.00 60.66 650 ALA A CA 1
ATOM 4891 C C . ALA A 1 650 ? -18.234 29.966 -19.980 1.00 60.66 650 ALA A C 1
ATOM 4893 O O . ALA A 1 650 ? -17.796 30.045 -18.824 1.00 60.66 650 ALA A O 1
ATOM 4894 N N . SER A 1 651 ? -17.693 29.183 -20.918 1.00 58.22 651 SER A N 1
ATOM 4895 C CA . SER A 1 651 ? -16.467 28.400 -20.711 1.00 58.22 651 SER A CA 1
ATOM 4896 C C . SER A 1 651 ? -15.309 29.304 -20.262 1.00 58.22 651 SER A C 1
ATOM 4898 O O . SER A 1 651 ? -15.183 30.442 -20.722 1.00 58.22 651 SER A O 1
ATOM 4900 N N . GLY A 1 652 ? -14.508 28.842 -19.295 1.00 57.03 652 GLY A N 1
ATOM 4901 C CA . GLY A 1 652 ? -13.407 29.630 -18.715 1.00 57.03 652 GLY A CA 1
ATOM 4902 C C . GLY A 1 652 ? -13.848 30.823 -17.845 1.00 57.03 652 GLY A C 1
ATOM 4903 O O . GLY A 1 652 ? -13.033 31.667 -17.458 1.00 57.03 652 GLY A O 1
ATOM 4904 N N . GLY A 1 653 ? -15.138 30.925 -17.505 1.00 49.31 653 GLY A N 1
ATOM 4905 C CA . GLY A 1 653 ? -15.705 32.082 -16.811 1.00 49.31 653 GLY A CA 1
ATOM 4906 C C . GLY A 1 653 ? -15.201 32.318 -15.378 1.00 49.31 653 GLY A C 1
ATOM 4907 O O . GLY A 1 653 ? -15.234 33.464 -14.932 1.00 49.31 653 GLY A O 1
ATOM 4908 N N . ARG A 1 654 ? -14.711 31.302 -14.633 1.00 52.84 654 ARG A N 1
ATOM 4909 C CA . ARG A 1 654 ? -14.113 31.544 -13.295 1.00 52.84 654 ARG A CA 1
ATOM 4910 C C . ARG A 1 654 ? -12.689 32.055 -13.417 1.00 52.84 654 ARG A C 1
ATOM 4912 O O . ARG A 1 654 ? -12.367 33.005 -12.716 1.00 52.84 654 ARG A O 1
ATOM 4919 N N . ALA A 1 655 ? -11.875 31.519 -14.322 1.00 43.06 655 ALA A N 1
ATOM 4920 C CA . ALA A 1 655 ? -10.584 32.120 -14.647 1.00 43.06 655 ALA A CA 1
ATOM 4921 C C . ALA A 1 655 ? -10.746 33.604 -15.040 1.00 43.06 655 ALA A C 1
ATOM 4923 O O . ALA A 1 655 ? -10.052 34.460 -14.495 1.00 43.06 655 ALA A O 1
ATOM 4924 N N . TYR A 1 656 ? -11.742 33.938 -15.870 1.00 36.91 656 TYR A N 1
ATOM 4925 C CA . TYR A 1 656 ? -12.015 35.324 -16.269 1.00 36.91 656 TYR A CA 1
ATOM 4926 C C . TYR A 1 656 ? -12.583 36.193 -15.127 1.00 36.91 656 TYR A C 1
ATOM 4928 O O . TYR A 1 656 ? -12.157 37.333 -14.965 1.00 36.91 656 TYR A O 1
ATOM 4936 N N . ALA A 1 657 ? -13.488 35.675 -14.284 1.00 38.66 657 ALA A N 1
ATOM 4937 C CA . ALA A 1 657 ? -14.025 36.398 -13.124 1.00 38.66 657 ALA A CA 1
ATOM 4938 C C . ALA A 1 657 ? -12.993 36.578 -11.995 1.00 38.66 657 ALA A C 1
ATOM 4940 O O . ALA A 1 657 ? -13.014 37.601 -11.314 1.00 38.66 657 ALA A O 1
ATOM 4941 N N . MET A 1 658 ? -12.058 35.639 -11.810 1.00 40.06 658 MET A N 1
ATOM 4942 C CA . MET A 1 658 ? -10.926 35.748 -10.877 1.00 40.06 658 MET A CA 1
ATOM 4943 C C . MET A 1 658 ? -9.871 36.751 -11.371 1.00 40.06 658 MET A C 1
ATOM 4945 O O . MET A 1 658 ? -9.325 37.513 -10.575 1.00 40.06 658 MET A O 1
ATOM 4949 N N . VAL A 1 659 ? -9.643 36.824 -12.688 1.00 40.78 659 VAL A N 1
ATOM 4950 C CA . VAL A 1 659 ? -8.812 37.862 -13.324 1.00 40.78 659 VAL A CA 1
ATOM 4951 C C . VAL A 1 659 ? -9.479 39.239 -13.246 1.00 40.78 659 VAL A C 1
ATOM 4953 O O . VAL A 1 659 ? -8.836 40.207 -12.845 1.00 40.78 659 VAL A O 1
ATOM 4956 N N . ALA A 1 660 ? -10.777 39.335 -13.549 1.00 34.22 660 ALA A N 1
ATOM 4957 C CA . ALA A 1 660 ? -11.544 40.583 -13.508 1.00 34.22 660 ALA A CA 1
ATOM 4958 C C . ALA A 1 660 ? -11.784 41.109 -12.078 1.00 34.22 660 ALA A C 1
ATOM 4960 O O . ALA A 1 660 ? -11.894 42.317 -11.884 1.00 34.22 660 ALA A O 1
ATOM 4961 N N . SER A 1 661 ? -11.810 40.229 -11.069 1.00 37.81 661 SER A N 1
ATOM 4962 C CA . SER A 1 661 ? -11.838 40.602 -9.642 1.00 37.81 661 SER A CA 1
ATOM 4963 C C . SER A 1 661 ? -10.452 40.924 -9.062 1.00 37.81 661 SER A C 1
ATOM 4965 O O . SER A 1 661 ? -10.345 41.301 -7.895 1.00 37.81 661 SER A O 1
ATOM 4967 N N . GLY A 1 662 ? -9.384 40.817 -9.864 1.00 30.80 662 GLY A N 1
ATOM 4968 C CA . GLY A 1 662 ? -8.018 41.146 -9.457 1.00 30.80 662 GLY A CA 1
ATOM 4969 C C . GLY A 1 662 ? -7.393 40.153 -8.470 1.00 30.80 662 GLY A C 1
ATOM 4970 O O . GLY A 1 662 ? -6.460 40.512 -7.744 1.00 30.80 662 GLY A O 1
ATOM 4971 N N . TRP A 1 663 ? -7.883 38.911 -8.414 1.00 35.19 663 TRP A N 1
ATOM 4972 C CA . TRP A 1 663 ? -7.363 37.897 -7.501 1.00 35.19 663 TRP A CA 1
ATOM 4973 C C . TRP A 1 663 ? -5.951 37.459 -7.926 1.00 35.19 663 TRP A C 1
ATOM 4975 O O . TRP A 1 663 ? -5.738 36.822 -8.955 1.00 35.19 663 TRP A O 1
ATOM 4985 N N . ARG A 1 664 ? -4.952 37.795 -7.098 1.00 33.69 664 ARG A N 1
ATOM 4986 C CA . ARG A 1 664 ? -3.506 37.615 -7.355 1.00 33.69 664 ARG A CA 1
ATOM 4987 C C . ARG A 1 664 ? -3.003 36.157 -7.424 1.00 33.69 664 ARG A C 1
ATOM 4989 O O . ARG A 1 664 ? -1.796 35.958 -7.528 1.00 33.69 664 ARG A O 1
ATOM 4996 N N . GLY A 1 665 ? -3.887 35.160 -7.338 1.00 40.69 665 GLY A N 1
ATOM 4997 C CA . GLY A 1 665 ? -3.546 33.729 -7.365 1.00 40.69 665 GLY A CA 1
ATOM 4998 C C . GLY A 1 665 ? -3.539 33.086 -8.759 1.00 40.69 665 GLY A C 1
ATOM 4999 O O . GLY A 1 665 ? -3.166 31.926 -8.889 1.00 40.69 665 GLY A O 1
ATOM 5000 N N . TRP A 1 666 ? -3.938 33.809 -9.808 1.00 33.19 666 TRP A N 1
ATOM 5001 C CA . TRP A 1 666 ? -4.054 33.257 -11.160 1.00 33.19 666 TRP A CA 1
ATOM 5002 C C . TRP A 1 666 ? -2.709 33.238 -11.917 1.00 33.19 666 TRP A C 1
ATOM 5004 O O . TRP A 1 666 ? -2.047 34.271 -12.040 1.00 33.19 666 TRP A O 1
ATOM 5014 N N . ARG A 1 667 ? -2.318 32.077 -12.468 1.00 34.31 667 ARG A N 1
ATOM 5015 C CA . ARG A 1 667 ? -1.294 31.939 -13.525 1.00 34.31 667 ARG A CA 1
ATOM 5016 C C . ARG A 1 667 ? -1.793 30.946 -14.587 1.00 34.31 667 ARG A C 1
ATOM 5018 O O . ARG A 1 667 ? -2.108 29.820 -14.209 1.00 34.31 667 ARG A O 1
ATOM 5025 N N . PRO A 1 668 ? -1.865 31.317 -15.878 1.00 28.88 668 PRO A N 1
ATOM 5026 C CA . PRO A 1 668 ? -2.277 30.389 -16.922 1.00 28.88 668 PRO A CA 1
ATOM 5027 C C . PRO A 1 668 ? -1.144 29.405 -17.227 1.00 28.88 668 PRO A C 1
ATOM 5029 O O . PRO A 1 668 ? 0.023 29.792 -17.319 1.00 28.88 668 PRO A O 1
ATOM 5032 N N . SER A 1 669 ? -1.493 28.134 -17.395 1.00 35.53 669 SER A N 1
ATOM 5033 C CA . SER A 1 669 ? -0.622 27.119 -17.980 1.00 35.53 669 SER A CA 1
ATOM 5034 C C . SER A 1 669 ? -0.978 27.016 -19.460 1.00 35.53 669 SER A C 1
ATOM 5036 O O . SER A 1 669 ? -2.069 26.573 -19.789 1.00 35.53 669 SER A O 1
ATOM 5038 N N . VAL A 1 670 ? -0.082 27.458 -20.348 1.00 28.06 670 VAL A N 1
ATOM 5039 C CA . VAL A 1 670 ? -0.168 27.114 -21.776 1.00 28.06 670 VAL A CA 1
ATOM 5040 C C . VAL A 1 670 ? 1.187 26.562 -22.232 1.00 28.06 670 VAL A C 1
ATOM 5042 O O . VAL A 1 670 ? 2.218 27.144 -21.871 1.00 28.06 670 VAL A O 1
ATOM 5045 N N . PRO A 1 671 ? 1.216 25.447 -22.987 1.00 47.50 671 PRO A N 1
ATOM 5046 C CA . PRO A 1 671 ? 2.432 24.729 -23.347 1.00 47.50 671 PRO A CA 1
ATOM 5047 C C . PRO A 1 671 ? 3.011 25.241 -24.672 1.00 47.50 671 PRO A C 1
ATOM 5049 O O . PRO A 1 671 ? 2.281 25.483 -25.630 1.00 47.50 671 PRO A O 1
ATOM 5052 N N . ALA A 1 672 ? 4.339 25.348 -24.778 1.00 25.08 672 ALA A N 1
ATOM 5053 C CA . ALA A 1 672 ? 4.995 25.551 -26.068 1.00 25.08 672 ALA A CA 1
ATOM 5054 C C . ALA A 1 672 ? 6.182 24.597 -26.240 1.00 25.08 672 ALA A C 1
ATOM 5056 O O . ALA A 1 672 ? 7.242 24.737 -25.635 1.00 25.08 672 ALA A O 1
ATOM 5057 N N . VAL A 1 673 ? 5.945 23.615 -27.104 1.00 35.09 673 VAL A N 1
ATOM 5058 C CA . VAL A 1 673 ? 6.887 22.657 -27.683 1.00 35.09 673 VAL A CA 1
ATOM 5059 C C . VAL A 1 673 ? 7.956 23.405 -28.497 1.00 35.09 673 VAL A C 1
ATOM 5061 O O . VAL A 1 673 ? 7.601 24.295 -29.267 1.00 35.09 673 VAL A O 1
ATOM 5064 N N . ARG A 1 674 ? 9.235 23.000 -28.434 1.00 24.50 674 ARG A N 1
ATOM 5065 C CA . ARG A 1 674 ? 9.973 22.414 -29.582 1.00 24.50 674 ARG A CA 1
ATOM 5066 C C . ARG A 1 674 ? 11.470 22.195 -29.326 1.00 24.50 674 ARG A C 1
ATOM 5068 O O . ARG A 1 674 ? 12.203 23.097 -28.946 1.00 24.50 674 ARG A O 1
ATOM 5075 N N . ARG A 1 675 ? 11.843 20.949 -29.647 1.00 37.72 675 ARG A N 1
ATOM 5076 C CA . ARG A 1 675 ? 13.125 20.382 -30.098 1.00 37.72 675 ARG A CA 1
ATOM 5077 C C . ARG A 1 675 ? 14.203 21.376 -30.547 1.00 37.72 675 ARG A C 1
ATOM 5079 O O . ARG A 1 675 ? 13.921 22.276 -31.332 1.00 37.72 675 ARG A O 1
ATOM 5086 N N . GLY A 1 676 ? 15.454 21.036 -30.242 1.00 28.16 676 GLY A N 1
ATOM 5087 C CA . GLY A 1 676 ? 16.616 21.463 -31.023 1.00 28.16 676 GLY A CA 1
ATOM 5088 C C . GLY A 1 676 ? 17.939 21.187 -30.315 1.00 28.16 676 GLY A C 1
ATOM 5089 O O . GLY A 1 676 ? 18.167 21.705 -29.231 1.00 28.16 676 GLY A O 1
ATOM 5090 N N . GLU A 1 677 ? 18.773 20.356 -30.932 1.00 32.41 677 GLU A N 1
ATOM 5091 C CA . GLU A 1 677 ? 20.054 19.830 -30.452 1.00 32.41 677 GLU A CA 1
ATOM 5092 C C . GLU A 1 677 ? 21.177 20.870 -30.224 1.00 32.41 677 GLU A C 1
ATOM 5094 O O . GLU A 1 677 ? 21.229 21.927 -30.848 1.00 32.41 677 GLU A O 1
ATOM 5099 N N . ALA A 1 678 ? 22.079 20.472 -29.317 1.00 47.28 678 ALA A N 1
ATOM 5100 C CA . ALA A 1 678 ? 23.497 20.781 -29.070 1.00 47.28 678 ALA A CA 1
ATOM 5101 C C . ALA A 1 678 ? 24.249 21.934 -29.796 1.00 47.28 678 ALA A C 1
ATOM 5103 O O . ALA A 1 678 ? 24.372 21.969 -31.018 1.00 47.28 678 ALA A O 1
ATOM 5104 N N . GLY A 1 679 ? 24.964 22.749 -28.993 1.00 34.19 679 GLY A N 1
ATOM 5105 C CA . GLY A 1 679 ? 26.125 23.566 -29.404 1.00 34.19 679 GLY A CA 1
ATOM 5106 C C . GLY A 1 679 ? 26.766 24.387 -28.257 1.00 34.19 679 GLY A C 1
ATOM 5107 O O . GLY A 1 679 ? 26.066 25.090 -27.538 1.00 34.19 679 GLY A O 1
ATOM 5108 N N . PHE A 1 680 ? 28.095 24.289 -28.081 1.00 43.28 680 PHE A N 1
ATOM 5109 C CA . PHE A 1 680 ? 28.943 24.840 -26.989 1.00 43.28 680 PHE A CA 1
ATOM 5110 C C . PHE A 1 680 ? 28.850 26.376 -26.753 1.00 43.28 680 PHE A C 1
ATOM 5112 O O . PHE A 1 680 ? 28.829 27.144 -27.713 1.00 43.28 680 PHE A O 1
ATOM 5119 N N . VAL A 1 681 ? 28.904 26.846 -25.486 1.00 37.88 681 VAL A N 1
ATOM 5120 C CA . VAL A 1 681 ? 28.776 28.282 -25.097 1.00 37.88 681 VAL A CA 1
ATOM 5121 C C . VAL A 1 681 ? 29.906 28.771 -24.164 1.00 37.88 681 VAL A C 1
ATOM 5123 O O . VAL A 1 681 ? 30.406 28.026 -23.326 1.00 37.88 681 VAL A O 1
ATOM 5126 N N . SER A 1 682 ? 30.312 30.041 -24.322 1.00 43.34 682 SER A N 1
ATOM 5127 C CA . SER A 1 682 ? 31.499 30.682 -23.723 1.00 43.34 682 SER A CA 1
ATOM 5128 C C . SER A 1 682 ? 31.288 31.381 -22.362 1.00 43.34 682 SER A C 1
ATOM 5130 O O . SER A 1 682 ? 30.173 31.622 -21.898 1.00 43.34 682 SER A O 1
ATOM 5132 N N . THR A 1 683 ? 32.407 31.771 -21.737 1.00 39.50 683 THR A N 1
ATOM 5133 C CA . THR A 1 683 ? 32.545 32.256 -20.348 1.00 39.50 683 THR A CA 1
ATOM 5134 C C . THR A 1 683 ? 31.780 33.538 -19.993 1.00 39.50 683 THR A C 1
ATOM 5136 O O . THR A 1 683 ? 31.411 33.716 -18.835 1.00 39.50 683 THR A O 1
ATOM 5139 N N . ALA A 1 684 ? 31.452 34.406 -20.953 1.00 39.31 684 ALA A N 1
ATOM 5140 C CA . ALA A 1 684 ? 30.641 35.602 -20.685 1.00 39.31 684 ALA A CA 1
ATOM 5141 C C . ALA A 1 684 ? 29.171 35.267 -20.344 1.00 39.31 684 ALA A C 1
ATOM 5143 O O . ALA A 1 684 ? 28.507 36.025 -19.636 1.00 39.31 684 ALA A O 1
ATOM 5144 N N . ALA A 1 685 ? 28.666 34.114 -20.803 1.00 41.09 685 ALA A N 1
ATOM 5145 C CA . ALA A 1 685 ? 27.317 33.648 -20.482 1.00 41.09 685 ALA A CA 1
ATOM 5146 C C . ALA A 1 685 ? 27.211 33.110 -19.042 1.00 41.09 685 ALA A C 1
ATOM 5148 O O . ALA A 1 685 ? 26.169 33.266 -18.398 1.00 41.09 685 ALA A O 1
ATOM 5149 N N . LEU A 1 686 ? 28.307 32.551 -18.516 1.00 42.00 686 LEU A N 1
ATOM 5150 C CA . LEU A 1 686 ? 28.399 32.001 -17.161 1.00 42.00 686 LEU A CA 1
ATOM 5151 C C . LEU A 1 686 ? 28.314 33.108 -16.093 1.00 42.00 686 LEU A C 1
ATOM 5153 O O . LEU A 1 686 ? 27.587 32.987 -15.108 1.00 42.00 686 LEU A O 1
ATOM 5157 N N . ASP A 1 687 ? 28.965 34.244 -16.342 1.00 39.84 687 ASP A N 1
ATOM 5158 C CA . ASP A 1 687 ? 29.053 35.356 -15.388 1.00 39.84 687 ASP A CA 1
ATOM 5159 C C . ASP A 1 687 ? 27.729 36.144 -15.238 1.00 39.84 687 ASP A C 1
ATOM 5161 O O . ASP A 1 687 ? 27.419 36.720 -14.188 1.00 39.84 687 ASP A O 1
ATOM 5165 N N . ALA A 1 688 ? 26.888 36.122 -16.278 1.00 40.97 688 ALA A N 1
ATOM 5166 C CA . ALA A 1 688 ? 25.532 36.668 -16.242 1.00 40.97 688 ALA A CA 1
ATOM 5167 C C . ALA A 1 688 ? 24.524 35.711 -15.573 1.00 40.97 688 ALA A C 1
ATOM 5169 O O . ALA A 1 688 ? 23.522 36.165 -15.013 1.00 40.97 688 ALA A O 1
ATOM 5170 N N . ALA A 1 689 ? 24.779 34.398 -15.610 1.00 40.88 689 ALA A N 1
ATOM 5171 C CA . ALA A 1 689 ? 23.948 33.386 -14.959 1.00 40.88 689 ALA A CA 1
ATOM 5172 C C . ALA A 1 689 ? 24.113 33.409 -13.430 1.00 40.88 689 ALA A C 1
ATOM 5174 O O . ALA A 1 689 ? 23.115 33.389 -12.707 1.00 40.88 689 ALA A O 1
ATOM 5175 N N . ILE A 1 690 ? 25.345 33.589 -12.940 1.00 41.81 690 ILE A N 1
ATOM 5176 C CA . ILE A 1 690 ? 25.652 33.689 -11.503 1.00 41.81 690 ILE A CA 1
ATOM 5177 C C . ILE A 1 690 ? 24.936 34.890 -10.857 1.00 41.81 690 ILE A C 1
ATOM 5179 O O . ILE A 1 690 ? 24.346 34.765 -9.784 1.00 41.81 690 ILE A O 1
ATOM 5183 N N . ARG A 1 691 ? 24.876 36.047 -11.533 1.00 42.66 691 ARG A N 1
ATOM 5184 C CA . ARG A 1 691 ? 24.186 37.245 -11.004 1.00 42.66 691 ARG A CA 1
ATOM 5185 C C . ARG A 1 691 ? 22.661 37.102 -10.940 1.00 42.66 691 ARG A C 1
ATOM 5187 O O . ARG A 1 691 ? 22.039 37.694 -10.061 1.00 42.66 691 ARG A O 1
ATOM 5194 N N . ARG A 1 692 ? 22.053 36.307 -11.830 1.00 43.69 692 ARG A N 1
ATOM 5195 C CA . ARG A 1 692 ? 20.606 36.014 -11.802 1.00 43.69 692 ARG A CA 1
ATOM 5196 C C . ARG A 1 692 ? 20.241 35.008 -10.709 1.00 43.69 692 ARG A C 1
ATOM 5198 O O . ARG A 1 692 ? 19.205 35.172 -10.071 1.00 43.69 692 ARG A O 1
ATOM 5205 N N . ALA A 1 693 ? 21.113 34.035 -10.446 1.00 37.22 693 ALA A N 1
ATOM 5206 C CA . ALA A 1 693 ? 20.923 33.045 -9.387 1.00 37.22 693 ALA A CA 1
ATOM 5207 C C . ALA A 1 693 ? 20.938 33.680 -7.982 1.00 37.22 693 ALA A C 1
ATOM 5209 O O . ALA A 1 693 ? 20.068 33.396 -7.164 1.00 37.22 693 ALA A O 1
ATOM 5210 N N . VAL A 1 694 ? 21.852 34.625 -7.727 1.00 40.00 694 VAL A N 1
ATOM 5211 C CA . VAL A 1 694 ? 21.953 35.313 -6.423 1.00 40.00 694 VAL A CA 1
ATOM 5212 C C . VAL A 1 694 ? 20.733 36.206 -6.132 1.00 40.00 694 VAL A C 1
ATOM 5214 O O . VAL A 1 694 ? 20.319 36.329 -4.981 1.00 40.00 694 VAL A O 1
ATOM 5217 N N . ALA A 1 695 ? 20.102 36.793 -7.155 1.00 40.38 695 ALA A N 1
ATOM 5218 C CA . ALA A 1 695 ? 18.913 37.635 -6.982 1.00 40.38 695 ALA A CA 1
ATOM 5219 C C . ALA A 1 695 ? 17.625 36.831 -6.701 1.00 40.38 695 ALA A C 1
ATOM 5221 O O . ALA A 1 695 ? 16.726 37.331 -6.023 1.00 40.38 695 ALA A O 1
ATOM 5222 N N . ALA A 1 696 ? 17.541 35.587 -7.186 1.00 40.00 696 ALA A N 1
ATOM 5223 C CA . ALA A 1 696 ? 16.382 34.713 -6.998 1.00 40.00 696 ALA A CA 1
ATOM 5224 C C . ALA A 1 696 ? 16.300 34.131 -5.571 1.00 40.00 696 ALA A C 1
ATOM 5226 O O . ALA A 1 696 ? 15.204 34.027 -5.014 1.00 40.00 696 ALA A O 1
ATOM 5227 N N . SER A 1 697 ? 17.443 33.841 -4.937 1.00 34.78 697 SER A N 1
ATOM 5228 C CA . SER A 1 697 ? 17.490 33.242 -3.593 1.00 34.78 697 SER A CA 1
ATOM 5229 C C . SER A 1 697 ? 16.925 34.149 -2.489 1.00 34.78 697 SER A C 1
ATOM 5231 O O . SER A 1 697 ? 16.237 33.668 -1.595 1.00 34.78 697 SER A O 1
ATOM 5233 N N . PHE A 1 698 ? 17.090 35.476 -2.577 1.00 39.06 698 PHE A N 1
ATOM 5234 C CA . PHE A 1 698 ? 16.560 36.406 -1.562 1.00 39.06 698 PHE A CA 1
ATOM 5235 C C . PHE A 1 698 ? 15.034 36.626 -1.627 1.00 39.06 698 PHE A C 1
ATOM 5237 O O . PHE A 1 698 ? 14.464 37.220 -0.708 1.00 39.06 698 PHE A O 1
ATOM 5244 N N . ALA A 1 699 ? 14.348 36.190 -2.691 1.00 39.88 699 ALA A N 1
ATOM 5245 C CA . ALA A 1 699 ? 12.894 36.338 -2.833 1.00 39.88 699 ALA A CA 1
ATOM 5246 C C . ALA A 1 699 ? 12.111 35.161 -2.223 1.00 39.88 699 ALA A C 1
ATOM 5248 O O . ALA A 1 699 ? 11.021 35.368 -1.690 1.00 39.88 699 ALA A O 1
ATOM 5249 N N . ALA A 1 700 ? 12.693 33.958 -2.237 1.00 36.47 700 ALA A N 1
ATOM 5250 C CA . ALA A 1 700 ? 12.095 32.745 -1.679 1.00 36.47 700 ALA A CA 1
ATOM 5251 C C . ALA A 1 700 ? 12.033 32.753 -0.135 1.00 36.47 700 ALA A C 1
ATOM 5253 O O . ALA A 1 700 ? 11.090 32.218 0.446 1.00 36.47 700 ALA A O 1
ATOM 5254 N N . GLU A 1 701 ? 12.982 33.421 0.531 1.00 37.00 701 GLU A N 1
ATOM 5255 C CA . GLU A 1 701 ? 13.067 33.519 2.000 1.00 37.00 701 GLU A CA 1
ATOM 5256 C C . GLU A 1 701 ? 11.871 34.271 2.627 1.00 37.00 701 GLU A C 1
ATOM 5258 O O . GLU A 1 701 ? 11.410 33.936 3.715 1.00 37.00 701 GLU A O 1
ATOM 5263 N N . ARG A 1 702 ? 11.313 35.275 1.931 1.00 41.69 702 ARG A N 1
ATOM 5264 C CA . ARG A 1 702 ? 10.249 36.149 2.472 1.00 41.69 702 ARG A CA 1
ATOM 5265 C C . ARG A 1 702 ? 8.848 35.530 2.439 1.00 41.69 702 ARG A C 1
ATOM 5267 O O . ARG A 1 702 ? 7.999 35.931 3.228 1.00 41.69 702 ARG A O 1
ATOM 5274 N N . GLN A 1 703 ? 8.609 34.552 1.564 1.00 40.38 703 GLN A N 1
ATOM 5275 C CA . GLN A 1 703 ? 7.294 33.923 1.378 1.00 40.38 703 GLN A CA 1
ATOM 5276 C C . GLN A 1 703 ? 7.002 32.847 2.442 1.00 40.38 703 GLN A C 1
ATOM 5278 O O . GLN A 1 703 ? 5.849 32.623 2.795 1.00 40.38 703 GLN A O 1
ATOM 5283 N N . ARG A 1 704 ? 8.040 32.197 2.994 1.00 41.94 704 ARG A N 1
ATOM 5284 C CA . ARG A 1 704 ? 7.890 31.114 3.986 1.00 41.94 704 ARG A CA 1
ATOM 5285 C C . ARG A 1 704 ? 7.418 31.604 5.361 1.00 41.94 704 ARG A C 1
ATOM 5287 O O . ARG A 1 704 ? 6.756 30.860 6.074 1.00 41.94 704 ARG A O 1
ATOM 5294 N N . ALA A 1 705 ? 7.712 32.853 5.725 1.00 38.03 705 ALA A N 1
ATOM 5295 C CA . ALA A 1 705 ? 7.392 33.397 7.045 1.00 38.03 705 ALA A CA 1
ATOM 5296 C C . ALA A 1 705 ? 5.900 33.746 7.249 1.00 38.03 705 ALA A C 1
ATOM 5298 O O . ALA A 1 705 ? 5.466 33.858 8.392 1.00 38.03 705 ALA A O 1
ATOM 5299 N N . SER A 1 706 ? 5.092 33.909 6.187 1.00 34.81 706 SER A N 1
ATOM 5300 C CA . SER A 1 706 ? 3.686 34.344 6.329 1.00 34.81 706 SER A CA 1
ATOM 5301 C C . SER A 1 706 ? 2.672 33.200 6.429 1.00 34.81 706 SER A C 1
ATOM 5303 O O . SER A 1 706 ? 1.572 33.403 6.937 1.00 34.81 706 SER A O 1
ATOM 5305 N N . THR A 1 707 ? 3.014 32.005 5.944 1.00 36.91 707 THR A N 1
ATOM 5306 C CA . THR A 1 707 ? 2.084 30.867 5.822 1.00 36.91 707 THR A CA 1
ATOM 5307 C C . THR A 1 707 ? 1.880 30.120 7.146 1.00 36.91 707 THR A C 1
ATOM 5309 O O . THR A 1 707 ? 0.809 29.565 7.379 1.00 36.91 707 THR A O 1
ATOM 5312 N N . ALA A 1 708 ? 2.858 30.175 8.056 1.00 36.94 708 ALA A N 1
ATOM 5313 C CA . ALA A 1 708 ? 2.805 29.502 9.358 1.00 36.94 708 ALA A CA 1
ATOM 5314 C C . ALA A 1 708 ? 1.731 30.070 10.315 1.00 36.94 708 ALA A C 1
ATOM 5316 O O . ALA A 1 708 ? 1.175 29.334 11.119 1.00 36.94 708 ALA A O 1
ATOM 5317 N N . ALA A 1 709 ? 1.364 31.351 10.195 1.00 36.28 709 ALA A N 1
ATOM 5318 C CA . ALA A 1 709 ? 0.441 32.019 11.124 1.00 36.28 709 ALA A CA 1
ATOM 5319 C C . ALA A 1 709 ? -1.062 31.785 10.833 1.00 36.28 709 ALA A C 1
ATOM 5321 O O . ALA A 1 709 ? -1.923 32.275 11.565 1.00 36.28 709 ALA A O 1
ATOM 5322 N N . ALA A 1 710 ? -1.412 31.097 9.738 1.00 33.44 710 ALA A N 1
ATOM 5323 C CA . ALA A 1 710 ? -2.807 30.890 9.328 1.00 33.44 710 ALA A CA 1
ATOM 5324 C C . ALA A 1 710 ? -3.382 29.529 9.756 1.00 33.44 710 ALA A C 1
ATOM 5326 O O . ALA A 1 710 ? -4.588 29.437 9.990 1.00 33.44 710 ALA A O 1
ATOM 5327 N N . ALA A 1 711 ? -2.528 28.511 9.896 1.00 35.41 711 ALA A N 1
ATOM 5328 C CA . ALA A 1 711 ? -2.920 27.137 10.205 1.00 35.41 711 ALA A CA 1
ATOM 5329 C C . ALA A 1 711 ? -3.422 26.954 11.654 1.00 35.41 711 ALA A C 1
ATOM 5331 O O . ALA A 1 711 ? -4.349 26.183 11.886 1.00 35.41 711 ALA A O 1
ATOM 5332 N N . GLU A 1 712 ? -2.913 27.734 12.614 1.00 38.06 712 GLU A N 1
ATOM 5333 C CA . GLU A 1 712 ? -3.299 27.648 14.037 1.00 38.06 712 GLU A CA 1
ATOM 5334 C C . GLU A 1 712 ? -4.773 28.001 14.327 1.00 38.06 712 GLU A C 1
ATOM 5336 O O . GLU A 1 712 ? -5.288 27.670 15.390 1.00 38.06 712 GLU A O 1
ATOM 5341 N N . ARG A 1 713 ? -5.492 28.648 13.399 1.00 37.50 713 ARG A N 1
ATOM 5342 C CA . ARG A 1 713 ? -6.875 29.113 13.635 1.00 37.50 713 ARG A CA 1
ATOM 5343 C C . ARG A 1 713 ? -7.964 28.090 13.313 1.00 37.50 713 ARG A C 1
ATOM 5345 O O . ARG A 1 713 ? -9.094 28.260 13.757 1.00 37.50 713 ARG A O 1
ATOM 5352 N N . ILE A 1 714 ? -7.647 27.061 12.530 1.00 40.12 714 ILE A N 1
ATOM 5353 C CA . ILE A 1 714 ? -8.640 26.118 11.987 1.00 40.12 714 ILE A CA 1
ATOM 5354 C C . ILE A 1 714 ? -8.806 24.893 12.897 1.00 40.12 714 ILE A C 1
ATOM 5356 O O . ILE A 1 714 ? -9.887 24.317 12.957 1.00 40.12 714 ILE A O 1
ATOM 5360 N N . ALA A 1 715 ? -7.786 24.559 13.689 1.00 35.62 715 ALA A N 1
ATOM 5361 C CA . ALA A 1 715 ? -7.786 23.407 14.591 1.00 35.62 715 ALA A CA 1
ATOM 5362 C C . ALA A 1 715 ? -8.787 23.496 15.771 1.00 35.62 715 ALA A C 1
ATOM 5364 O O . ALA A 1 715 ? -8.909 22.550 16.541 1.00 35.62 715 ALA A O 1
ATOM 5365 N N . ALA A 1 716 ? -9.515 24.604 15.942 1.00 38.50 716 ALA A N 1
ATOM 5366 C CA . ALA A 1 716 ? -10.271 24.897 17.162 1.00 38.50 716 ALA A CA 1
ATOM 5367 C C . ALA A 1 716 ? -11.774 24.517 17.157 1.00 38.50 716 ALA A C 1
ATOM 5369 O O . ALA A 1 716 ? -12.462 24.890 18.105 1.00 38.50 716 ALA A O 1
ATOM 5370 N N . SER A 1 717 ? -12.334 23.841 16.136 1.00 37.25 717 SER A N 1
ATOM 5371 C CA . SER A 1 717 ? -13.789 23.959 15.873 1.00 37.25 717 SER A CA 1
ATOM 5372 C C . SER A 1 717 ? -14.702 22.715 15.807 1.00 37.25 717 SER A C 1
ATOM 5374 O O . SER A 1 717 ? -15.871 22.931 15.493 1.00 37.25 717 SER A O 1
ATOM 5376 N N . ILE A 1 718 ? -14.319 21.454 16.094 1.00 35.91 718 ILE A N 1
ATOM 5377 C CA . ILE A 1 718 ? -15.234 20.315 15.774 1.00 35.91 718 ILE A CA 1
ATOM 5378 C C . ILE A 1 718 ? -15.399 19.241 16.879 1.00 35.91 718 ILE A C 1
ATOM 5380 O O . ILE A 1 718 ? -14.424 18.621 17.295 1.00 35.91 718 ILE A O 1
ATOM 5384 N N . GLY A 1 719 ? -16.660 18.962 17.284 1.00 40.44 719 GLY A N 1
ATOM 5385 C CA . GLY A 1 719 ? -17.092 17.765 18.042 1.00 40.44 719 GLY A CA 1
ATOM 5386 C C . GLY A 1 719 ? -18.630 17.556 18.229 1.00 40.44 719 GLY A C 1
ATOM 5387 O O . GLY A 1 719 ? -19.325 18.526 18.522 1.00 40.44 719 GLY A O 1
ATOM 5388 N N . ARG A 1 720 ? -19.068 16.263 18.185 1.00 40.34 720 ARG A N 1
ATOM 5389 C CA . ARG A 1 720 ? -20.212 15.513 18.845 1.00 40.34 720 ARG A CA 1
ATOM 5390 C C . ARG A 1 720 ? -21.598 15.238 18.156 1.00 40.34 720 ARG A C 1
ATOM 5392 O O . ARG A 1 720 ? -22.349 16.186 17.978 1.00 40.34 720 ARG A O 1
ATOM 5399 N N . ASP A 1 721 ? -21.983 13.939 17.966 1.00 37.88 721 ASP A N 1
ATOM 5400 C CA . ASP A 1 721 ? -23.226 13.212 18.449 1.00 37.88 721 ASP A CA 1
ATOM 5401 C C . ASP A 1 721 ? -23.327 11.691 18.028 1.00 37.88 721 ASP A C 1
ATOM 5403 O O . ASP A 1 721 ? -22.844 11.310 16.962 1.00 37.88 721 ASP A O 1
ATOM 5407 N N . ARG A 1 722 ? -23.984 10.851 18.872 1.00 38.56 722 ARG A N 1
ATOM 5408 C CA . ARG A 1 722 ? -24.151 9.366 18.938 1.00 38.56 722 ARG A CA 1
ATOM 5409 C C . ARG A 1 722 ? -25.165 8.739 17.959 1.00 38.56 722 ARG A C 1
ATOM 5411 O O . ARG A 1 722 ? -24.999 7.574 17.608 1.00 38.56 722 ARG A O 1
ATOM 5418 N N . SER A 1 723 ? -26.190 9.459 17.505 1.00 42.00 723 SER A N 1
ATOM 5419 C CA . SER A 1 723 ? -27.171 8.948 16.518 1.00 42.00 723 SER A CA 1
ATOM 5420 C C . SER A 1 723 ? -26.534 8.658 15.146 1.00 42.00 723 SER A C 1
ATOM 5422 O O . SER A 1 723 ? -26.877 7.695 14.463 1.00 42.00 723 SER A O 1
ATOM 5424 N N . THR A 1 724 ? -25.501 9.429 14.821 1.00 49.41 724 THR A N 1
ATOM 5425 C CA . THR A 1 724 ? -24.642 9.294 13.641 1.00 49.41 724 THR A CA 1
ATOM 5426 C C . THR A 1 724 ? -23.831 7.997 13.630 1.00 49.41 724 THR A C 1
ATOM 5428 O O . THR A 1 724 ? -23.502 7.493 12.563 1.00 49.41 724 THR A O 1
ATOM 5431 N N . LEU A 1 725 ? -23.514 7.437 14.803 1.00 43.59 725 LEU A N 1
ATOM 5432 C CA . LEU A 1 725 ? -22.650 6.259 14.915 1.00 43.59 725 LEU A CA 1
ATOM 5433 C C . LEU A 1 725 ? -23.385 4.967 14.516 1.00 43.59 725 LEU A C 1
ATOM 5435 O O . LEU A 1 725 ? -22.798 4.092 13.892 1.00 43.59 725 LEU A O 1
ATOM 5439 N N . VAL A 1 726 ? -24.680 4.867 14.839 1.00 41.59 726 VAL A N 1
ATOM 5440 C CA . VAL A 1 726 ? -25.508 3.679 14.551 1.00 41.59 726 VAL A CA 1
ATOM 5441 C C . VAL A 1 726 ? -25.980 3.666 13.092 1.00 41.59 726 VAL A C 1
ATOM 5443 O O . VAL A 1 726 ? -25.959 2.620 12.451 1.00 41.59 726 VAL A O 1
ATOM 5446 N N . ALA A 1 727 ? -26.315 4.831 12.529 1.00 47.25 727 ALA A N 1
ATOM 5447 C CA . ALA A 1 727 ? -26.615 4.962 11.102 1.00 47.25 727 ALA A CA 1
ATOM 5448 C C . ALA A 1 727 ? -25.377 4.694 10.223 1.00 47.25 727 ALA A C 1
ATOM 5450 O O . ALA A 1 727 ? -25.492 4.039 9.192 1.00 47.25 727 ALA A O 1
ATOM 5451 N N . ALA A 1 728 ? -24.185 5.117 10.663 1.00 44.59 728 ALA A N 1
ATOM 5452 C CA . ALA A 1 728 ? -22.936 4.865 9.943 1.00 44.59 728 ALA A CA 1
ATOM 5453 C C . ALA A 1 728 ? -22.571 3.372 9.866 1.00 44.59 728 ALA A C 1
ATOM 5455 O O . ALA A 1 728 ? -22.037 2.931 8.853 1.00 44.59 728 ALA A O 1
ATOM 5456 N N . LEU A 1 729 ? -22.896 2.587 10.900 1.00 38.91 729 LEU A N 1
ATOM 5457 C CA . LEU A 1 729 ? -22.639 1.143 10.925 1.00 38.91 729 LEU A CA 1
ATOM 5458 C C . LEU A 1 729 ? -23.594 0.342 10.017 1.00 38.91 729 LEU A C 1
ATOM 5460 O O . LEU A 1 729 ? -23.169 -0.651 9.438 1.00 38.91 729 LEU A O 1
ATOM 5464 N N . SER A 1 730 ? -24.849 0.779 9.831 1.00 37.91 730 SER A N 1
ATOM 5465 C CA . SER A 1 730 ? -25.788 0.152 8.870 1.00 37.91 730 SER A CA 1
ATOM 5466 C C . SER A 1 730 ? -25.571 0.599 7.415 1.00 37.91 730 SER A C 1
ATOM 5468 O O . SER A 1 730 ? -25.758 -0.191 6.491 1.00 37.91 730 SER A O 1
ATOM 5470 N N . ALA A 1 731 ? -25.121 1.837 7.196 1.00 43.94 731 ALA A N 1
ATOM 5471 C CA . ALA A 1 731 ? -24.815 2.396 5.875 1.00 43.94 731 ALA A CA 1
ATOM 5472 C C . ALA A 1 731 ? -23.640 1.695 5.165 1.00 43.94 731 ALA A C 1
ATOM 5474 O O . ALA A 1 731 ? -23.626 1.554 3.943 1.00 43.94 731 ALA A O 1
ATOM 5475 N N . GLN A 1 732 ? -22.665 1.198 5.931 1.00 39.44 732 GLN A N 1
ATOM 5476 C CA . GLN A 1 732 ? -21.431 0.620 5.393 1.00 39.44 732 GLN A CA 1
ATOM 5477 C C . GLN A 1 732 ? -21.627 -0.745 4.702 1.00 39.44 732 GLN A C 1
ATOM 5479 O O . GLN A 1 732 ? -20.763 -1.166 3.938 1.00 39.44 732 GLN A O 1
ATOM 5484 N N . VAL A 1 733 ? -22.761 -1.414 4.939 1.00 36.25 733 VAL A N 1
ATOM 5485 C CA . VAL A 1 733 ? -23.105 -2.716 4.335 1.00 36.25 733 VAL A CA 1
ATOM 5486 C C . VAL A 1 733 ? -24.175 -2.587 3.242 1.00 36.25 733 VAL A C 1
ATOM 5488 O O . VAL A 1 733 ? -24.192 -3.394 2.316 1.00 36.25 733 VAL A O 1
ATOM 5491 N N . HIS A 1 734 ? -25.024 -1.553 3.286 1.00 30.31 734 HIS A N 1
ATOM 5492 C CA . HIS A 1 734 ? -26.089 -1.339 2.294 1.00 30.31 734 HIS A CA 1
ATOM 5493 C C . HIS A 1 734 ? -25.834 -0.212 1.285 1.00 30.31 734 HIS A C 1
ATOM 5495 O O . HIS A 1 734 ? -26.622 -0.059 0.356 1.00 30.31 734 HIS A O 1
ATOM 5501 N N . GLY A 1 735 ? -24.726 0.525 1.396 1.00 39.09 735 GLY A N 1
ATOM 5502 C CA . GLY A 1 735 ? -24.363 1.549 0.416 1.00 39.09 735 GLY A CA 1
ATOM 5503 C C . GLY A 1 735 ? -25.381 2.689 0.316 1.00 39.09 735 GLY A C 1
ATOM 5504 O O . GLY A 1 735 ? -25.735 3.080 -0.797 1.00 39.09 735 GLY A O 1
ATOM 5505 N N . GLU A 1 736 ? -25.828 3.220 1.458 1.00 31.17 736 GLU A N 1
ATOM 5506 C CA . GLU A 1 736 ? -26.496 4.533 1.545 1.00 31.17 736 GLU A CA 1
ATOM 5507 C C . GLU A 1 736 ? -25.611 5.574 2.230 1.00 31.17 736 GLU A C 1
ATOM 5509 O O . GLU A 1 736 ? -25.043 5.258 3.300 1.00 31.17 736 GLU A O 1
#

pLDDT: mean 72.41, std 20.76, range [24.5, 97.69]